Protein 3NIY (pdb70)

Radius of gyration: 30.86 Å; Cα contacts (8 Å, |Δi|>4): 1237; chains: 2; bounding box: 90×70×73 Å

Foldseek 3Di:
DDPDCAQQNLCVLLQFWEAAEDEFPLCPPPPSVVQLVLRLRHGAEYEHLPCLDQCNQPVDLPDGDCPRVVVVLVSNVVSNHAYEYDALAEQPDHHCNLVVDDDAQVRVLVSSLVSLLVSLLVCAPSHAEYQQYEAQADPQLDGDCGSNCVHHNPVVVLVSQVSNCVNHVRHQYAHEYEPLLFPDSNVVSVLVVVLVSVVVVRRHAAYEYQAAEELVADPLVRNLVSVVSRVVSNHQYEPHAHWYKYFPDDDPVVSLVSLLVRLLSVLVSLSVDVSYRYHYHHHAEQLDHPCCVPPPRITPTHQAYNVRHGTSNVVSSVVSSVVSSD/DVDDAQQNLCVLLQFWEAEEQEFPLCPDPPSVVQLVVRLRHGAEYEHLPCLDQCNQPVDLPDGDCVRVVVVLVSNVVSNHAYEYDALAEQPPHHCNLVVDDDAQVRVLVSSLVSLLVSLLVCAPSHAEYQYYEAQADPQLHGDCGPNCVHHNPCSSLSSQVSSCVNHVRHQYAHEYEPLLFPDSNVVSVLVVVLVSVVVVRRHAAYEYQAAEELVADPLVRSLVSVVSRVVSNHQYEDHAHWYKYFPPDPVVVSLVSLLVRLLSVLLSLSVDVSYRYHYHHHAEQLDDCPCVPPPRIGPTHQAYNVRHGTSNVVSNVVSSVVSSD

Nearest PDB structures (foldseek):
  3nj3-assembly1_A  TM=1.002E+00  e=1.361E-63  Thermotoga petrophila RKU-1
  1vbu-assembly2_B  TM=1.002E+00  e=1.422E-62  Thermotoga maritima
  7wh7-assembly2_B  TM=9.663E-01  e=9.807E-38  Aspergillus fumigatus
  6jdz-assembly2_B  TM=9.651E-01  e=3.351E-37  Aspergillus fumigatus Z5
  7wha-assembly1_A  TM=9.589E-01  e=1.024E-36  Aspergillus fumigatus

Structure (mmCIF, N/CA/C/O backbone):
data_3NIY
#
_entry.id   3NIY
#
_cell.length_a   58.538
_cell.length_b   58.554
_cell.length_c   61.579
_cell.angle_alpha   84.54
_cell.angle_beta   70.82
_cell.angle_gamma   68.87
#
_symmetry.space_group_name_H-M   'P 1'
#
loop_
_entity.id
_entity.type
_entity.pdbx_description
1 polymer Endo-1,4-beta-xylanase
2 non-polymer 'SULFATE ION'
3 non-polymer 'ACETATE ION'
4 water water
#
loop_
_atom_site.group_PDB
_atom_site.id
_atom_site.type_symbol
_atom_site.label_atom_id
_atom_site.label_alt_id
_atom_site.label_comp_id
_atom_site.label_asym_id
_atom_site.label_entity_id
_atom_site.label_seq_id
_atom_site.pdbx_PDB_ins_code
_atom_site.Cartn_x
_atom_site.Cartn_y
_atom_site.Cartn_z
_atom_site.occupancy
_atom_site.B_iso_or_equiv
_atom_site.auth_seq_id
_atom_site.auth_comp_id
_atom_site.auth_asym_id
_atom_site.auth_atom_id
_atom_site.pdbx_PDB_model_num
ATOM 1 N N . HIS A 1 16 ? -45.355 -8.084 0.167 1.00 42.38 16 HIS A N 1
ATOM 2 C CA . HIS A 1 16 ? -45.631 -7.732 -1.266 1.00 41.81 16 HIS A CA 1
ATOM 3 C C . HIS A 1 16 ? -45.318 -6.301 -1.585 1.00 39.97 16 HIS A C 1
ATOM 4 O O . HIS A 1 16 ? -46.206 -5.421 -1.788 1.00 38.67 16 HIS A O 1
ATOM 11 N N . MET A 1 17 ? -44.012 -6.118 -1.709 1.00 38.26 17 MET A N 1
ATOM 12 C CA . MET A 1 17 ? -43.494 -4.960 -2.388 1.00 37.28 17 MET A CA 1
ATOM 13 C C . MET A 1 17 ? -43.919 -4.989 -3.832 1.00 37.66 17 MET A C 1
ATOM 14 O O . MET A 1 17 ? -44.057 -6.066 -4.434 1.00 38.26 17 MET A O 1
ATOM 19 N N . GLN A 1 18 ? -44.103 -3.810 -4.411 1.00 36.78 18 GLN A N 1
ATOM 20 C CA . GLN A 1 18 ? -44.592 -3.709 -5.791 1.00 37.69 18 GLN A CA 1
ATOM 21 C C . GLN A 1 18 ? -43.639 -4.195 -6.896 1.00 37.43 18 GLN A C 1
ATOM 22 O O . GLN A 1 18 ? -44.084 -4.650 -7.974 1.00 40.34 18 GLN A O 1
ATOM 28 N N . ASN A 1 19 ? -42.341 -4.083 -6.702 1.00 35.88 19 ASN A N 1
ATOM 29 C CA . ASN A 1 19 ? -41.488 -4.561 -7.791 1.00 34.05 19 ASN A CA 1
ATOM 30 C C . ASN A 1 19 ? -40.836 -5.789 -7.229 1.00 30.45 19 ASN A C 1
ATOM 31 O O . ASN A 1 19 ? -40.777 -5.993 -6.024 1.00 30.96 19 ASN A O 1
ATOM 36 N N . VAL A 1 20 ? -40.438 -6.676 -8.102 1.00 24.82 20 VAL A N 1
ATOM 37 C CA . VAL A 1 20 ? -39.762 -7.853 -7.684 1.00 20.94 20 VAL A CA 1
ATOM 38 C C . VAL A 1 20 ? -38.463 -7.769 -8.489 1.00 18.90 20 VAL A C 1
ATOM 39 O O . VAL A 1 20 ? -38.483 -7.923 -9.722 1.00 23.72 20 VAL A O 1
ATOM 43 N N . SER A 1 21 ? -37.368 -7.474 -7.812 1.00 17.38 21 SER A N 1
ATOM 44 C CA . SER A 1 21 ? -36.079 -7.367 -8.521 1.00 16.00 21 SER A CA 1
ATOM 45 C C . SER A 1 21 ? -35.260 -8.656 -8.533 1.00 14.99 21 SER A C 1
ATOM 46 O O . SER A 1 21 ? -35.436 -9.549 -7.729 1.00 14.42 21 SER A O 1
ATOM 49 N N . LEU A 1 22 ? -34.223 -8.640 -9.373 1.00 13.78 22 LEU A N 1
ATOM 50 C CA . LEU A 1 22 ? -33.347 -9.798 -9.413 1.00 13.21 22 LEU A CA 1
ATOM 51 C C . LEU A 1 22 ? -32.682 -9.989 -8.063 1.00 11.75 22 LEU A C 1
ATOM 52 O O . LEU A 1 22 ? -32.598 -11.103 -7.596 1.00 14.44 22 LEU A O 1
ATOM 57 N N . ARG A 1 23 ? -32.185 -8.891 -7.451 1.00 13.20 23 ARG A N 1
ATOM 58 C CA . ARG A 1 23 ? -31.472 -9.030 -6.199 1.00 12.27 23 ARG A CA 1
ATOM 59 C C . ARG A 1 23 ? -32.359 -9.527 -5.078 1.00 15.92 23 ARG A C 1
ATOM 60 O O . ARG A 1 23 ? -31.874 -10.301 -4.240 1.00 15.61 23 ARG A O 1
ATOM 68 N N . GLU A 1 24 ? -33.633 -9.126 -5.114 1.00 16.01 24 GLU A N 1
ATOM 69 C CA . GLU A 1 24 ? -34.564 -9.651 -4.098 1.00 16.85 24 GLU A CA 1
ATOM 70 C C . GLU A 1 24 ? -34.754 -11.143 -4.230 1.00 15.80 24 GLU A C 1
ATOM 71 O O . GLU A 1 24 ? -34.790 -11.848 -3.230 1.00 16.45 24 GLU A O 1
ATOM 77 N N . LEU A 1 25 ? -34.859 -11.660 -5.472 1.00 14.37 25 LEU A N 1
ATOM 78 C CA . LEU A 1 25 ? -35.010 -13.072 -5.692 1.00 13.82 25 LEU A CA 1
ATOM 79 C C . LEU A 1 25 ? -33.725 -13.815 -5.351 1.00 13.24 25 LEU A C 1
ATOM 80 O O . LEU A 1 25 ? -33.747 -14.867 -4.713 1.00 15.18 25 LEU A O 1
ATOM 85 N N . ALA A 1 26 ? -32.589 -13.217 -5.676 1.00 13.33 26 ALA A N 1
ATOM 86 C CA . ALA A 1 26 ? -31.306 -13.828 -5.297 1.00 14.25 26 ALA A CA 1
ATOM 87 C C . ALA A 1 26 ? -31.153 -13.966 -3.779 1.00 15.47 26 ALA A C 1
ATOM 88 O O . ALA A 1 26 ? -30.721 -15.056 -3.347 1.00 16.57 26 ALA A O 1
ATOM 90 N N . GLU A 1 27 ? -31.558 -12.933 -3.044 1.00 16.15 27 GLU A N 1
ATOM 91 C CA . GLU A 1 27 ? -31.487 -12.919 -1.546 1.00 18.25 27 GLU A CA 1
ATOM 92 C C . GLU A 1 27 ? -32.332 -14.125 -1.031 1.00 19.19 27 GLU A C 1
ATOM 93 O O . GLU A 1 27 ? -31.841 -14.958 -0.174 1.00 20.12 27 GLU A O 1
ATOM 99 N N . LYS A 1 28 ? -33.547 -14.303 -1.600 1.00 17.33 28 LYS A N 1
ATOM 100 C CA . LYS A 1 28 ? -34.336 -15.506 -1.220 1.00 20.14 28 LYS A CA 1
AT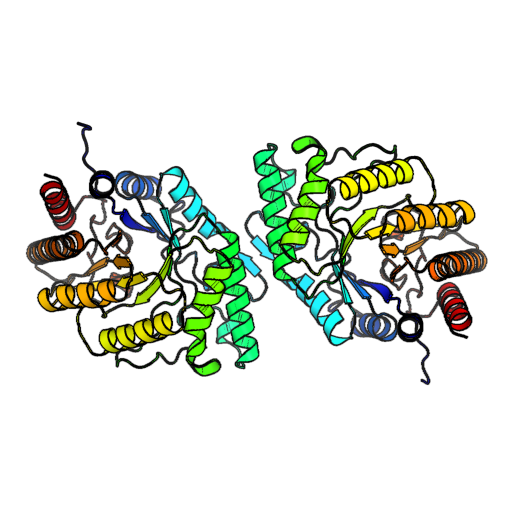OM 101 C C . LYS A 1 28 ? -33.694 -16.859 -1.499 1.00 21.21 28 LYS A C 1
ATOM 102 O O . LYS A 1 28 ? -33.925 -17.880 -0.791 1.00 24.54 28 LYS A O 1
ATOM 108 N N . LEU A 1 29 ? -32.854 -16.947 -2.542 1.00 17.64 29 LEU A N 1
ATOM 109 C CA . LEU A 1 29 ? -32.202 -18.171 -2.890 1.00 1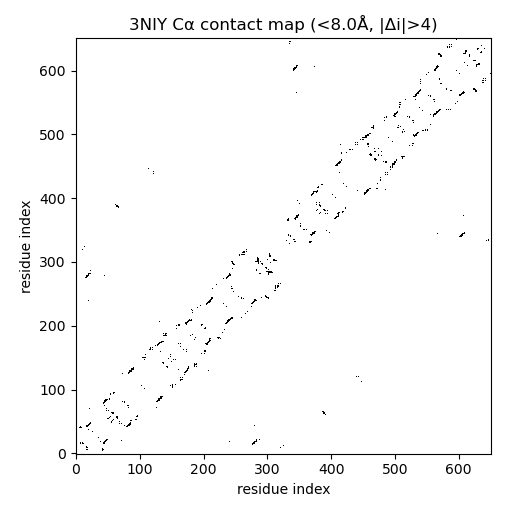7.30 29 LEU A CA 1
ATOM 110 C C . LEU A 1 29 ? -30.745 -18.218 -2.297 1.00 17.83 29 LEU A C 1
ATOM 111 O O . LEU A 1 29 ? -30.018 -19.135 -2.596 1.00 19.60 29 LEU A O 1
ATOM 116 N N . ASN A 1 30 ? -30.402 -17.238 -1.454 1.00 19.68 30 ASN A N 1
ATOM 117 C CA . ASN A 1 30 ? -29.066 -17.125 -0.846 1.00 21.53 30 ASN A CA 1
ATOM 118 C C . ASN A 1 30 ? -27.941 -17.167 -1.888 1.00 20.29 30 ASN A C 1
ATOM 119 O O . ASN A 1 30 ? -26.858 -17.802 -1.709 1.00 21.07 30 ASN A O 1
ATOM 127 N N . ILE A 1 31 ? -28.209 -16.505 -3.014 1.00 18.63 31 ILE A N 1
ATOM 128 C CA . ILE A 1 31 ? -27.117 -16.344 -4.017 1.00 14.67 31 ILE A CA 1
ATOM 129 C C . ILE A 1 31 ? -26.971 -14.868 -4.311 1.00 14.61 31 ILE A C 1
ATOM 130 O O . ILE A 1 31 ? -27.790 -14.005 -3.840 1.00 16.73 31 ILE A O 1
ATOM 135 N N . TYR A 1 32 ? -25.934 -14.536 -5.071 1.00 11.49 32 TYR A N 1
ATOM 136 C CA . TYR A 1 32 ? -25.817 -13.152 -5.506 1.00 10.37 32 TYR A CA 1
ATOM 137 C C . TYR A 1 32 ? -26.064 -13.040 -7.002 1.00 9.96 32 TYR A C 1
ATOM 138 O O . TYR A 1 32 ? -25.645 -13.980 -7.765 1.00 10.40 32 TYR A O 1
ATOM 147 N N . ILE A 1 33 ? -26.602 -11.943 -7.482 1.00 9.31 33 ILE A N 1
ATOM 148 C CA . ILE A 1 33 ? -26.754 -11.729 -8.944 1.00 10.27 33 ILE A CA 1
ATOM 149 C C . ILE A 1 33 ? -26.291 -10.350 -9.208 1.00 11.52 33 ILE A C 1
ATOM 150 O O . ILE A 1 33 ? -26.715 -9.349 -8.556 1.00 10.93 33 ILE A O 1
ATOM 155 N N . GLY A 1 34 ? -25.414 -10.164 -10.195 1.00 9.68 34 GLY A N 1
ATOM 156 C CA . GLY A 1 34 ? -24.874 -8.802 -10.329 1.00 10.14 34 GLY A CA 1
ATOM 157 C C . GLY A 1 34 ? -24.194 -8.611 -11.668 1.00 10.05 34 GLY A C 1
ATOM 158 O O . GLY A 1 34 ? -24.555 -9.210 -12.659 1.00 9.67 34 GLY A O 1
ATOM 159 N N . PHE A 1 35 ? -23.195 -7.726 -11.644 1.00 8.92 35 PHE A N 1
ATOM 160 C CA . PHE A 1 35 ? -22.798 -7.031 -12.945 1.00 9.47 35 PHE A CA 1
ATOM 161 C C . PHE A 1 35 ? -21.400 -6.552 -12.802 1.00 9.33 35 PHE A C 1
ATOM 162 O O . PHE A 1 35 ? -20.838 -6.517 -11.728 1.00 11.16 35 PHE A O 1
ATOM 170 N N . ALA A 1 36 ? -20.866 -6.162 -13.938 1.00 10.24 36 ALA A N 1
ATOM 171 C CA . ALA A 1 36 ? -19.582 -5.452 -14.029 1.00 8.21 36 ALA A CA 1
ATOM 172 C C . ALA A 1 36 ? -19.848 -3.977 -14.306 1.00 8.53 36 ALA A C 1
ATOM 173 O O . ALA A 1 36 ? -20.631 -3.625 -15.220 1.00 8.44 36 ALA A O 1
ATOM 175 N N . ALA A 1 37 ? -19.139 -3.138 -13.539 1.00 7.02 37 ALA A N 1
ATOM 176 C CA . ALA A 1 37 ? -19.350 -1.678 -13.602 1.00 6.84 37 ALA A CA 1
ATOM 177 C C . ALA A 1 37 ? -18.316 -1.052 -14.509 1.00 7.89 37 ALA A C 1
ATOM 178 O O . ALA A 1 37 ? -17.097 -1.197 -14.272 1.00 10.15 37 ALA A O 1
ATOM 180 N N . ILE A 1 38 ? -18.834 -0.279 -15.444 1.00 9.46 38 ILE A N 1
ATOM 181 C CA . ILE A 1 38 ? -17.954 0.387 -16.456 1.00 8.85 38 ILE A CA 1
ATOM 182 C C . ILE A 1 38 ? -17.063 1.462 -15.791 1.00 9.05 38 ILE A C 1
ATOM 183 O O . ILE A 1 38 ? -17.450 2.038 -14.717 1.00 9.87 38 ILE A O 1
ATOM 188 N N . ASN A 1 39 ? -15.863 1.667 -16.357 1.00 10.87 39 ASN A N 1
ATOM 189 C CA . ASN A 1 39 ? -15.030 2.753 -15.800 1.00 10.03 39 ASN A CA 1
ATOM 190 C C . ASN A 1 39 ? -15.836 4.034 -15.687 1.00 10.14 39 ASN A C 1
ATOM 191 O O . ASN A 1 39 ? -16.623 4.467 -16.579 1.00 10.52 39 ASN A O 1
ATOM 196 N N . ASN A 1 40 ? -15.530 4.674 -14.547 1.00 10.25 40 ASN A N 1
ATOM 197 C CA . ASN A 1 40 ? -16.070 6.030 -14.320 1.00 10.10 40 ASN A CA 1
ATOM 198 C C . ASN A 1 40 ? -17.582 6.070 -14.532 1.00 11.83 40 ASN A C 1
ATOM 199 O O . ASN A 1 40 ? -18.121 7.024 -15.116 1.00 11.31 40 ASN A O 1
ATOM 204 N N . PHE A 1 41 ? -18.287 5.064 -14.020 1.00 11.45 41 PHE A N 1
ATOM 205 C CA . PHE A 1 41 ? -19.723 5.069 -14.236 1.00 12.07 41 PHE A CA 1
ATOM 206 C C . PHE A 1 41 ? -20.408 6.280 -13.636 1.00 13.01 41 PHE A C 1
ATOM 207 O O . PHE A 1 41 ? -21.461 6.695 -14.126 1.00 14.92 41 PHE A O 1
ATOM 215 N N . TRP A 1 42 ? -19.800 6.775 -12.568 1.00 13.69 42 TRP A N 1
ATOM 216 C CA . TRP A 1 42 ? -20.433 7.917 -11.834 1.00 14.61 42 TRP A CA 1
ATOM 217 C C . TRP A 1 42 ? -20.334 9.223 -12.668 1.00 15.65 42 TRP A C 1
ATOM 218 O O . TRP A 1 42 ? -21.013 10.237 -12.323 1.00 18.19 42 TRP A O 1
ATOM 229 N N . SER A 1 43 ? -19.606 9.257 -13.746 1.00 15.16 43 SER A N 1
ATOM 230 C CA . SER A 1 43 ? -19.464 10.520 -14.504 1.00 15.99 43 SER A CA 1
ATOM 231 C C . SER A 1 43 ? -19.990 10.334 -15.927 1.00 15.33 43 SER A C 1
ATOM 232 O O . SER A 1 43 ? -19.876 11.226 -16.764 1.00 16.26 43 SER A O 1
ATOM 235 N N . LEU A 1 44 ? -20.657 9.199 -16.198 1.00 14.53 44 LEU A N 1
ATOM 236 C CA . LEU A 1 44 ? -21.286 9.014 -17.530 1.00 14.26 44 LEU A CA 1
ATOM 237 C C . LEU A 1 44 ? -22.374 10.084 -17.751 1.00 15.02 44 LEU A C 1
ATOM 238 O O . LEU A 1 44 ? -22.983 10.536 -16.750 1.00 15.05 44 LEU A O 1
ATOM 243 N N . SER A 1 45 ? -22.673 10.439 -19.008 1.00 17.12 45 SER A N 1
ATOM 244 C CA . SER A 1 45 ? -23.828 11.410 -19.219 1.00 19.33 45 SER A CA 1
ATOM 245 C C . SER A 1 45 ? -25.138 10.867 -18.622 1.00 19.36 45 SER A C 1
ATOM 246 O O . SER A 1 45 ? -25.917 11.629 -18.054 1.00 18.83 45 SER A O 1
ATOM 249 N N . ASP A 1 46 ? -25.365 9.531 -18.710 1.00 17.59 46 ASP A N 1
ATOM 250 C CA . ASP A 1 46 ? -26.529 8.942 -18.080 1.00 15.76 46 ASP A CA 1
ATOM 251 C C . ASP A 1 46 ? -26.210 8.207 -16.777 1.00 13.81 46 ASP A C 1
ATOM 252 O O . ASP A 1 46 ? -26.898 7.203 -16.462 1.00 13.97 46 ASP A O 1
ATOM 257 N N . GLU A 1 47 ? -25.231 8.696 -16.016 1.00 13.23 47 GLU A N 1
ATOM 258 C CA . GLU A 1 47 ? -24.939 8.160 -14.702 1.00 12.76 47 GLU A CA 1
ATOM 259 C C . GLU A 1 47 ? -26.136 7.888 -13.812 1.00 12.57 47 GLU A C 1
ATOM 260 O O . GLU A 1 47 ? -26.201 6.896 -13.076 1.00 13.21 47 GLU A O 1
ATOM 266 N N . GLU A 1 48 ? -27.109 8.837 -13.809 1.00 15.48 48 GLU A N 1
ATOM 267 C CA . GLU A 1 48 ? -28.191 8.674 -12.872 1.00 14.96 48 GLU A CA 1
ATOM 268 C C . GLU A 1 48 ? -28.998 7.399 -13.157 1.00 14.46 48 GLU A C 1
ATOM 269 O O . GLU A 1 48 ? -29.290 6.617 -12.235 1.00 14.42 48 GLU A O 1
ATOM 275 N N . LYS A 1 49 ? -29.305 7.219 -14.431 1.00 15.05 49 LYS A N 1
ATOM 276 C CA . LYS A 1 49 ? -30.124 6.091 -14.852 1.00 13.12 49 LYS A CA 1
ATOM 277 C C . LYS A 1 49 ? -29.288 4.794 -14.684 1.00 12.89 49 LYS A C 1
ATOM 278 O O . LYS A 1 49 ? -29.843 3.759 -14.142 1.00 12.77 49 LYS A O 1
ATOM 284 N N . TYR A 1 50 ? -28.011 4.845 -15.127 1.00 11.16 50 TYR A N 1
ATOM 285 C CA . TYR A 1 50 ? -27.209 3.660 -14.959 1.00 11.26 50 TYR A CA 1
ATOM 286 C C . TYR A 1 50 ? -27.140 3.191 -13.506 1.00 10.53 50 TYR A C 1
ATOM 287 O O . TYR A 1 50 ? -27.348 1.940 -13.172 1.00 10.75 50 TYR A O 1
ATOM 296 N N . MET A 1 51 ? -26.840 4.145 -12.583 1.00 10.59 51 MET A N 1
ATOM 297 C CA . MET A 1 51 ? -26.743 3.798 -11.187 1.00 10.38 51 MET A CA 1
ATOM 298 C C . MET A 1 51 ? -28.101 3.320 -10.583 1.00 10.24 51 MET A C 1
ATOM 299 O O . MET A 1 51 ? -28.146 2.448 -9.659 1.00 11.38 51 MET A O 1
ATOM 304 N N . GLU A 1 52 ? -29.174 3.943 -11.061 1.00 11.15 52 GLU A N 1
ATOM 305 C CA . GLU A 1 52 ? -30.478 3.526 -10.552 1.00 13.06 52 GLU A CA 1
ATOM 306 C C . GLU A 1 52 ? -30.880 2.091 -10.963 1.00 12.27 52 GLU A C 1
ATOM 307 O O . GLU A 1 52 ? -31.269 1.306 -10.122 1.00 13.81 52 GLU A O 1
ATOM 313 N N . VAL A 1 53 ? -30.633 1.725 -12.234 1.00 11.27 53 VAL A N 1
ATOM 314 C CA . VAL A 1 53 ? -30.956 0.378 -12.658 1.00 9.96 53 VAL A CA 1
ATOM 315 C C . VAL A 1 53 ? -30.019 -0.591 -11.871 1.00 11.29 53 VAL A C 1
ATOM 316 O O . VAL A 1 53 ? -30.474 -1.627 -11.321 1.00 10.91 53 VAL A O 1
ATOM 320 N N . ALA A 1 54 ? -28.711 -0.245 -11.748 1.00 9.98 54 ALA A N 1
ATOM 321 C CA . ALA A 1 54 ? -27.810 -1.144 -11.040 1.00 11.25 54 ALA A CA 1
ATOM 322 C C . ALA A 1 54 ? -28.215 -1.416 -9.555 1.00 11.15 54 ALA A C 1
ATOM 323 O O . ALA A 1 54 ? -28.262 -2.523 -9.116 1.00 12.68 54 ALA A O 1
ATOM 325 N N . ARG A 1 55 ? -28.461 -0.310 -8.812 1.00 10.72 55 ARG A N 1
ATOM 326 C CA . ARG A 1 55 ? -28.880 -0.501 -7.428 1.00 11.84 55 ARG A CA 1
ATOM 327 C C . ARG A 1 55 ? -30.220 -1.184 -7.242 1.00 11.08 55 ARG A C 1
ATOM 328 O O . ARG A 1 55 ? -30.381 -1.913 -6.247 1.00 13.25 55 ARG A O 1
ATOM 336 N N . ARG A 1 56 ? -31.155 -0.994 -8.192 1.00 11.90 56 ARG A N 1
ATOM 337 C CA . ARG A 1 56 ? -32.429 -1.670 -8.103 1.00 11.91 56 ARG A CA 1
ATOM 338 C C . ARG A 1 56 ? -32.320 -3.226 -8.319 1.00 12.71 56 ARG A C 1
ATOM 339 O O . ARG A 1 56 ? -32.917 -4.029 -7.605 1.00 13.29 56 ARG A O 1
ATOM 347 N N . GLU A 1 57 ? -31.404 -3.591 -9.223 1.00 12.08 57 GLU A N 1
ATOM 348 C CA . GLU A 1 57 ? -31.361 -4.976 -9.669 1.00 11.65 57 GLU A CA 1
ATOM 349 C C . GLU A 1 57 ? -30.365 -5.900 -9.031 1.00 11.25 57 GLU A C 1
ATOM 350 O O . GLU A 1 57 ? -30.588 -7.149 -9.017 1.00 11.88 57 GLU A O 1
ATOM 356 N N . PHE A 1 58 ? -29.222 -5.352 -8.585 1.00 10.51 58 PHE A N 1
ATOM 357 C CA . PHE A 1 58 ? -28.089 -6.252 -8.329 1.00 10.36 58 PHE A CA 1
ATOM 358 C C . PHE A 1 58 ? -27.497 -6.170 -6.916 1.00 10.48 58 PHE A C 1
ATOM 359 O O . PHE A 1 58 ? -27.589 -5.141 -6.209 1.00 11.15 58 PHE A O 1
ATOM 367 N N . ASN A 1 59 ? -26.919 -7.277 -6.500 1.00 10.13 59 ASN A N 1
ATOM 368 C CA . ASN A 1 59 ? -26.325 -7.276 -5.191 1.00 9.27 59 ASN A CA 1
ATOM 369 C C . ASN A 1 59 ? -24.842 -7.725 -5.108 1.00 9.40 59 ASN A C 1
ATOM 370 O O . ASN A 1 59 ? -24.297 -7.964 -4.020 1.00 9.29 59 ASN A O 1
ATOM 375 N N . ILE A 1 60 ? -24.164 -7.671 -6.281 1.00 8.99 60 ILE A N 1
ATOM 376 C CA . ILE A 1 60 ? -22.702 -7.898 -6.302 1.00 8.98 60 ILE A CA 1
ATOM 377 C C . ILE A 1 60 ? -22.191 -7.101 -7.522 1.00 8.73 60 ILE A C 1
ATOM 378 O O . ILE A 1 60 ? -22.839 -7.098 -8.589 1.00 10.37 60 ILE A O 1
ATOM 383 N N . LEU A 1 61 ? -21.024 -6.464 -7.371 1.00 8.31 61 LEU A N 1
ATOM 384 C CA . LEU A 1 61 ? -20.450 -5.613 -8.397 1.00 8.41 61 LEU A CA 1
ATOM 385 C C . LEU A 1 61 ? -19.015 -6.006 -8.599 1.00 7.80 61 LEU A C 1
ATOM 386 O O . LEU A 1 61 ? -18.293 -6.191 -7.628 1.00 9.25 61 LEU A O 1
ATOM 391 N N . THR A 1 62 ? -18.589 -6.124 -9.843 1.00 7.62 62 THR A N 1
ATOM 392 C CA . THR A 1 62 ? -17.170 -6.270 -10.185 1.00 7.80 62 THR A CA 1
ATOM 393 C C . THR A 1 62 ? -16.789 -5.054 -10.955 1.00 7.06 62 THR A C 1
ATOM 394 O O . THR A 1 62 ? -17.394 -4.738 -11.968 1.00 9.35 62 THR A O 1
ATOM 398 N N . PRO A 1 63 ? -15.726 -4.336 -10.572 1.00 9.51 63 PRO A N 1
ATOM 399 C CA . PRO A 1 63 ? -15.305 -3.242 -11.456 1.00 9.59 63 PRO A CA 1
ATOM 400 C C . PRO A 1 63 ? -14.730 -3.852 -12.744 1.00 9.08 63 PRO A C 1
ATOM 401 O O . PRO A 1 63 ? -13.828 -4.730 -12.644 1.00 10.40 63 PRO A O 1
ATOM 405 N N . GLU A 1 64 ? -15.202 -3.365 -13.895 1.00 10.22 64 GLU A N 1
ATOM 406 C CA . GLU A 1 64 ? -14.849 -3.990 -15.214 1.00 10.00 64 GLU A CA 1
ATOM 407 C C . GLU A 1 64 ? -13.335 -3.872 -15.423 1.00 10.49 64 GLU A C 1
ATOM 408 O O . GLU A 1 64 ? -12.674 -4.847 -15.893 1.00 11.98 64 GLU A O 1
ATOM 414 N N . ASN A 1 65 ? -12.766 -2.722 -15.072 1.00 10.51 65 ASN A N 1
ATOM 415 C CA . ASN A 1 65 ? -11.314 -2.502 -15.355 1.00 10.86 65 ASN A CA 1
ATOM 416 C C . ASN A 1 65 ? -10.559 -1.790 -14.293 1.00 10.11 65 ASN A C 1
ATOM 417 O O . ASN A 1 65 ? -9.350 -1.770 -14.302 1.00 10.75 65 ASN A O 1
ATOM 422 N N . GLN A 1 66 ? -11.258 -1.069 -13.391 1.00 8.83 66 GLN A N 1
ATOM 423 C CA . GLN A 1 66 ? -10.501 -0.100 -12.561 1.00 10.24 66 GLN A CA 1
ATOM 424 C C . GLN A 1 66 ? -9.794 -0.682 -11.324 1.00 10.48 66 GLN A C 1
ATOM 425 O O . GLN A 1 66 ? -9.159 0.037 -10.575 1.00 10.80 66 GLN A O 1
ATOM 431 N N . MET A 1 67 ? -9.803 -2.022 -11.153 1.00 10.26 67 MET A N 1
ATOM 432 C CA . MET A 1 67 ? -8.910 -2.674 -10.200 1.00 11.06 67 MET A CA 1
ATOM 433 C C . MET A 1 67 ? -7.737 -3.382 -10.947 1.00 10.21 67 MET A C 1
ATOM 434 O O . MET A 1 67 ? -6.952 -4.036 -10.293 1.00 13.34 67 MET A O 1
ATOM 439 N N . LYS A 1 68 ? -7.683 -3.296 -12.278 1.00 11.36 68 LYS A N 1
ATOM 440 C CA . LYS A 1 68 ? -6.582 -3.959 -13.049 1.00 9.27 68 LYS A CA 1
ATOM 441 C C . LYS A 1 68 ? -5.320 -3.179 -12.829 1.00 12.20 68 LYS A C 1
ATOM 442 O O . LYS A 1 68 ? -5.314 -1.959 -12.517 1.00 11.22 68 LYS A O 1
ATOM 448 N N . TRP A 1 69 ? -4.229 -3.863 -13.162 1.00 12.72 69 TRP A N 1
ATOM 449 C CA . TRP A 1 69 ? -2.887 -3.231 -12.989 1.00 11.98 69 TRP A CA 1
ATOM 450 C C . TRP A 1 69 ? -2.688 -1.869 -13.604 1.00 12.37 69 TRP A C 1
ATOM 451 O O . TRP A 1 69 ? -2.119 -0.981 -12.963 1.00 13.90 69 TRP A O 1
ATOM 462 N N . ASP A 1 70 ? -3.104 -1.657 -14.871 1.00 12.50 70 ASP A N 1
ATOM 463 C CA . ASP A 1 70 ? -2.880 -0.337 -15.557 1.00 13.50 70 ASP A CA 1
ATOM 464 C C . ASP A 1 70 ? -3.498 0.807 -14.803 1.00 12.53 70 ASP A C 1
ATOM 465 O O . ASP A 1 70 ? -2.936 1.933 -14.916 1.00 15.27 70 ASP A O 1
ATOM 470 N N . THR A 1 71 ? -4.602 0.583 -14.048 1.00 11.46 71 THR A N 1
ATOM 471 C CA . THR A 1 71 ? -5.284 1.693 -13.362 1.00 11.34 71 THR A CA 1
ATOM 472 C C . THR A 1 71 ? -4.673 1.714 -11.946 1.00 10.12 71 THR A C 1
ATOM 473 O O . THR A 1 71 ? -4.235 2.827 -11.458 1.00 10.76 71 THR A O 1
ATOM 477 N N . ILE A 1 72 ? -4.595 0.588 -11.287 1.00 9.18 72 ILE A N 1
ATOM 478 C CA . ILE A 1 72 ? -4.268 0.697 -9.838 1.00 8.88 72 ILE A CA 1
ATOM 479 C C . ILE A 1 72 ? -2.775 0.861 -9.517 1.00 9.96 72 ILE A C 1
ATOM 480 O O . ILE A 1 72 ? -2.390 1.207 -8.376 1.00 11.75 72 ILE A O 1
ATOM 485 N N . HIS A 1 73 ? -1.947 0.401 -10.469 1.00 9.36 73 HIS A N 1
ATOM 486 C CA . HIS A 1 73 ? -0.462 0.341 -10.227 1.00 9.46 73 HIS A CA 1
ATOM 487 C C . HIS A 1 73 ? 0.256 0.870 -11.443 1.00 9.37 73 HIS A C 1
ATOM 488 O O . HIS A 1 73 ? 0.983 0.106 -12.133 1.00 11.05 73 HIS A O 1
ATOM 495 N N . PRO A 1 74 ? 0.029 2.140 -11.778 1.00 9.04 74 PRO A N 1
ATOM 496 C CA . PRO A 1 74 ? 0.488 2.602 -13.058 1.00 11.33 74 PRO A CA 1
ATOM 497 C C . PRO A 1 74 ? 1.974 2.834 -13.229 1.00 11.06 74 PRO A C 1
ATOM 498 O O . PRO A 1 74 ? 2.471 2.924 -14.391 1.00 11.83 74 PRO A O 1
ATOM 502 N N . GLU A 1 75 ? 2.692 2.958 -12.122 1.00 10.72 75 GLU A N 1
ATOM 503 C CA . GLU A 1 75 ? 4.142 3.021 -12.201 1.00 11.18 75 GLU A CA 1
ATOM 504 C C . GLU A 1 75 ? 4.675 2.117 -11.085 1.00 9.59 75 GLU A C 1
ATOM 505 O O . GLU A 1 75 ? 3.938 1.826 -10.119 1.00 9.73 75 GLU A O 1
ATOM 511 N N . ARG A 1 76 ? 5.922 1.670 -11.109 1.00 10.54 76 ARG A N 1
ATOM 512 C CA . ARG A 1 76 ? 6.383 0.668 -10.161 1.00 10.44 76 ARG A CA 1
ATOM 513 C C . ARG A 1 76 ? 6.083 1.039 -8.698 1.00 10.31 76 ARG A C 1
ATOM 514 O O . ARG A 1 76 ? 5.750 0.172 -7.891 1.00 11.68 76 ARG A O 1
ATOM 522 N N . ASP A 1 77 ? 6.319 2.324 -8.366 1.00 10.22 77 ASP A N 1
ATOM 523 C CA . ASP A 1 77 ? 6.187 2.711 -6.986 1.00 10.51 77 ASP A CA 1
ATOM 524 C C . ASP A 1 77 ? 5.043 3.657 -6.789 1.00 10.80 77 ASP A C 1
ATOM 525 O O . ASP A 1 77 ? 4.981 4.379 -5.717 1.00 11.55 77 ASP A O 1
ATOM 530 N N . ARG A 1 78 ? 4.046 3.582 -7.655 1.00 10.19 78 ARG A N 1
ATOM 531 C CA . ARG A 1 78 ? 2.851 4.474 -7.505 1.00 9.08 78 ARG A CA 1
ATOM 532 C C . ARG A 1 78 ? 1.595 3.635 -7.504 1.00 11.32 78 ARG A C 1
ATOM 533 O O . ARG A 1 78 ? 1.402 2.828 -8.387 1.00 11.47 78 ARG A O 1
ATOM 541 N N . TYR A 1 79 ? 0.681 3.833 -6.532 1.00 9.24 79 TYR A N 1
ATOM 542 C CA . TYR A 1 79 ? -0.569 3.101 -6.540 1.00 11.08 79 TYR A CA 1
ATOM 543 C C . TYR A 1 79 ? -1.701 4.164 -6.577 1.00 10.85 79 TYR A C 1
ATOM 544 O O . TYR A 1 79 ? -1.662 5.190 -5.883 1.00 12.64 79 TYR A O 1
ATOM 553 N N . ASN A 1 80 ? -2.746 3.907 -7.363 1.00 10.05 80 ASN A N 1
ATOM 554 C CA . ASN A 1 80 ? -3.907 4.799 -7.412 1.00 10.01 80 ASN A CA 1
ATOM 555 C C . ASN A 1 80 ? -5.133 4.002 -7.167 1.00 9.96 80 ASN A C 1
ATOM 556 O O . ASN A 1 80 ? -5.669 3.327 -8.100 1.00 9.66 80 ASN A O 1
ATOM 561 N N . PHE A 1 81 ? -5.637 4.105 -5.946 1.00 8.89 81 PHE A N 1
ATOM 562 C CA . PHE A 1 81 ? -6.845 3.355 -5.559 1.00 9.95 81 PHE A CA 1
ATOM 563 C C . PHE A 1 81 ? -8.092 4.243 -5.803 1.00 9.68 81 PHE A C 1
ATOM 564 O O . PHE A 1 81 ? -9.202 3.766 -5.481 1.00 12.45 81 PHE A O 1
ATOM 572 N N . THR A 1 82 ? -7.985 5.454 -6.348 1.00 9.79 82 THR A N 1
ATOM 573 C CA . THR A 1 82 ? -9.099 6.419 -6.297 1.00 11.30 82 THR A CA 1
ATOM 574 C C . THR A 1 82 ? -10.326 5.881 -7.083 1.00 10.82 82 THR A C 1
ATOM 575 O O . THR A 1 82 ? -11.412 5.871 -6.553 1.00 12.05 82 THR A O 1
ATOM 579 N N . PRO A 1 83 ? -10.125 5.355 -8.283 1.00 12.21 83 PRO A N 1
ATOM 580 C CA . PRO A 1 83 ? -11.333 4.919 -9.011 1.00 11.17 83 PRO A CA 1
ATOM 581 C C . PRO A 1 83 ? -11.872 3.626 -8.416 1.00 11.40 83 PRO A C 1
ATOM 582 O O . PRO A 1 83 ? -13.127 3.533 -8.303 1.00 10.59 83 PRO A O 1
ATOM 586 N N . ALA A 1 84 ? -11.006 2.680 -8.051 1.00 9.73 84 ALA A N 1
ATOM 587 C CA . ALA A 1 84 ? -11.542 1.491 -7.326 1.00 10.08 84 ALA A CA 1
ATOM 588 C C . ALA A 1 84 ? -12.362 1.818 -6.116 1.00 11.24 84 ALA A C 1
ATOM 589 O O . ALA A 1 84 ? -13.382 1.180 -5.858 1.00 11.45 84 ALA A O 1
ATOM 591 N N . GLU A 1 85 ? -11.920 2.830 -5.378 1.00 10.34 85 GLU A N 1
ATOM 592 C CA . GLU A 1 85 ? -12.659 3.191 -4.133 1.00 12.75 85 GLU A CA 1
ATOM 593 C C . GLU A 1 85 ? -14.037 3.727 -4.525 1.00 11.65 85 GLU A C 1
ATOM 594 O O . GLU A 1 85 ? -14.974 3.517 -3.714 1.00 12.27 85 GLU A O 1
ATOM 600 N N . LYS A 1 86 ? -14.227 4.369 -5.659 1.00 10.07 86 LYS A N 1
ATOM 601 C CA . LYS A 1 86 ? -15.556 4.817 -6.119 1.00 9.41 86 LYS A CA 1
ATOM 602 C C . LYS A 1 86 ? -16.482 3.629 -6.372 1.00 11.19 86 LYS A C 1
ATOM 603 O O . LYS A 1 86 ? -17.689 3.628 -5.973 1.00 12.23 86 LYS A O 1
ATOM 609 N N . HIS A 1 87 ? -15.950 2.558 -6.975 1.00 10.81 87 HIS A N 1
ATOM 610 C CA . HIS A 1 87 ? -16.737 1.346 -7.129 1.00 10.46 87 HIS A CA 1
ATOM 611 C C . HIS A 1 87 ? -17.099 0.736 -5.800 1.00 11.07 87 HIS A C 1
ATOM 612 O O . HIS A 1 87 ? -18.243 0.338 -5.618 1.00 11.33 87 HIS A O 1
ATOM 619 N N . VAL A 1 88 ? -16.132 0.614 -4.878 1.00 10.66 88 VAL A N 1
ATOM 620 C CA . VAL A 1 88 ? -16.369 -0.020 -3.588 1.00 9.59 88 VAL A CA 1
ATOM 621 C C . VAL A 1 88 ? -17.426 0.840 -2.796 1.00 10.44 88 VAL A C 1
ATOM 622 O O . VAL A 1 88 ? -18.309 0.244 -2.160 1.00 11.14 88 VAL A O 1
ATOM 626 N N . GLU A 1 89 ? -17.286 2.175 -2.848 1.00 10.38 89 GLU A N 1
ATOM 627 C CA . GLU A 1 89 ? -18.226 3.085 -2.138 1.00 13.89 89 GLU A CA 1
ATOM 628 C C . GLU A 1 89 ? -19.654 2.858 -2.700 1.00 12.51 89 GLU A C 1
ATOM 629 O O . GLU A 1 89 ? -20.611 2.804 -1.904 1.00 12.14 89 GLU A O 1
ATOM 635 N N . PHE A 1 90 ? -19.833 2.779 -4.039 1.00 12.21 90 PHE A N 1
ATOM 636 C CA . PHE A 1 90 ? -21.143 2.607 -4.575 1.00 10.84 90 PHE A CA 1
ATOM 637 C C . PHE A 1 90 ? -21.684 1.263 -4.075 1.00 13.46 90 PHE A C 1
ATOM 638 O O . PHE A 1 90 ? -22.862 1.124 -3.733 1.00 11.98 90 PHE A O 1
ATOM 646 N N . ALA A 1 91 ? -20.886 0.179 -4.083 1.00 11.04 91 ALA A N 1
ATOM 647 C CA . ALA A 1 91 ? -21.367 -1.117 -3.673 1.00 11.82 91 ALA A CA 1
ATOM 648 C C . ALA A 1 91 ? -21.787 -1.060 -2.218 1.00 12.44 91 ALA A C 1
ATOM 649 O O . ALA A 1 91 ? -22.836 -1.510 -1.857 1.00 13.19 91 ALA A O 1
ATOM 651 N N . GLU A 1 92 ? -20.942 -0.463 -1.375 1.00 13.22 92 GLU A N 1
ATOM 652 C CA . GLU A 1 92 ? -21.255 -0.492 0.076 1.00 13.27 92 GLU A CA 1
ATOM 653 C C . GLU A 1 92 ? -22.532 0.344 0.348 1.00 14.25 92 GLU A C 1
ATOM 654 O O . GLU A 1 92 ? -23.383 -0.072 1.181 1.00 16.89 92 GLU A O 1
ATOM 660 N N . GLU A 1 93 ? -22.704 1.448 -0.369 1.00 11.83 93 GLU A N 1
ATOM 661 C CA . GLU A 1 93 ? -23.874 2.286 -0.145 1.00 12.74 93 GLU A CA 1
ATOM 662 C C . GLU A 1 93 ? -25.165 1.615 -0.519 1.00 14.61 93 GLU A C 1
ATOM 663 O O . GLU A 1 93 ? -26.287 1.995 -0.051 1.00 16.29 93 GLU A O 1
ATOM 669 N N . ASN A 1 94 ? -25.050 0.679 -1.436 1.00 11.38 94 ASN A N 1
ATOM 670 C CA . ASN A 1 94 ? -26.259 0.012 -2.006 1.00 12.27 94 ASN A CA 1
ATOM 671 C C . ASN A 1 94 ? -26.319 -1.464 -1.606 1.00 12.55 94 ASN A C 1
ATOM 672 O O . ASN A 1 94 ? -26.919 -2.281 -2.317 1.00 13.46 94 ASN A O 1
ATOM 677 N N . ASN A 1 95 ? -25.666 -1.798 -0.500 1.00 13.68 95 ASN A N 1
ATOM 678 C CA . ASN A 1 95 ? -25.664 -3.182 0.028 1.00 13.83 95 ASN A CA 1
ATOM 679 C C . ASN A 1 95 ? -25.297 -4.274 -0.986 1.00 14.78 95 ASN A C 1
ATOM 680 O O . ASN A 1 95 ? -25.869 -5.380 -0.990 1.00 16.25 95 ASN A O 1
ATOM 689 N N . MET A 1 96 ? -24.276 -3.968 -1.795 1.00 12.68 96 MET A N 1
ATOM 690 C CA . MET A 1 96 ? -23.722 -4.985 -2.715 1.00 11.58 96 MET A CA 1
ATOM 691 C C . MET A 1 96 ? -22.356 -5.456 -2.219 1.00 13.57 96 MET A C 1
ATOM 692 O O . MET A 1 96 ? -21.605 -4.678 -1.630 1.00 15.92 96 MET A O 1
ATOM 697 N N . ILE A 1 97 ? -22.040 -6.708 -2.438 1.00 11.36 97 ILE A N 1
ATOM 698 C CA . ILE A 1 97 ? -20.690 -7.137 -2.164 1.00 12.66 97 ILE A CA 1
ATOM 699 C C . ILE A 1 97 ? -19.811 -6.839 -3.373 1.00 10.33 97 ILE A C 1
ATOM 700 O O . ILE A 1 97 ? -20.317 -6.582 -4.459 1.00 11.09 97 ILE A O 1
ATOM 705 N N . VAL A 1 98 ? -18.505 -6.797 -3.109 1.00 11.34 98 VAL A N 1
ATOM 706 C CA . VAL A 1 98 ? -17.574 -6.510 -4.218 1.00 10.40 98 VAL A CA 1
ATOM 707 C C . VAL A 1 98 ? -16.715 -7.701 -4.594 1.00 9.83 98 VAL A C 1
ATOM 708 O O . VAL A 1 98 ? -16.132 -8.398 -3.723 1.00 11.26 98 VAL A O 1
ATOM 712 N N . HIS A 1 99 ? -16.672 -7.946 -5.905 1.00 9.87 99 HIS A N 1
ATOM 713 C CA . HIS A 1 99 ? -15.786 -8.952 -6.492 1.00 9.82 99 HIS A CA 1
ATOM 714 C C . HIS A 1 99 ? -14.602 -8.275 -7.180 1.00 10.51 99 HIS A C 1
ATOM 715 O O . HIS A 1 99 ? -14.791 -7.557 -8.184 1.00 11.78 99 HIS A O 1
ATOM 722 N N . GLY A 1 100 ? -13.422 -8.513 -6.615 1.00 9.21 100 GLY A N 1
ATOM 723 C CA . GLY A 1 100 ? -12.229 -7.857 -7.126 1.00 9.86 100 GLY A CA 1
ATOM 724 C C . GLY A 1 100 ? -11.710 -8.593 -8.372 1.00 12.70 100 GLY A C 1
ATOM 725 O O . GLY A 1 100 ? -11.676 -9.827 -8.493 1.00 11.79 100 GLY A O 1
ATOM 726 N N . HIS A 1 101 ? -11.295 -7.803 -9.355 1.00 11.80 101 HIS A N 1
ATOM 727 C CA . HIS A 1 101 ? -10.861 -8.333 -10.648 1.00 12.69 101 HIS A CA 1
ATOM 728 C C . HIS A 1 101 ? -9.777 -7.399 -11.181 1.00 12.22 101 HIS A C 1
ATOM 729 O O . HIS A 1 101 ? -9.984 -6.179 -11.373 1.00 14.03 101 HIS A O 1
ATOM 736 N N . THR A 1 102 ? -8.565 -7.876 -11.512 1.00 11.58 102 THR A N 1
ATOM 737 C CA . THR A 1 102 ? -8.030 -9.207 -11.242 1.00 10.44 102 THR A CA 1
ATOM 738 C C . THR A 1 102 ? -6.539 -8.947 -10.876 1.00 10.91 102 THR A C 1
ATOM 739 O O . THR A 1 102 ? -5.932 -7.986 -11.341 1.00 13.31 102 THR A O 1
ATOM 743 N N . LEU A 1 103 ? -6.019 -9.849 -10.046 1.00 10.68 103 LEU A N 1
ATOM 744 C CA . LEU A 1 103 ? -4.673 -9.591 -9.474 1.00 9.44 103 LEU A CA 1
ATOM 745 C C . LEU A 1 103 ? -3.609 -10.014 -10.462 1.00 11.58 103 LEU A C 1
ATOM 746 O O . LEU A 1 103 ? -2.537 -9.356 -10.498 1.00 14.34 103 LEU A O 1
ATOM 751 N N . VAL A 1 104 ? -3.775 -11.112 -11.172 1.00 9.44 104 VAL A N 1
ATOM 752 C CA . VAL A 1 104 ? -2.708 -11.585 -12.098 1.00 9.43 104 VAL A CA 1
ATOM 753 C C . VAL A 1 104 ? -3.313 -11.909 -13.444 1.00 10.87 104 VAL A C 1
ATOM 754 O O . VAL A 1 104 ? -4.192 -12.775 -13.490 1.00 12.50 104 VAL A O 1
ATOM 758 N N . TRP A 1 105 ? -2.896 -11.213 -14.510 1.00 10.88 105 TRP A N 1
ATOM 759 C CA . TRP A 1 105 ? -3.483 -11.453 -15.846 1.00 10.84 105 TRP A CA 1
ATOM 760 C C . TRP A 1 105 ? -2.379 -11.049 -16.819 1.00 11.97 105 TRP A C 1
ATOM 761 O O . TRP A 1 105 ? -1.393 -10.357 -16.434 1.00 12.40 105 TRP A O 1
ATOM 772 N N . HIS A 1 106 ? -2.517 -11.523 -18.055 1.00 11.05 106 HIS A N 1
ATOM 773 C CA . HIS A 1 106 ? -1.432 -11.324 -19.076 1.00 12.10 106 HIS A CA 1
ATOM 774 C C . HIS A 1 106 ? -1.595 -10.114 -19.908 1.00 13.25 106 HIS A C 1
ATOM 775 O O . HIS A 1 106 ? -0.658 -9.752 -20.592 1.00 17.10 106 HIS A O 1
ATOM 782 N N . ASN A 1 107 ? -2.748 -9.522 -19.929 1.00 12.83 107 ASN A N 1
ATOM 783 C CA . ASN A 1 107 ? -3.051 -8.413 -20.831 1.00 17.56 107 ASN A CA 1
ATOM 784 C C . ASN A 1 107 ? -3.099 -7.122 -20.052 1.00 18.44 107 ASN A C 1
ATOM 785 O O . ASN A 1 107 ? -3.323 -7.113 -18.826 1.00 17.50 107 ASN A O 1
ATOM 790 N N . GLN A 1 108 ? -3.014 -6.045 -20.818 1.00 18.35 108 GLN A N 1
ATOM 791 C CA . GLN A 1 108 ? -3.074 -4.689 -20.288 1.00 20.75 108 GLN A CA 1
ATOM 792 C C . GLN A 1 108 ? -2.150 -4.454 -19.065 1.00 18.59 108 GLN A C 1
ATOM 793 O O . GLN A 1 108 ? -2.581 -4.011 -18.013 1.00 23.32 108 GLN A O 1
ATOM 799 N N . LEU A 1 109 ? -0.947 -4.844 -19.252 1.00 19.29 109 LEU A N 1
ATOM 800 C CA . LEU A 1 109 ? 0.004 -4.561 -18.228 1.00 15.45 109 LEU A CA 1
ATOM 801 C C . LEU A 1 109 ? 0.643 -3.239 -18.602 1.00 15.58 109 LEU A C 1
ATOM 802 O O . LEU A 1 109 ? 0.809 -2.893 -19.795 1.00 15.50 109 LEU A O 1
ATOM 807 N N . PRO A 1 110 ? 1.076 -2.481 -17.584 1.00 12.37 110 PRO A N 1
ATOM 808 C CA . PRO A 1 110 ? 1.739 -1.241 -17.877 1.00 11.76 110 PRO A CA 1
ATOM 809 C C . PRO A 1 110 ? 3.116 -1.351 -18.449 1.00 11.90 110 PRO A C 1
ATOM 810 O O . PRO A 1 110 ? 3.738 -2.406 -18.349 1.00 12.72 110 PRO A O 1
ATOM 814 N N . GLY A 1 111 ? 3.578 -0.223 -18.941 1.00 14.11 111 GLY A N 1
ATOM 815 C CA . GLY A 1 111 ? 4.849 -0.211 -19.640 1.00 14.92 111 GLY A CA 1
ATOM 816 C C . GLY A 1 111 ? 5.985 -0.546 -18.707 1.00 14.11 111 GLY A C 1
ATOM 817 O O . GLY A 1 111 ? 7.030 -1.092 -19.118 1.00 13.60 111 GLY A O 1
ATOM 818 N N . TRP A 1 112 ? 5.878 -0.184 -17.415 1.00 12.33 112 TRP A N 1
ATOM 819 C CA . TRP A 1 112 ? 6.959 -0.573 -16.520 1.00 11.21 112 TRP A CA 1
ATOM 820 C C . TRP A 1 112 ? 7.149 -2.067 -16.344 1.00 12.22 112 TRP A C 1
ATOM 821 O O . TRP A 1 112 ? 8.201 -2.523 -15.885 1.00 13.64 112 TRP A O 1
ATOM 832 N N . ILE A 1 113 ? 6.125 -2.828 -16.686 1.00 10.85 113 ILE A N 1
ATOM 833 C CA . ILE A 1 113 ? 6.252 -4.285 -16.724 1.00 12.21 113 ILE A CA 1
ATOM 834 C C . ILE A 1 113 ? 6.649 -4.727 -18.141 1.00 14.40 113 ILE A C 1
ATOM 835 O O . ILE A 1 113 ? 7.677 -5.457 -18.324 1.00 14.07 113 ILE A O 1
ATOM 840 N N . THR A 1 114 ? 5.950 -4.260 -19.152 1.00 13.80 114 THR A N 1
ATOM 841 C CA . THR A 1 114 ? 6.154 -4.897 -20.483 1.00 16.31 114 THR A CA 1
ATOM 842 C C . THR A 1 114 ? 7.404 -4.394 -21.174 1.00 17.19 114 THR A C 1
ATOM 843 O O . THR A 1 114 ? 7.923 -5.113 -22.127 1.00 19.17 114 THR A O 1
ATOM 847 N N . GLY A 1 115 ? 7.974 -3.254 -20.766 1.00 16.38 115 GLY A N 1
ATOM 848 C CA . GLY A 1 115 ? 9.061 -2.603 -21.501 1.00 17.00 115 GLY A CA 1
ATOM 849 C C . GLY A 1 115 ? 10.430 -2.955 -21.012 1.00 18.46 115 GLY A C 1
ATOM 850 O O . GLY A 1 115 ? 11.430 -2.365 -21.442 1.00 20.14 115 GLY A O 1
ATOM 851 N N . ARG A 1 116 ? 10.517 -3.906 -20.107 1.00 18.78 116 ARG A N 1
ATOM 852 C CA . ARG A 1 116 ? 11.903 -4.361 -19.698 1.00 18.11 116 ARG A CA 1
ATOM 853 C C . ARG A 1 116 ? 11.946 -5.879 -19.481 1.00 16.03 116 ARG A C 1
ATOM 854 O O . ARG A 1 116 ? 10.901 -6.555 -19.454 1.00 17.16 116 ARG A O 1
ATOM 862 N N . GLU A 1 117 ? 13.164 -6.394 -19.485 1.00 17.08 117 GLU A N 1
ATOM 863 C CA . GLU A 1 117 ? 13.421 -7.818 -19.301 1.00 18.08 117 GLU A CA 1
ATOM 864 C C . GLU A 1 117 ? 13.518 -8.067 -17.825 1.00 17.97 117 GLU A C 1
ATOM 865 O O . GLU A 1 117 ? 14.017 -7.213 -17.074 1.00 18.90 117 GLU A O 1
ATOM 871 N N . TRP A 1 118 ? 12.966 -9.228 -17.388 1.00 17.15 118 TRP A N 1
ATOM 872 C CA . TRP A 1 118 ? 12.875 -9.528 -15.995 1.00 15.49 118 TRP A CA 1
ATOM 873 C C . TRP A 1 118 ? 13.560 -10.873 -15.766 1.00 14.90 118 TRP A C 1
ATOM 874 O O . TRP A 1 118 ? 13.538 -11.735 -16.653 1.00 16.98 118 TRP A O 1
ATOM 885 N N . THR A 1 119 ? 14.072 -11.038 -14.567 1.00 14.67 119 THR A N 1
ATOM 886 C CA . THR A 1 119 ? 14.423 -12.339 -14.064 1.00 15.12 119 THR A CA 1
ATOM 887 C C . THR A 1 119 ? 13.399 -12.874 -13.100 1.00 16.09 119 THR A C 1
ATOM 888 O O . THR A 1 119 ? 12.576 -12.114 -12.555 1.00 15.22 119 THR A O 1
ATOM 892 N N . LYS A 1 120 ? 13.439 -14.171 -12.855 1.00 14.88 120 LYS A N 1
ATOM 893 C CA . LYS A 1 120 ? 12.447 -14.796 -11.982 1.00 14.35 120 LYS A CA 1
ATOM 894 C C . LYS A 1 120 ? 12.374 -14.196 -10.602 1.00 15.71 120 LYS A C 1
ATOM 895 O O . LYS A 1 120 ? 11.269 -13.862 -10.111 1.00 15.65 120 LYS A O 1
ATOM 901 N N . GLU A 1 121 ? 13.513 -13.949 -9.965 1.00 14.22 121 GLU A N 1
ATOM 902 C CA . GLU A 1 121 ? 13.487 -13.433 -8.629 1.00 13.32 121 GLU A CA 1
ATOM 903 C C . GLU A 1 121 ? 12.852 -12.019 -8.590 1.00 15.06 121 GLU A C 1
ATOM 904 O O . GLU A 1 121 ? 11.983 -11.691 -7.747 1.00 14.67 121 GLU A O 1
ATOM 910 N N . GLU A 1 122 ? 13.328 -11.197 -9.521 1.00 14.62 122 GLU A N 1
ATOM 911 C CA . GLU A 1 122 ? 12.788 -9.807 -9.562 1.00 14.76 122 GLU A CA 1
ATOM 912 C C . GLU A 1 122 ? 11.255 -9.811 -9.850 1.00 13.34 122 GLU A C 1
ATOM 913 O O . GLU A 1 122 ? 10.506 -9.017 -9.214 1.00 13.48 122 GLU A O 1
ATOM 919 N N . LEU A 1 123 ? 10.785 -10.638 -10.799 1.00 12.42 123 LEU A N 1
ATOM 920 C CA . LEU A 1 123 ? 9.319 -10.570 -11.174 1.00 12.26 123 LEU A CA 1
ATOM 921 C C . LEU A 1 123 ? 8.481 -11.185 -10.045 1.00 12.70 123 LEU A C 1
ATOM 922 O O . LEU A 1 123 ? 7.369 -10.755 -9.818 1.00 11.23 123 LEU A O 1
ATOM 927 N N . LEU A 1 124 ? 8.965 -12.236 -9.381 1.00 10.06 124 LEU A N 1
ATOM 928 C CA . LEU A 1 124 ? 8.252 -12.741 -8.170 1.00 12.75 124 LEU A CA 1
ATOM 929 C C . LEU A 1 124 ? 8.084 -11.632 -7.113 1.00 10.97 124 LEU A C 1
ATOM 930 O O . LEU A 1 124 ? 6.987 -11.461 -6.529 1.00 14.26 124 LEU A O 1
ATOM 935 N N . ASN A 1 125 ? 9.131 -10.871 -6.898 1.00 12.35 125 ASN A N 1
ATOM 936 C CA . ASN A 1 125 ? 9.051 -9.819 -5.895 1.00 12.11 125 ASN A CA 1
ATOM 937 C C . ASN A 1 125 ? 8.061 -8.718 -6.322 1.00 11.01 125 ASN A C 1
ATOM 938 O O . ASN A 1 125 ? 7.308 -8.205 -5.480 1.00 12.49 125 ASN A O 1
ATOM 943 N N . VAL A 1 126 ? 8.030 -8.392 -7.623 1.00 10.54 126 VAL A N 1
ATOM 944 C CA . VAL A 1 126 ? 7.060 -7.433 -8.139 1.00 11.25 126 VAL A CA 1
ATOM 945 C C . VAL A 1 126 ? 5.638 -7.965 -7.901 1.00 11.71 126 VAL A C 1
ATOM 946 O O . VAL A 1 126 ? 4.714 -7.167 -7.462 1.00 10.60 126 VAL A O 1
ATOM 950 N N . LEU A 1 127 ? 5.387 -9.248 -8.224 1.00 10.59 127 LEU A N 1
ATOM 951 C CA . LEU A 1 127 ? 4.042 -9.748 -8.140 1.00 9.88 127 LEU A CA 1
ATOM 952 C C . LEU A 1 127 ? 3.625 -9.791 -6.675 1.00 10.85 127 LEU A C 1
ATOM 953 O O . LEU A 1 127 ? 2.495 -9.471 -6.383 1.00 10.25 127 LEU A O 1
ATOM 958 N N . GLU A 1 128 ? 4.511 -10.193 -5.772 1.00 10.74 128 GLU A N 1
ATOM 959 C CA . GLU A 1 128 ? 4.152 -10.294 -4.304 1.00 10.23 128 GLU A CA 1
ATOM 960 C C . GLU A 1 128 ? 3.829 -8.890 -3.780 1.00 10.68 128 GLU A C 1
ATOM 961 O O . GLU A 1 128 ? 2.808 -8.686 -3.082 1.00 11.44 128 GLU A O 1
ATOM 967 N N . ASP A 1 129 ? 4.614 -7.909 -4.195 1.00 9.97 129 ASP A N 1
ATOM 968 C CA . ASP A 1 129 ? 4.324 -6.535 -3.722 1.00 10.56 129 ASP A CA 1
ATOM 969 C C . ASP A 1 129 ? 2.969 -6.008 -4.246 1.00 11.07 129 ASP A C 1
ATOM 970 O O . ASP A 1 129 ? 2.231 -5.383 -3.521 1.00 11.14 129 ASP A O 1
ATOM 978 N N . HIS A 1 130 ? 2.607 -6.283 -5.506 1.00 8.90 130 HIS A N 1
ATOM 979 C CA . HIS A 1 130 ? 1.393 -5.800 -6.102 1.00 8.78 130 HIS A CA 1
ATOM 980 C C . HIS A 1 130 ? 0.250 -6.435 -5.358 1.00 9.11 130 HIS A C 1
ATOM 981 O O . HIS A 1 130 ? -0.662 -5.779 -4.868 1.00 10.40 130 HIS A O 1
ATOM 988 N N . ILE A 1 131 ? 0.316 -7.777 -5.248 1.00 9.13 131 ILE A N 1
ATOM 989 C CA . ILE A 1 131 ? -0.779 -8.494 -4.616 1.00 9.91 131 ILE A CA 1
ATOM 990 C C . ILE A 1 131 ? -0.924 -8.085 -3.137 1.00 10.21 131 ILE A C 1
ATOM 991 O O . ILE A 1 131 ? -2.048 -7.753 -2.715 1.00 11.53 131 ILE A O 1
ATOM 996 N N . LYS A 1 132 ? 0.185 -8.046 -2.374 1.00 10.10 132 LYS A N 1
ATOM 997 C CA . LYS A 1 132 ? -0.026 -7.686 -0.940 1.00 11.75 132 LYS A CA 1
ATOM 998 C C . LYS A 1 132 ? -0.512 -6.247 -0.803 1.00 11.61 132 LYS A C 1
ATOM 999 O O . LYS A 1 132 ? -1.389 -5.961 0.062 1.00 12.93 132 LYS A O 1
ATOM 1005 N N . THR A 1 133 ? -0.016 -5.351 -1.650 1.00 10.51 133 THR A N 1
ATOM 1006 C CA . THR A 1 133 ? -0.486 -3.913 -1.532 1.00 8.01 133 THR A CA 1
ATOM 1007 C C . THR A 1 133 ? -1.943 -3.768 -1.855 1.00 9.89 133 THR A C 1
ATOM 1008 O O . THR A 1 133 ? -2.697 -3.158 -1.068 1.00 12.05 133 THR A O 1
ATOM 1012 N N . VAL A 1 134 ? -2.375 -4.377 -2.965 1.00 8.53 134 VAL A N 1
ATOM 1013 C CA . VAL A 1 134 ? -3.731 -4.217 -3.357 1.00 9.55 134 VAL A CA 1
ATOM 1014 C C . VAL A 1 134 ? -4.709 -4.960 -2.443 1.00 7.39 134 VAL A C 1
ATOM 1015 O O . VAL A 1 134 ? -5.779 -4.380 -2.049 1.00 9.71 134 VAL A O 1
ATOM 1019 N N . VAL A 1 135 ? -4.399 -6.218 -2.151 1.00 7.98 135 VAL A N 1
ATOM 1020 C CA . VAL A 1 135 ? -5.301 -6.988 -1.318 1.00 9.42 135 VAL A CA 1
ATOM 1021 C C . VAL A 1 135 ? -5.368 -6.407 0.115 1.00 9.81 135 VAL A C 1
ATOM 1022 O O . VAL A 1 135 ? -6.457 -6.345 0.761 1.00 10.07 135 VAL A O 1
ATOM 1026 N N . SER A 1 136 ? -4.219 -5.988 0.665 1.00 9.75 136 SER A N 1
ATOM 1027 C CA . SER A 1 136 ? -4.323 -5.389 2.021 1.00 9.96 136 SER A CA 1
ATOM 1028 C C . SER A 1 136 ? -5.058 -4.088 1.978 1.00 10.68 136 SER A C 1
ATOM 1029 O O . SER A 1 136 ? -5.798 -3.809 2.949 1.00 11.82 136 SER A O 1
ATOM 1033 N N . HIS A 1 137 ? -4.970 -3.299 0.897 1.00 9.91 137 HIS A N 1
ATOM 1034 C CA . HIS A 1 137 ? -5.734 -2.005 0.798 1.00 9.87 137 HIS A CA 1
ATOM 1035 C C . HIS A 1 137 ? -7.257 -2.241 0.947 1.00 11.67 137 HIS A C 1
ATOM 1036 O O . HIS A 1 137 ? -7.972 -1.460 1.565 1.00 14.52 137 HIS A O 1
ATOM 1043 N N . PHE A 1 138 ? -7.751 -3.330 0.382 1.00 9.86 138 PHE A N 1
ATOM 1044 C CA . PHE A 1 138 ? -9.181 -3.540 0.364 1.00 11.20 138 PHE A CA 1
ATOM 1045 C C . PHE A 1 138 ? -9.544 -4.704 1.343 1.00 12.69 138 PHE A C 1
ATOM 1046 O O . PHE A 1 138 ? -10.666 -5.177 1.297 1.00 13.34 138 PHE A O 1
ATOM 1054 N N . LYS A 1 139 ? -8.685 -5.053 2.290 1.00 12.06 139 LYS A N 1
ATOM 1055 C CA . LYS A 1 139 ? -8.920 -6.147 3.245 1.00 12.77 139 LYS A CA 1
ATOM 1056 C C . LYS A 1 139 ? -10.290 -6.021 3.903 1.00 14.58 139 LYS A C 1
ATOM 1057 O O . LYS A 1 139 ? -10.612 -4.957 4.501 1.00 15.49 139 LYS A O 1
ATOM 1063 N N . GLY A 1 140 ? -11.044 -7.105 3.802 1.00 15.14 140 GLY A N 1
ATOM 1064 C CA . GLY A 1 140 ? -12.370 -7.099 4.393 1.00 14.99 140 GLY A CA 1
ATOM 1065 C C . GLY A 1 140 ? -13.452 -6.410 3.613 1.00 15.96 140 GLY A C 1
ATOM 1066 O O . GLY A 1 140 ? -14.644 -6.516 4.078 1.00 20.27 140 GLY A O 1
ATOM 1067 N N . ARG A 1 141 ? -13.169 -5.650 2.551 1.00 12.63 141 ARG A N 1
ATOM 1068 C CA . ARG A 1 141 ? -14.128 -4.899 1.813 1.00 13.16 141 ARG A CA 1
ATOM 1069 C C . ARG A 1 141 ? -14.412 -5.577 0.454 1.00 13.03 141 ARG A C 1
ATOM 1070 O O . ARG A 1 141 ? -15.443 -5.255 -0.201 1.00 18.09 141 ARG A O 1
ATOM 1078 N N . VAL A 1 142 ? -13.459 -6.358 -0.015 1.00 14.04 142 VAL A N 1
ATOM 1079 C CA . VAL A 1 142 ? -13.606 -7.136 -1.287 1.00 11.94 142 VAL A CA 1
ATOM 1080 C C . VAL A 1 142 ? -13.833 -8.590 -0.820 1.00 11.53 142 VAL A C 1
ATOM 1081 O O . VAL A 1 142 ? -12.989 -9.150 -0.087 1.00 15.02 142 VAL A O 1
ATOM 1085 N N . LYS A 1 143 ? -15.015 -9.152 -1.082 1.00 10.88 143 LYS A N 1
ATOM 1086 C CA . LYS A 1 143 ? -15.281 -10.508 -0.550 1.00 13.22 143 LYS A CA 1
ATOM 1087 C C . LYS A 1 143 ? -14.754 -11.633 -1.402 1.00 9.51 143 LYS A C 1
ATOM 1088 O O . LYS A 1 143 ? -14.506 -12.748 -0.928 1.00 12.43 143 LYS A O 1
ATOM 1094 N N . ILE A 1 144 ? -14.572 -11.345 -2.715 1.00 9.57 144 ILE A N 1
ATOM 1095 C CA . ILE A 1 144 ? -14.149 -12.441 -3.686 1.00 10.63 144 ILE A CA 1
ATOM 1096 C C . ILE A 1 144 ? -13.088 -11.767 -4.517 1.00 10.22 144 ILE A C 1
ATOM 1097 O O . ILE A 1 144 ? -13.261 -10.685 -5.048 1.00 12.32 144 ILE A O 1
ATOM 1102 N N . TRP A 1 145 ? -11.940 -12.427 -4.633 1.00 10.67 145 TRP A N 1
ATOM 1103 C CA . TRP A 1 145 ? -10.915 -11.970 -5.568 1.00 9.87 145 TRP A CA 1
ATOM 1104 C C . TRP A 1 145 ? -10.745 -12.983 -6.729 1.00 9.57 145 TRP A C 1
ATOM 1105 O O . TRP A 1 145 ? -10.463 -14.174 -6.433 1.00 10.55 145 TRP A O 1
ATOM 1116 N N . ASP A 1 146 ? -10.709 -12.419 -7.954 1.00 10.07 146 ASP A N 1
ATOM 1117 C CA . ASP A 1 146 ? -10.172 -13.271 -9.126 1.00 10.26 146 ASP A CA 1
ATOM 1118 C C . ASP A 1 146 ? -8.622 -13.128 -9.006 1.00 10.30 146 ASP A C 1
ATOM 1119 O O . ASP A 1 146 ? -8.005 -12.086 -9.441 1.00 12.54 146 ASP A O 1
ATOM 1124 N N . VAL A 1 147 ? -7.990 -14.120 -8.413 1.00 8.30 147 VAL A N 1
ATOM 1125 C CA . VAL A 1 147 ? -6.558 -14.024 -8.094 1.00 9.66 147 VAL A CA 1
ATOM 1126 C C . VAL A 1 147 ? -5.717 -14.236 -9.368 1.00 10.57 147 VAL A C 1
ATOM 1127 O O . VAL A 1 147 ? -4.839 -13.426 -9.697 1.00 10.16 147 VAL A O 1
ATOM 1131 N N . VAL A 1 148 ? -6.051 -15.294 -10.139 1.00 9.04 148 VAL A N 1
ATOM 1132 C CA . VAL A 1 148 ? -5.340 -15.462 -11.455 1.00 8.66 148 VAL A CA 1
ATOM 1133 C C . VAL A 1 148 ? -6.449 -15.668 -12.491 1.00 10.56 148 VAL A C 1
ATOM 1134 O O . VAL A 1 148 ? -7.444 -16.357 -12.247 1.00 9.55 148 VAL A O 1
ATOM 1138 N N . ASN A 1 149 ? -6.316 -14.973 -13.604 1.00 8.93 149 ASN A N 1
ATOM 1139 C CA . ASN A 1 149 ? -7.310 -14.945 -14.674 1.00 9.67 149 ASN A CA 1
ATOM 1140 C C . ASN A 1 149 ? -6.617 -15.448 -15.940 1.00 9.68 149 ASN A C 1
ATOM 1141 O O . ASN A 1 149 ? -5.510 -15.051 -16.273 1.00 10.73 149 ASN A O 1
ATOM 1146 N N . GLU A 1 150 ? -7.243 -16.467 -16.557 1.00 9.93 150 GLU A N 1
ATOM 1147 C CA . GLU A 1 150 ? -6.869 -16.861 -17.939 1.00 8.95 150 GLU A CA 1
ATOM 1148 C C . GLU A 1 150 ? -5.424 -17.366 -18.034 1.00 10.19 150 GLU A C 1
ATOM 1149 O O . GLU A 1 150 ? -4.707 -16.913 -18.945 1.00 12.14 150 GLU A O 1
ATOM 1155 N N . ALA A 1 151 ? -4.993 -18.246 -17.147 1.00 9.48 151 ALA A N 1
ATOM 1156 C CA . ALA A 1 151 ? -3.570 -18.748 -17.192 1.00 10.27 151 ALA A CA 1
ATOM 1157 C C . ALA A 1 151 ? -3.327 -19.877 -18.170 1.00 10.63 151 ALA A C 1
ATOM 1158 O O . ALA A 1 151 ? -2.221 -20.404 -18.274 1.00 11.57 151 ALA A O 1
ATOM 1160 N N . VAL A 1 152 ? -4.431 -20.348 -18.746 1.00 11.19 152 VAL A N 1
ATOM 1161 C CA . VAL A 1 152 ? -4.391 -21.549 -19.596 1.00 10.53 152 VAL A CA 1
ATOM 1162 C C . VAL A 1 152 ? -4.685 -21.112 -21.047 1.00 12.37 152 VAL A C 1
ATOM 1163 O O . VAL A 1 152 ? -5.560 -20.361 -21.344 1.00 12.47 152 VAL A O 1
ATOM 1167 N N . SER A 1 153 ? -3.908 -21.638 -21.984 1.00 13.20 153 SER A N 1
ATOM 1168 C CA . SER A 1 153 ? -4.076 -21.353 -23.377 1.00 14.86 153 SER A CA 1
ATOM 1169 C C . SER A 1 153 ? -5.291 -22.073 -23.970 1.00 17.90 153 SER A C 1
ATOM 1170 O O . SER A 1 153 ? -5.929 -22.928 -23.326 1.00 16.33 153 SER A O 1
ATOM 1173 N N . ASP A 1 154 ? -5.643 -21.642 -25.171 1.00 21.01 154 ASP A N 1
ATOM 1174 C CA . ASP A 1 154 ? -6.720 -22.337 -25.863 1.00 24.07 154 ASP A CA 1
ATOM 1175 C C . ASP A 1 154 ? -6.298 -23.707 -26.479 1.00 28.50 154 ASP A C 1
ATOM 1176 O O . ASP A 1 154 ? -7.039 -24.317 -27.265 1.00 31.66 154 ASP A O 1
ATOM 1181 N N . SER A 1 155 ? -5.130 -24.231 -26.175 1.00 27.86 155 SER A N 1
ATOM 1182 C CA . SER A 1 155 ? -4.941 -25.646 -26.433 1.00 31.16 155 SER A CA 1
ATOM 1183 C C . SER A 1 155 ? -4.940 -26.464 -25.135 1.00 30.37 155 SER A C 1
ATOM 1184 O O . SER A 1 155 ? -4.906 -27.698 -25.157 1.00 33.80 155 SER A O 1
ATOM 1187 N N . GLY A 1 156 ? -5.078 -25.806 -23.987 1.00 26.59 156 GLY A N 1
ATOM 1188 C CA . GLY A 1 156 ? -4.963 -26.576 -22.749 1.00 23.01 156 GLY A CA 1
ATOM 1189 C C . GLY A 1 156 ? -3.523 -26.869 -22.339 1.00 21.76 156 GLY A C 1
ATOM 1190 O O . GLY A 1 156 ? -3.182 -27.997 -21.981 1.00 23.95 156 GLY A O 1
ATOM 1191 N N . THR A 1 157 ? -2.674 -25.849 -22.466 1.00 17.49 157 THR A N 1
ATOM 1192 C CA . THR A 1 157 ? -1.351 -25.811 -21.824 1.00 16.50 157 THR A CA 1
ATOM 1193 C C . THR A 1 157 ? -1.238 -24.510 -21.028 1.00 13.33 157 THR A C 1
ATOM 1194 O O . THR A 1 157 ? -2.167 -23.691 -21.129 1.00 13.15 157 THR A O 1
ATOM 1198 N N . TYR A 1 158 ? -0.125 -24.273 -20.318 1.00 12.95 158 TYR A N 1
ATOM 1199 C CA . TYR A 1 158 ? -0.057 -22.958 -19.716 1.00 13.29 158 TYR A CA 1
ATOM 1200 C C . TYR A 1 158 ? 0.128 -21.833 -20.704 1.00 12.33 158 TYR A C 1
ATOM 1201 O O . TYR A 1 158 ? 0.973 -21.973 -21.692 1.00 13.05 158 TYR A O 1
ATOM 1210 N N . ARG A 1 159 ? -0.604 -20.721 -20.503 1.00 10.97 159 ARG A N 1
ATOM 1211 C CA . ARG A 1 159 ? -0.468 -19.572 -21.354 1.00 11.22 159 ARG A CA 1
ATOM 1212 C C . ARG A 1 159 ? 0.953 -18.995 -21.147 1.00 13.34 159 ARG A C 1
ATOM 1213 O O . ARG A 1 159 ? 1.428 -18.798 -20.020 1.00 12.66 159 ARG A O 1
ATOM 1221 N N . GLU A 1 160 ? 1.643 -18.682 -22.280 1.00 14.48 160 GLU A N 1
ATOM 1222 C CA . GLU A 1 160 ? 2.993 -18.153 -22.232 1.00 15.62 160 GLU A CA 1
ATOM 1223 C C . GLU A 1 160 ? 3.028 -16.630 -21.963 1.00 16.00 160 GLU A C 1
ATOM 1224 O O . GLU A 1 160 ? 3.499 -15.761 -22.773 1.00 19.72 160 GLU A O 1
ATOM 1230 N N . SER A 1 161 ? 2.472 -16.234 -20.828 1.00 15.00 161 SER A N 1
ATOM 1231 C CA . SER A 1 161 ? 2.456 -14.829 -20.400 1.00 12.83 161 SER A CA 1
ATOM 1232 C C . SER A 1 161 ? 3.827 -14.393 -19.843 1.00 13.25 161 SER A C 1
ATOM 1233 O O . SER A 1 161 ? 4.717 -15.274 -19.552 1.00 14.37 161 SER A O 1
ATOM 1236 N N . VAL A 1 162 ? 3.973 -13.069 -19.631 1.00 12.11 162 VAL A N 1
ATOM 1237 C CA . VAL A 1 162 ? 5.204 -12.644 -18.930 1.00 12.56 162 VAL A CA 1
ATOM 1238 C C . VAL A 1 162 ? 5.452 -13.422 -17.606 1.00 14.33 162 VAL A C 1
ATOM 1239 O O . VAL A 1 162 ? 6.582 -13.761 -17.256 1.00 12.91 162 VAL A O 1
ATOM 1243 N N . TRP A 1 163 ? 4.384 -13.666 -16.857 1.00 11.51 163 TRP A N 1
ATOM 1244 C CA . TRP A 1 163 ? 4.492 -14.350 -15.607 1.00 12.44 163 TRP A CA 1
ATOM 1245 C C . TRP A 1 163 ? 4.996 -15.785 -15.808 1.00 11.04 163 TRP A C 1
ATOM 1246 O O . TRP A 1 163 ? 5.929 -16.225 -15.147 1.00 13.38 163 TRP A O 1
ATOM 1257 N N . TYR A 1 164 ? 4.311 -16.503 -16.694 1.00 11.97 164 TYR A N 1
ATOM 1258 C CA . TYR A 1 164 ? 4.754 -17.855 -16.954 1.00 12.18 164 TYR A CA 1
ATOM 1259 C C . TYR A 1 164 ? 6.175 -17.989 -17.561 1.00 11.74 164 TYR A C 1
ATOM 1260 O O . TYR A 1 164 ? 6.921 -18.865 -17.138 1.00 13.08 164 TYR A O 1
ATOM 1269 N N . LYS A 1 165 ? 6.428 -17.191 -18.556 1.00 14.02 165 LYS A N 1
ATOM 1270 C CA . LYS A 1 165 ? 7.742 -17.288 -19.228 1.00 14.83 165 LYS A CA 1
ATOM 1271 C C . LYS A 1 165 ? 8.877 -17.025 -18.235 1.00 15.25 165 LYS A C 1
ATOM 1272 O O . LYS A 1 165 ? 10.000 -17.608 -18.345 1.00 17.01 165 LYS A O 1
ATOM 1278 N N . THR A 1 166 ? 8.692 -16.074 -17.311 1.00 12.45 166 THR A N 1
ATOM 1279 C CA . THR A 1 166 ? 9.781 -15.623 -16.453 1.00 13.05 166 THR A CA 1
ATOM 1280 C C . THR A 1 166 ? 9.897 -16.475 -15.183 1.00 14.27 166 THR A C 1
ATOM 1281 O O . THR A 1 166 ? 11.006 -16.772 -14.684 1.00 15.36 166 THR A O 1
ATOM 1285 N N . ILE A 1 167 ? 8.738 -16.867 -14.578 1.00 12.98 167 ILE A N 1
ATOM 1286 C CA . ILE A 1 167 ? 8.690 -17.484 -13.292 1.00 13.11 167 ILE A CA 1
ATOM 1287 C C . ILE A 1 167 ? 8.521 -19.008 -13.344 1.00 12.96 167 ILE A C 1
ATOM 1288 O O . ILE A 1 167 ? 8.928 -19.677 -12.380 1.00 15.63 167 ILE A O 1
ATOM 1293 N N . GLY A 1 168 ? 7.821 -19.423 -14.397 1.00 13.99 168 GLY A N 1
ATOM 1294 C CA . GLY A 1 168 ? 7.297 -20.797 -14.511 1.00 14.54 168 GLY A CA 1
ATOM 1295 C C . GLY A 1 168 ? 6.015 -20.928 -13.741 1.00 13.64 168 GLY A C 1
ATOM 1296 O O . GLY A 1 168 ? 5.460 -19.947 -13.218 1.00 13.19 168 GLY A O 1
ATOM 1297 N N . PRO A 1 169 ? 5.519 -22.147 -13.639 1.00 13.51 169 PRO A N 1
ATOM 1298 C CA . PRO A 1 169 ? 4.159 -22.346 -13.105 1.00 15.58 169 PRO A CA 1
ATOM 1299 C C . PRO A 1 169 ? 3.979 -21.983 -11.645 1.00 13.39 169 PRO A C 1
ATOM 1300 O O . PRO A 1 169 ? 2.839 -21.736 -11.236 1.00 14.86 169 PRO A O 1
ATOM 1304 N N . GLU A 1 170 ? 5.059 -21.848 -10.861 1.00 12.29 170 GLU A N 1
ATOM 1305 C CA . GLU A 1 170 ? 4.846 -21.519 -9.499 1.00 13.49 170 GLU A CA 1
ATOM 1306 C C . GLU A 1 170 ? 4.240 -20.132 -9.272 1.00 12.16 170 GLU A C 1
ATOM 1307 O O . GLU A 1 170 ? 3.762 -19.844 -8.149 1.00 12.07 170 GLU A O 1
ATOM 1313 N N . TYR A 1 171 ? 4.231 -19.260 -10.291 1.00 10.12 171 TYR A N 1
ATOM 1314 C CA . TYR A 1 171 ? 3.531 -17.990 -10.084 1.00 10.66 171 TYR A CA 1
ATOM 1315 C C . TYR A 1 171 ? 2.079 -18.161 -9.597 1.00 11.43 171 TYR A C 1
ATOM 1316 O O . TYR A 1 171 ? 1.571 -17.273 -8.873 1.00 10.64 171 TYR A O 1
ATOM 1325 N N . ILE A 1 172 ? 1.368 -19.193 -10.096 1.00 8.38 172 ILE A N 1
ATOM 1326 C CA . ILE A 1 172 ? -0.070 -19.314 -9.763 1.00 10.42 172 ILE A CA 1
ATOM 1327 C C . ILE A 1 172 ? -0.203 -19.701 -8.225 1.00 9.95 172 ILE A C 1
ATOM 1328 O O . ILE A 1 172 ? -0.924 -19.032 -7.468 1.00 11.10 172 ILE A O 1
ATOM 1333 N N . GLU A 1 173 ? 0.497 -20.722 -7.744 1.00 10.65 173 GLU A N 1
ATOM 1334 C CA . GLU A 1 173 ? 0.354 -21.115 -6.330 1.00 10.40 173 GLU A CA 1
ATOM 1335 C C . GLU A 1 173 ? 0.850 -19.941 -5.479 1.00 11.32 173 GLU A C 1
ATOM 1336 O O . GLU A 1 173 ? 0.187 -19.660 -4.507 1.00 10.84 173 GLU A O 1
ATOM 1342 N N . LYS A 1 174 ? 1.909 -19.243 -5.902 1.00 11.91 174 LYS A N 1
ATOM 1343 C CA . LYS A 1 174 ? 2.409 -18.122 -5.018 1.00 11.59 174 LYS A CA 1
ATOM 1344 C C . LYS A 1 174 ? 1.327 -17.024 -4.988 1.00 11.32 174 LYS A C 1
ATOM 1345 O O . LYS A 1 174 ? 1.088 -16.424 -3.907 1.00 10.41 174 LYS A O 1
ATOM 1351 N N . ALA A 1 175 ? 0.727 -16.672 -6.141 1.00 9.81 175 ALA A N 1
ATOM 1352 C CA . ALA A 1 175 ? -0.321 -15.607 -6.112 1.00 9.23 175 ALA A CA 1
ATOM 1353 C C . ALA A 1 175 ? -1.428 -15.952 -5.112 1.00 9.19 175 ALA A C 1
ATOM 1354 O O . ALA A 1 175 ? -1.849 -15.087 -4.345 1.00 9.46 175 ALA A O 1
ATOM 1356 N N . PHE A 1 176 ? -1.924 -17.198 -5.098 1.00 9.93 176 PHE A N 1
ATOM 1357 C CA . PHE A 1 176 ? -2.974 -17.513 -4.168 1.00 8.60 176 PHE A CA 1
ATOM 1358 C C . PHE A 1 176 ? -2.457 -17.484 -2.734 1.00 9.45 176 PHE A C 1
ATOM 1359 O O . PHE A 1 176 ? -3.184 -16.970 -1.875 1.00 9.75 176 PHE A O 1
ATOM 1367 N N . ARG A 1 177 ? -1.239 -18.017 -2.471 1.00 9.61 177 ARG A N 1
ATOM 1368 C CA . ARG A 1 177 ? -0.728 -17.976 -1.096 1.00 9.39 177 ARG A CA 1
ATOM 1369 C C . ARG A 1 177 ? -0.553 -16.529 -0.596 1.00 10.33 177 ARG A C 1
ATOM 1370 O O . ARG A 1 177 ? -0.939 -16.250 0.568 1.00 11.32 177 ARG A O 1
ATOM 1378 N N . TRP A 1 178 ? 0.015 -15.661 -1.454 1.00 9.28 178 TRP A N 1
ATOM 1379 C CA . TRP A 1 178 ? 0.188 -14.259 -1.052 1.00 10.33 178 TRP A CA 1
ATOM 1380 C C . TRP A 1 178 ? -1.092 -13.504 -0.832 1.00 9.06 178 TRP A C 1
ATOM 1381 O O . TRP A 1 178 ? -1.245 -12.793 0.166 1.00 11.24 178 TRP A O 1
ATOM 1392 N N . THR A 1 179 ? -2.134 -13.830 -1.626 1.00 9.72 179 THR A N 1
ATOM 1393 C CA . THR A 1 179 ? -3.435 -13.192 -1.452 1.00 7.15 179 THR A CA 1
ATOM 1394 C C . THR A 1 179 ? -4.044 -13.656 -0.165 1.00 10.20 179 THR A C 1
ATOM 1395 O O . THR A 1 179 ? -4.582 -12.774 0.569 1.00 12.25 179 THR A O 1
ATOM 1399 N N . LYS A 1 180 ? -3.916 -14.955 0.175 1.00 9.63 180 LYS A N 1
ATOM 1400 C CA . LYS A 1 180 ? -4.573 -15.399 1.445 1.00 11.65 180 LYS A CA 1
ATOM 1401 C C . LYS A 1 180 ? -3.903 -14.799 2.660 1.00 13.73 180 LYS A C 1
ATOM 1402 O O . LYS A 1 180 ? -4.538 -14.573 3.674 1.00 14.85 180 LYS A O 1
ATOM 1408 N N . GLU A 1 181 ? -2.584 -14.601 2.580 1.00 13.10 181 GLU A N 1
ATOM 1409 C CA . GLU A 1 181 ? -1.846 -13.935 3.689 1.00 12.93 181 GLU A CA 1
ATOM 1410 C C . GLU A 1 181 ? -2.364 -12.498 3.889 1.00 14.26 181 GLU A C 1
ATOM 1411 O O . GLU A 1 181 ? -2.490 -12.038 5.056 1.00 15.19 181 GLU A O 1
ATOM 1417 N N . ALA A 1 182 ? -2.634 -11.770 2.795 1.00 12.52 182 ALA A N 1
ATOM 1418 C CA . ALA A 1 182 ? -2.996 -10.383 2.910 1.00 12.69 182 ALA A CA 1
ATOM 1419 C C . ALA A 1 182 ? -4.488 -10.212 3.271 1.00 13.60 182 ALA A C 1
ATOM 1420 O O . ALA A 1 182 ? -4.826 -9.228 3.870 1.00 16.13 182 ALA A O 1
ATOM 1422 N N . ASP A 1 183 ? -5.368 -11.156 2.896 1.00 12.26 183 ASP A N 1
ATOM 1423 C CA . ASP A 1 183 ? -6.763 -11.101 3.367 1.00 13.34 183 ASP A CA 1
ATOM 1424 C C . ASP A 1 183 ? -7.296 -12.526 3.597 1.00 15.80 183 ASP A C 1
ATOM 1425 O O . ASP A 1 183 ? -7.843 -13.151 2.657 1.00 13.97 183 ASP A O 1
ATOM 1430 N N . PRO A 1 184 ? -7.166 -13.115 4.823 1.00 13.93 184 PRO A N 1
ATOM 1431 C CA . PRO A 1 184 ? -7.544 -14.520 5.091 1.00 16.15 184 PRO A CA 1
ATOM 1432 C C . PRO A 1 184 ? -9.058 -14.742 4.917 1.00 15.91 184 PRO A C 1
ATOM 1433 O O . PRO A 1 184 ? -9.448 -15.872 4.758 1.00 18.30 184 PRO A O 1
ATOM 1437 N N . ASP A 1 185 ? -9.853 -13.671 4.887 1.00 15.71 185 ASP A N 1
ATOM 1438 C CA . ASP A 1 185 ? -11.297 -13.840 4.718 1.00 16.70 185 ASP A CA 1
ATOM 1439 C C . ASP A 1 185 ? -11.835 -13.771 3.298 1.00 15.40 185 ASP A C 1
ATOM 1440 O O . ASP A 1 185 ? -13.014 -14.152 3.099 1.00 16.58 185 ASP A O 1
ATOM 1445 N N . ALA A 1 186 ? -11.001 -13.375 2.328 1.00 12.30 186 ALA A N 1
ATOM 1446 C CA . ALA A 1 186 ? -11.519 -13.306 0.986 1.00 12.30 186 ALA A CA 1
ATOM 1447 C C . ALA A 1 186 ? -11.603 -14.686 0.396 1.00 11.82 186 ALA A C 1
ATOM 1448 O O . ALA A 1 186 ? -10.825 -15.622 0.759 1.00 14.98 186 ALA A O 1
ATOM 1450 N N . ILE A 1 187 ? -12.641 -14.853 -0.438 1.00 9.95 187 ILE A N 1
ATOM 1451 C CA . ILE A 1 187 ? -12.797 -16.101 -1.270 1.00 9.98 187 ILE A CA 1
ATOM 1452 C C . ILE A 1 187 ? -11.943 -15.938 -2.506 1.00 9.47 187 ILE A C 1
ATOM 1453 O O . ILE A 1 187 ? -12.103 -14.957 -3.223 1.00 10.47 187 ILE A O 1
ATOM 1458 N N . LEU A 1 188 ? -11.014 -16.872 -2.700 1.00 8.94 188 LEU A N 1
ATOM 1459 C CA . LEU A 1 188 ? -10.016 -16.715 -3.792 1.00 9.05 188 LEU A CA 1
ATOM 1460 C C . LEU A 1 188 ? -10.374 -17.667 -4.938 1.00 8.07 188 LEU A C 1
ATOM 1461 O O . LEU A 1 188 ? -10.475 -18.850 -4.683 1.00 8.61 188 LEU A O 1
ATOM 1466 N N . ILE A 1 189 ? -10.508 -17.102 -6.119 1.00 6.53 189 ILE A N 1
ATOM 1467 C CA . ILE A 1 189 ? -10.845 -17.931 -7.280 1.00 6.41 189 ILE A CA 1
ATOM 1468 C C . ILE A 1 189 ? -9.902 -17.801 -8.426 1.00 8.11 189 ILE A C 1
ATOM 1469 O O . ILE A 1 189 ? -9.203 -16.777 -8.606 1.00 9.17 189 ILE A O 1
ATOM 1474 N N . TY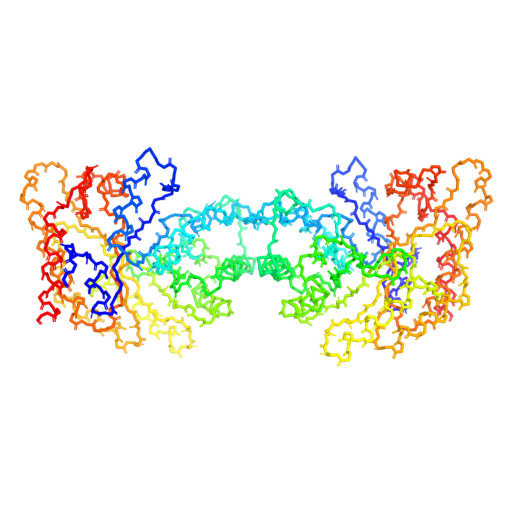R A 1 190 ? -9.926 -18.866 -9.265 1.00 7.02 190 TYR A N 1
ATOM 1475 C CA . TYR A 1 190 ? -9.275 -18.883 -10.577 1.00 8.68 190 TYR A CA 1
ATOM 1476 C C . TYR A 1 190 ? -10.407 -18.670 -11.575 1.00 7.60 190 TYR A C 1
ATOM 1477 O O . TYR A 1 190 ? -11.488 -19.229 -11.440 1.00 10.10 190 TYR A O 1
ATOM 1486 N N . ASN A 1 191 ? -10.212 -17.769 -12.518 1.00 7.34 191 ASN A N 1
ATOM 1487 C CA . ASN A 1 191 ? -11.316 -17.369 -13.427 1.00 8.61 191 ASN A CA 1
ATOM 1488 C C . ASN A 1 191 ? -10.816 -17.561 -14.882 1.00 9.39 191 ASN A C 1
ATOM 1489 O O . ASN A 1 191 ? -9.649 -17.298 -15.208 1.00 9.91 191 ASN A O 1
ATOM 1494 N N . ASP A 1 192 ? -11.702 -18.105 -15.733 1.00 7.90 192 ASP A N 1
ATOM 1495 C CA . ASP A 1 192 ? -11.268 -18.332 -17.123 1.00 8.00 192 ASP A CA 1
ATOM 1496 C C . ASP A 1 192 ? -12.504 -18.445 -18.067 1.00 7.93 192 ASP A C 1
ATOM 1497 O O . ASP A 1 192 ? -13.631 -18.633 -17.559 1.00 8.51 192 ASP A O 1
ATOM 1502 N N . TYR A 1 193 ? -12.245 -18.358 -19.358 1.00 7.08 193 TYR A N 1
ATOM 1503 C CA . TYR A 1 193 ? -13.314 -18.479 -20.381 1.00 8.21 193 TYR A CA 1
ATOM 1504 C C . TYR A 1 193 ? -13.115 -19.832 -21.156 1.00 7.02 193 TYR A C 1
ATOM 1505 O O . TYR A 1 193 ? -12.027 -20.442 -21.197 1.00 10.26 193 TYR A O 1
ATOM 1514 N N . SER A 1 194 ? -14.252 -20.197 -21.733 1.00 7.77 194 SER A N 1
ATOM 1515 C CA . SER A 1 194 ? -14.365 -21.433 -22.565 1.00 9.01 194 SER A CA 1
ATOM 1516 C C . SER A 1 194 ? -13.911 -22.625 -21.786 1.00 9.73 194 SER A C 1
ATOM 1517 O O . SER A 1 194 ? -13.414 -23.599 -22.386 1.00 10.84 194 SER A O 1
ATOM 1520 N N . ILE A 1 195 ? -14.261 -22.631 -20.476 1.00 8.32 195 ILE A N 1
ATOM 1521 C CA . ILE A 1 195 ? -14.059 -23.850 -19.625 1.00 7.32 195 ILE A CA 1
ATOM 1522 C C . ILE A 1 195 ? -15.383 -24.276 -19.031 1.00 7.32 195 ILE A C 1
ATOM 1523 O O . ILE A 1 195 ? -15.368 -25.075 -18.084 1.00 9.40 195 ILE A O 1
ATOM 1528 N N . GLU A 1 196 ? -16.514 -23.808 -19.589 1.00 8.62 196 GLU A N 1
ATOM 1529 C CA . GLU A 1 196 ? -17.862 -24.212 -18.963 1.00 9.75 196 GLU A CA 1
ATOM 1530 C C . GLU A 1 196 ? -18.192 -25.706 -19.209 1.00 9.18 196 GLU A C 1
ATOM 1531 O O . GLU A 1 196 ? -18.739 -26.360 -18.351 1.00 9.88 196 GLU A O 1
ATOM 1537 N N . GLU A 1 197 ? -17.751 -26.195 -20.361 1.00 9.78 197 GLU A N 1
ATOM 1538 C CA . GLU A 1 197 ? -17.979 -27.641 -20.740 1.00 9.15 197 GLU A CA 1
ATOM 1539 C C . GLU A 1 197 ? -16.767 -28.443 -20.403 1.00 9.23 197 GLU A C 1
ATOM 1540 O O . GLU A 1 197 ? -15.682 -27.872 -20.223 1.00 9.58 197 GLU A O 1
ATOM 1546 N N . ILE A 1 198 ? -16.945 -29.777 -20.354 1.00 8.48 198 ILE A N 1
ATOM 1547 C CA . ILE A 1 198 ? -15.782 -30.663 -20.304 1.00 8.99 198 ILE A CA 1
ATOM 1548 C C . ILE A 1 198 ? -15.083 -30.588 -21.669 1.00 9.55 198 ILE A C 1
ATOM 1549 O O . ILE A 1 198 ? -15.729 -30.929 -22.694 1.00 10.84 198 ILE A O 1
ATOM 1554 N N . ASN A 1 199 ? -13.842 -30.176 -21.713 1.00 8.32 199 ASN A N 1
ATOM 1555 C CA . ASN A 1 199 ? -13.059 -30.103 -22.938 1.00 9.60 199 ASN A CA 1
ATOM 1556 C C . ASN A 1 199 ? -11.553 -30.034 -22.579 1.00 8.63 199 ASN A C 1
ATOM 1557 O O . ASN A 1 199 ? -11.215 -30.096 -21.380 1.00 8.84 199 ASN A O 1
ATOM 1562 N N . ALA A 1 200 ? -10.641 -29.864 -23.568 1.00 9.87 200 ALA A N 1
ATOM 1563 C CA . ALA A 1 200 ? -9.226 -29.983 -23.260 1.00 10.97 200 ALA A CA 1
ATOM 1564 C C . ALA A 1 200 ? -8.853 -28.818 -22.288 1.00 9.88 200 ALA A C 1
ATOM 1565 O O . ALA A 1 200 ? -8.015 -29.103 -21.378 1.00 9.59 200 ALA A O 1
ATOM 1567 N N . LYS A 1 201 ? -9.436 -27.632 -22.495 1.00 8.54 201 LYS A N 1
ATOM 1568 C CA . LYS A 1 201 ? -9.064 -26.461 -21.673 1.00 7.91 201 LYS A CA 1
ATOM 1569 C C . LYS A 1 201 ? -9.550 -26.738 -20.211 1.00 8.92 201 LYS A C 1
ATOM 1570 O O . LYS A 1 201 ? -8.743 -26.525 -19.226 1.00 8.61 201 LYS A O 1
ATOM 1576 N N . SER A 1 202 ? -10.801 -27.097 -20.036 1.00 8.53 202 SER A N 1
ATOM 1577 C CA . SER A 1 202 ? -11.314 -27.314 -18.649 1.00 8.83 202 SER A CA 1
ATOM 1578 C C . SER A 1 202 ? -10.641 -28.514 -18.001 1.00 9.36 202 SER A C 1
ATOM 1579 O O . SER A 1 202 ? -10.428 -28.532 -16.782 1.00 9.01 202 SER A O 1
ATOM 1582 N N . ASN A 1 203 ? -10.265 -29.517 -18.803 1.00 7.98 203 ASN A N 1
ATOM 1583 C CA . ASN A 1 203 ? -9.551 -30.641 -18.204 1.00 10.00 203 ASN A CA 1
ATOM 1584 C C . ASN A 1 203 ? -8.164 -30.197 -17.636 1.00 9.31 203 ASN A C 1
ATOM 1585 O O . ASN A 1 203 ? -7.789 -30.652 -16.547 1.00 10.82 203 ASN A O 1
ATOM 1590 N N . PHE A 1 204 ? -7.509 -29.308 -18.396 1.00 8.99 204 PHE A N 1
ATOM 1591 C CA . PHE A 1 204 ? -6.209 -28.770 -17.943 1.00 10.14 204 PHE A CA 1
ATOM 1592 C C . PHE A 1 204 ? -6.450 -27.934 -16.646 1.00 9.18 204 PHE A C 1
ATOM 1593 O O . PHE A 1 204 ? -5.742 -28.144 -15.640 1.00 10.49 204 PHE A O 1
ATOM 1601 N N . VAL A 1 205 ? -7.556 -27.141 -16.590 1.00 8.64 205 VAL A N 1
ATOM 1602 C CA . VAL A 1 205 ? -7.792 -26.310 -15.419 1.00 7.15 205 VAL A CA 1
ATOM 1603 C C . VAL A 1 205 ? -8.144 -27.196 -14.229 1.00 9.29 205 VAL A C 1
ATOM 1604 O O . VAL A 1 205 ? -7.761 -26.942 -13.111 1.00 10.25 205 VAL A O 1
ATOM 1608 N N . TYR A 1 206 ? -8.954 -28.221 -14.473 1.00 8.89 206 TYR A N 1
ATOM 1609 C CA . TYR A 1 206 ? -9.350 -29.150 -13.445 1.00 9.94 206 TYR A CA 1
ATOM 1610 C C . TYR A 1 206 ? -8.093 -29.787 -12.840 1.00 10.32 206 TYR A C 1
ATOM 1611 O O . TYR A 1 206 ? -7.960 -29.833 -11.584 1.00 11.95 206 TYR A O 1
ATOM 1620 N N . ASN A 1 207 ? -7.197 -30.347 -13.640 1.00 9.41 207 ASN A N 1
ATOM 1621 C CA . ASN A 1 207 ? -6.014 -31.006 -13.042 1.00 13.11 207 ASN A CA 1
ATOM 1622 C C . ASN A 1 207 ? -5.154 -29.969 -12.342 1.00 12.01 207 ASN A C 1
ATOM 1623 O O . ASN A 1 207 ? -4.633 -30.300 -11.305 1.00 12.19 207 ASN A O 1
ATOM 1628 N N . MET A 1 208 ? -5.086 -28.743 -12.893 1.00 10.43 208 MET A N 1
ATOM 1629 C CA . MET A 1 208 ? -4.282 -27.678 -12.275 1.00 10.33 208 MET A CA 1
ATOM 1630 C C . MET A 1 208 ? -4.761 -27.403 -10.900 1.00 8.97 208 MET A C 1
ATOM 1631 O O . MET A 1 208 ? -3.921 -27.323 -9.936 1.00 10.10 208 MET A O 1
ATOM 1636 N N . ILE A 1 209 ? -6.059 -27.205 -10.766 1.00 10.83 209 ILE A N 1
ATOM 1637 C CA . ILE A 1 209 ? -6.626 -26.879 -9.468 1.00 9.24 209 ILE A CA 1
ATOM 1638 C C . ILE A 1 209 ? -6.596 -28.059 -8.498 1.00 10.64 209 ILE A C 1
ATOM 1639 O O . ILE A 1 209 ? -6.266 -27.849 -7.305 1.00 10.43 209 ILE A O 1
ATOM 1644 N N . LYS A 1 210 ? -6.852 -29.253 -8.998 1.00 10.82 210 LYS A N 1
ATOM 1645 C CA . LYS A 1 210 ? -6.792 -30.460 -8.168 1.00 11.61 210 LYS A CA 1
ATOM 1646 C C . LYS A 1 210 ? -5.362 -30.520 -7.556 1.00 10.17 210 LYS A C 1
ATOM 1647 O O . LYS A 1 210 ? -5.238 -30.734 -6.320 1.00 12.96 210 LYS A O 1
ATOM 1653 N N . GLU A 1 211 ? -4.341 -30.263 -8.335 1.00 10.14 211 GLU A N 1
ATOM 1654 C CA . GLU A 1 211 ? -2.955 -30.335 -7.855 1.00 12.84 211 GLU A CA 1
ATOM 1655 C C . GLU A 1 211 ? -2.623 -29.211 -6.871 1.00 13.27 211 GLU A C 1
ATOM 1656 O O . GLU A 1 211 ? -1.951 -29.465 -5.839 1.00 13.56 211 GLU A O 1
ATOM 1662 N N . LEU A 1 212 ? -3.144 -28.008 -7.158 1.00 10.36 212 LEU A N 1
ATOM 1663 C CA . LEU A 1 212 ? -2.927 -26.911 -6.186 1.00 10.49 212 LEU A CA 1
ATOM 1664 C C . LEU A 1 212 ? -3.568 -27.252 -4.878 1.00 9.77 212 LEU A C 1
ATOM 1665 O O . LEU A 1 212 ? -2.926 -27.049 -3.815 1.00 11.13 212 LEU A O 1
ATOM 1670 N N . LYS A 1 213 ? -4.809 -27.696 -4.864 1.00 11.63 213 LYS A N 1
ATOM 1671 C CA . LYS A 1 213 ? -5.454 -27.957 -3.565 1.00 12.18 213 LYS A CA 1
ATOM 1672 C C . LYS A 1 213 ? -4.805 -29.174 -2.826 1.00 12.62 213 LYS A C 1
ATOM 1673 O O . LYS A 1 213 ? -4.743 -29.110 -1.551 1.00 13.05 213 LYS A O 1
ATOM 1679 N N . GLU A 1 214 ? -4.240 -30.153 -3.550 1.00 12.24 214 GLU A N 1
ATOM 1680 C CA . GLU A 1 214 ? -3.533 -31.281 -2.892 1.00 12.03 214 GLU A CA 1
ATOM 1681 C C . GLU A 1 214 ? -2.349 -30.688 -2.113 1.00 12.57 214 GLU A C 1
ATOM 1682 O O . GLU A 1 214 ? -2.020 -31.182 -1.008 1.00 13.24 214 GLU A O 1
ATOM 1688 N N . LYS A 1 215 ? -1.704 -29.603 -2.661 1.00 10.31 215 LYS A N 1
ATOM 1689 C CA . LYS A 1 215 ? -0.577 -28.967 -2.019 1.00 11.38 215 LYS A CA 1
ATOM 1690 C C . LYS A 1 215 ? -0.962 -27.955 -0.934 1.00 11.52 215 LYS A C 1
ATOM 1691 O O . LYS A 1 215 ? -0.081 -27.264 -0.420 1.00 12.81 215 LYS A O 1
ATOM 1697 N N . GLY A 1 216 ? -2.258 -27.846 -0.649 1.00 12.90 216 GLY A N 1
ATOM 1698 C CA . GLY A 1 216 ? -2.830 -26.919 0.348 1.00 12.60 216 GLY A CA 1
ATOM 1699 C C . GLY A 1 216 ? -2.873 -25.468 -0.106 1.00 13.76 216 GLY A C 1
ATOM 1700 O O . GLY A 1 216 ? -3.037 -24.579 0.724 1.00 13.92 216 GLY A O 1
ATOM 1701 N N . VAL A 1 217 ? -2.819 -25.238 -1.420 1.00 11.04 217 VAL A N 1
ATOM 1702 C CA . VAL A 1 217 ? -2.909 -23.876 -1.911 1.00 10.49 217 VAL A CA 1
ATOM 1703 C C . VAL A 1 217 ? -4.368 -23.464 -1.755 1.00 11.06 217 VAL A C 1
ATOM 1704 O O . VAL A 1 217 ? -5.307 -24.215 -2.095 1.00 11.62 217 VAL A O 1
ATOM 1708 N N . PRO A 1 218 ? -4.600 -22.221 -1.299 1.00 12.66 218 PRO A N 1
ATOM 1709 C CA . PRO A 1 218 ? -5.980 -21.843 -0.963 1.00 13.87 218 PRO A CA 1
ATOM 1710 C C . PRO A 1 218 ? -6.868 -21.322 -2.165 1.00 12.70 218 PRO A C 1
ATOM 1711 O O . PRO A 1 218 ? -7.279 -20.120 -2.241 1.00 15.67 218 PRO A O 1
ATOM 1715 N N . VAL A 1 219 ? -7.104 -22.202 -3.132 1.00 11.34 219 VAL A N 1
ATOM 1716 C CA . VAL A 1 219 ? -8.014 -21.937 -4.218 1.00 11.09 219 VAL A CA 1
ATOM 1717 C C . VAL A 1 219 ? -9.397 -22.293 -3.721 1.00 11.48 219 VAL A C 1
ATOM 1718 O O . VAL A 1 219 ? -9.715 -23.515 -3.555 1.00 15.08 219 VAL A O 1
ATOM 1722 N N . ASP A 1 220 ? -10.192 -21.306 -3.376 1.00 10.50 220 ASP A N 1
ATOM 1723 C CA . ASP A 1 220 ? -11.492 -21.537 -2.786 1.00 11.61 220 ASP A CA 1
ATOM 1724 C C . ASP A 1 220 ? -12.594 -21.775 -3.820 1.00 12.41 220 ASP A C 1
ATOM 1725 O O . ASP A 1 220 ? -13.585 -22.369 -3.507 1.00 10.53 220 ASP A O 1
ATOM 1730 N N . GLY A 1 221 ? -12.386 -21.301 -5.056 1.00 12.33 221 GLY A N 1
ATOM 1731 C CA . GLY A 1 221 ? -13.465 -21.408 -6.015 1.00 9.54 221 GLY A CA 1
ATOM 1732 C C . GLY A 1 221 ? -12.895 -21.232 -7.436 1.00 9.04 221 GLY A C 1
ATOM 1733 O O . GLY A 1 221 ? -11.717 -21.000 -7.674 1.00 8.69 221 GLY A O 1
ATOM 1734 N N . ILE A 1 222 ? -13.856 -21.486 -8.327 1.00 9.94 222 ILE A N 1
ATOM 1735 C CA . ILE A 1 222 ? -13.650 -21.349 -9.803 1.00 9.74 222 ILE A CA 1
ATOM 1736 C C . ILE A 1 222 ? -14.686 -20.421 -10.400 1.00 8.68 222 ILE A C 1
ATOM 1737 O O . ILE A 1 222 ? -15.849 -20.453 -9.991 1.00 9.72 222 ILE A O 1
ATOM 1742 N N . GLY A 1 223 ? -14.177 -19.563 -11.269 1.00 7.90 223 GLY A N 1
ATOM 1743 C CA . GLY A 1 223 ? -15.016 -18.578 -11.988 1.00 8.18 223 GLY A CA 1
ATOM 1744 C C . GLY A 1 223 ? -15.101 -19.096 -13.423 1.00 7.75 223 GLY A C 1
ATOM 1745 O O . GLY A 1 223 ? -14.103 -19.260 -14.139 1.00 9.69 223 GLY A O 1
ATOM 1746 N N . PHE A 1 224 ? -16.331 -19.237 -13.874 1.00 6.56 224 PHE A N 1
ATOM 1747 C CA . PHE A 1 224 ? -16.607 -19.588 -15.295 1.00 6.91 224 PHE A CA 1
ATOM 1748 C C . PHE A 1 224 ? -17.116 -18.248 -15.936 1.00 7.27 224 PHE A C 1
ATOM 1749 O O . PHE A 1 224 ? -18.211 -17.719 -15.578 1.00 7.21 224 PHE A O 1
ATOM 1757 N N . GLN A 1 225 ? -16.372 -17.708 -16.884 1.00 7.26 225 GLN A N 1
ATOM 1758 C CA . GLN A 1 225 ? -16.735 -16.389 -17.364 1.00 8.34 225 GLN A CA 1
ATOM 1759 C C . GLN A 1 225 ? -18.111 -16.376 -18.085 1.00 8.19 225 GLN A C 1
ATOM 1760 O O . GLN A 1 225 ? -18.876 -15.378 -18.007 1.00 9.54 225 GLN A O 1
ATOM 1766 N N . MET A 1 226 ? -18.385 -17.444 -18.872 1.00 7.37 226 MET A N 1
ATOM 1767 C CA . MET A 1 226 ? -19.675 -17.548 -19.531 1.00 9.24 226 MET A CA 1
ATOM 1768 C C . MET A 1 226 ? -19.882 -16.472 -20.623 1.00 8.36 226 MET A C 1
ATOM 1769 O O . MET A 1 226 ? -20.966 -15.923 -20.784 1.00 9.16 226 MET A O 1
ATOM 1774 N N . HIS A 1 227 ? -18.813 -16.242 -21.399 1.00 8.60 227 HIS A N 1
ATOM 1775 C CA . HIS A 1 227 ? -18.965 -15.435 -22.600 1.00 9.88 227 HIS A CA 1
ATOM 1776 C C . HIS A 1 227 ? -19.395 -16.365 -23.694 1.00 10.01 227 HIS A C 1
ATOM 1777 O O . HIS A 1 227 ? -18.525 -16.973 -24.367 1.00 15.53 227 HIS A O 1
ATOM 1784 N N . ILE A 1 228 ? -20.688 -16.477 -23.875 1.00 8.83 228 ILE A N 1
ATOM 1785 C CA . ILE A 1 228 ? -21.242 -17.481 -24.831 1.00 9.96 228 ILE A CA 1
ATOM 1786 C C . ILE A 1 228 ? -22.074 -16.751 -25.903 1.00 10.90 228 ILE A C 1
ATOM 1787 O O . ILE A 1 228 ? -22.161 -15.479 -25.999 1.00 9.22 228 ILE A O 1
ATOM 1792 N N . ASP A 1 229 ? -22.576 -17.557 -26.835 1.00 12.20 229 ASP A N 1
ATOM 1793 C CA . ASP A 1 229 ? -23.307 -16.957 -27.958 1.00 12.96 229 ASP A CA 1
ATOM 1794 C C . ASP A 1 229 ? -24.660 -17.624 -28.119 1.00 12.91 229 ASP A C 1
ATOM 1795 O O . ASP A 1 229 ? -25.097 -18.478 -27.325 1.00 12.00 229 ASP A O 1
ATOM 1800 N N . TYR A 1 230 ? -25.349 -17.286 -29.206 1.00 13.97 230 TYR A N 1
ATOM 1801 C CA . TYR A 1 230 ? -26.710 -17.786 -29.462 1.00 13.74 230 TYR A CA 1
ATOM 1802 C C . TYR A 1 230 ? -26.769 -19.311 -29.727 1.00 14.04 230 TYR A C 1
ATOM 1803 O O . TYR A 1 230 ? -27.886 -19.863 -29.669 1.00 16.04 230 TYR A O 1
ATOM 1812 N N . ARG A 1 231 ? -25.605 -19.939 -29.918 1.00 13.63 231 ARG A N 1
ATOM 1813 C CA . ARG A 1 231 ? -25.529 -21.407 -30.053 1.00 15.46 231 ARG A CA 1
ATOM 1814 C C . ARG A 1 231 ? -25.639 -22.043 -28.639 1.00 15.11 231 ARG A C 1
ATOM 1815 O O . ARG A 1 231 ? -25.807 -23.283 -28.501 1.00 18.04 231 ARG A O 1
ATOM 1823 N N . GLY A 1 232 ? -25.635 -21.275 -27.553 1.00 13.09 232 GLY A N 1
ATOM 1824 C CA . GLY A 1 232 ? -25.722 -21.930 -26.238 1.00 13.50 232 GLY A CA 1
ATOM 1825 C C . GLY A 1 232 ? -24.493 -22.814 -25.868 1.00 15.91 232 GLY A C 1
ATOM 1826 O O . GLY A 1 232 ? -23.380 -22.574 -26.324 1.00 16.88 232 GLY A O 1
ATOM 1827 N N . LEU A 1 233 ? -24.719 -23.773 -24.951 1.00 13.18 233 LEU A N 1
ATOM 1828 C CA . LEU A 1 233 ? -23.642 -24.714 -24.524 1.00 13.30 233 LEU A CA 1
ATOM 1829 C C . LEU A 1 233 ? -24.219 -26.109 -24.736 1.00 11.57 233 LEU A C 1
ATOM 1830 O O . LEU A 1 233 ? -25.436 -26.305 -24.867 1.00 11.92 233 LEU A O 1
ATOM 1835 N N . ASN A 1 234 ? -23.334 -27.094 -24.650 1.00 10.62 234 ASN A N 1
ATOM 1836 C CA . ASN A 1 234 ? -23.742 -28.466 -24.409 1.00 8.30 234 ASN A CA 1
ATOM 1837 C C . ASN A 1 234 ? -24.111 -28.535 -22.907 1.00 7.77 234 ASN A C 1
ATOM 1838 O O . ASN A 1 234 ? -23.216 -28.550 -22.034 1.00 8.43 234 ASN A O 1
ATOM 1843 N N . TYR A 1 235 ? -25.397 -28.537 -22.663 1.00 9.28 235 TYR A N 1
ATOM 1844 C CA . TYR A 1 235 ? -25.876 -28.366 -21.310 1.00 11.43 235 TYR A CA 1
ATOM 1845 C C . TYR A 1 235 ? -25.488 -29.570 -20.427 1.00 11.50 235 TYR A C 1
ATOM 1846 O O . TYR A 1 235 ? -25.184 -29.395 -19.229 1.00 10.70 235 TYR A O 1
ATOM 1855 N N . ASP A 1 236 ? -25.518 -30.789 -20.966 1.00 10.59 236 ASP A N 1
ATOM 1856 C CA . ASP A 1 236 ? -25.160 -31.958 -20.197 1.00 9.54 236 ASP A CA 1
ATOM 1857 C C . ASP A 1 236 ? -23.677 -31.864 -19.778 1.00 10.00 236 ASP A C 1
ATOM 1858 O O . ASP A 1 236 ? -23.297 -32.191 -18.650 1.00 10.55 236 ASP A O 1
ATOM 1863 N N . SER A 1 237 ? -22.865 -31.363 -20.713 1.00 7.95 237 SER A N 1
ATOM 1864 C CA . SER A 1 237 ? -21.414 -31.279 -20.412 1.00 8.02 237 SER A CA 1
ATOM 1865 C C . SER A 1 237 ? -21.224 -30.193 -19.315 1.00 8.53 237 SER A C 1
ATOM 1866 O O . SER A 1 237 ? -20.372 -30.399 -18.451 1.00 9.72 237 SER A O 1
ATOM 1869 N N . PHE A 1 238 ? -21.914 -29.074 -19.424 1.00 8.42 238 PHE A N 1
ATOM 1870 C CA . PHE A 1 238 ? -21.761 -28.022 -18.373 1.00 8.64 238 PHE A CA 1
ATOM 1871 C C . PHE A 1 238 ? -22.216 -28.572 -17.035 1.00 10.46 238 PHE A C 1
ATOM 1872 O O . PHE A 1 238 ? -21.536 -28.335 -16.032 1.00 10.47 238 PHE A O 1
ATOM 1880 N N . ARG A 1 239 ? -23.342 -29.263 -16.991 1.00 10.89 239 ARG A N 1
ATOM 1881 C CA . ARG A 1 239 ? -23.812 -29.862 -15.719 1.00 11.13 239 ARG A CA 1
ATOM 1882 C C . ARG A 1 239 ? -22.766 -30.800 -15.112 1.00 11.80 239 ARG A C 1
ATOM 1883 O O . ARG A 1 239 ? -22.447 -30.691 -13.940 1.00 12.10 239 ARG A O 1
ATOM 1891 N N . ARG A 1 240 ? -22.178 -31.678 -15.914 1.00 10.45 240 ARG A N 1
ATOM 1892 C CA . ARG A 1 240 ? -21.119 -32.572 -15.447 1.00 10.76 240 ARG A CA 1
ATOM 1893 C C . ARG A 1 240 ? -19.854 -31.851 -15.039 1.00 11.18 240 ARG A C 1
ATOM 1894 O O . ARG A 1 240 ? -19.184 -32.270 -14.097 1.00 11.38 240 ARG A O 1
ATOM 1902 N N . ASN A 1 241 ? -19.527 -30.797 -15.764 1.00 8.93 241 ASN A N 1
ATOM 1903 C CA . ASN A 1 241 ? -18.296 -30.059 -15.422 1.00 8.77 241 ASN A CA 1
ATOM 1904 C C . ASN A 1 241 ? -18.534 -29.278 -14.068 1.00 8.68 241 ASN A C 1
ATOM 1905 O O . ASN A 1 241 ? -17.615 -29.279 -13.237 1.00 9.47 241 ASN A O 1
ATOM 1910 N N . LEU A 1 242 ? -19.728 -28.704 -13.872 1.00 9.25 242 LEU A N 1
ATOM 1911 C CA . LEU A 1 242 ? -19.952 -28.045 -12.606 1.00 10.38 242 LEU A CA 1
ATOM 1912 C C . LEU A 1 242 ? -19.845 -29.068 -11.455 1.00 11.69 242 LEU A C 1
ATOM 1913 O O . LEU A 1 242 ? -19.262 -28.719 -10.395 1.00 12.57 242 LEU A O 1
ATOM 1918 N N . GLU A 1 243 ? -20.366 -30.288 -11.659 1.00 10.85 243 GLU A N 1
ATOM 1919 C CA . GLU A 1 243 ? -20.281 -31.348 -10.622 1.00 11.73 243 GLU A CA 1
ATOM 1920 C C . GLU A 1 243 ? -18.813 -31.725 -10.327 1.00 13.23 243 GLU A C 1
ATOM 1921 O O . GLU A 1 243 ? -18.506 -31.833 -9.116 1.00 12.47 243 GLU A O 1
ATOM 1927 N N . ARG A 1 244 ? -17.930 -31.899 -11.339 1.00 10.90 244 ARG A N 1
ATOM 1928 C CA . ARG A 1 244 ? -16.552 -32.285 -11.040 1.00 12.00 244 ARG A CA 1
ATOM 1929 C C . ARG A 1 244 ? -15.807 -31.217 -10.298 1.00 12.35 244 ARG A C 1
ATOM 1930 O O . ARG A 1 244 ? -15.056 -31.494 -9.375 1.00 12.46 244 ARG A O 1
ATOM 1938 N N . PHE A 1 245 ? -16.050 -29.950 -10.689 1.00 11.31 245 PHE A N 1
ATOM 1939 C CA . PHE A 1 245 ? -15.357 -28.889 -9.932 1.00 10.16 245 PHE A CA 1
ATOM 1940 C C . PHE A 1 245 ? -15.895 -28.774 -8.522 1.00 10.37 245 PHE A C 1
ATOM 1941 O O . PHE A 1 245 ? -15.118 -28.467 -7.569 1.00 10.81 245 PHE A O 1
ATOM 1949 N N . ALA A 1 246 ? -17.212 -28.849 -8.359 1.00 11.02 246 ALA A N 1
ATOM 1950 C CA . ALA A 1 246 ? -17.741 -28.721 -6.976 1.00 11.31 246 ALA A CA 1
ATOM 1951 C C . ALA A 1 246 ? -17.176 -29.838 -6.125 1.00 14.10 246 ALA A C 1
ATOM 1952 O O . ALA A 1 246 ? -16.972 -29.611 -4.889 1.00 14.89 246 ALA A O 1
ATOM 1954 N N . LYS A 1 247 ? -16.938 -31.005 -6.706 1.00 11.64 247 LYS A N 1
ATOM 1955 C CA . LYS A 1 247 ? -16.512 -32.171 -5.859 1.00 13.27 247 LYS A CA 1
ATOM 1956 C C . LYS A 1 247 ? -15.015 -32.004 -5.491 1.00 16.39 247 LYS A C 1
ATOM 1957 O O . LYS A 1 247 ? -14.541 -32.703 -4.552 1.00 17.65 247 LYS A O 1
ATOM 1963 N N . LEU A 1 248 ? -14.278 -31.058 -6.115 1.00 12.83 248 LEU A N 1
ATOM 1964 C CA . LEU A 1 248 ? -12.917 -30.708 -5.583 1.00 14.39 248 LEU A CA 1
ATOM 1965 C C . LEU A 1 248 ? -13.026 -29.827 -4.318 1.00 16.60 248 LEU A C 1
ATOM 1966 O O . LEU A 1 248 ? -11.965 -29.476 -3.757 1.00 17.20 248 LEU A O 1
ATOM 1971 N N . GLY A 1 249 ? -14.240 -29.510 -3.850 1.00 14.94 249 GLY A N 1
ATOM 1972 C CA . GLY A 1 249 ? -14.368 -28.630 -2.693 1.00 16.29 249 GLY A CA 1
ATOM 1973 C C . GLY A 1 249 ? -14.378 -27.164 -3.107 1.00 16.17 249 GLY A C 1
ATOM 1974 O O . GLY A 1 249 ? -14.158 -26.327 -2.237 1.00 21.65 249 GLY A O 1
ATOM 1975 N N . LEU A 1 250 ? -14.706 -26.859 -4.348 1.00 13.52 250 LEU A N 1
ATOM 1976 C CA . LEU A 1 250 ? -14.758 -25.463 -4.808 1.00 10.82 250 LEU A CA 1
ATOM 1977 C C . LEU A 1 250 ? -16.139 -24.817 -4.765 1.00 12.11 250 LEU A C 1
ATOM 1978 O O . LEU A 1 250 ? -17.157 -25.436 -5.110 1.00 13.11 250 LEU A O 1
ATOM 1983 N N . GLN A 1 251 ? -16.126 -23.531 -4.457 1.00 10.55 251 GLN A N 1
ATOM 1984 C CA . GLN A 1 251 ? -17.348 -22.692 -4.700 1.00 10.62 251 GLN A CA 1
ATOM 1985 C C . GLN A 1 251 ? -17.286 -22.283 -6.158 1.00 11.03 251 GLN A C 1
ATOM 1986 O O . GLN A 1 251 ? -16.166 -22.213 -6.688 1.00 13.49 251 GLN A O 1
ATOM 1992 N N . ILE A 1 252 ? -18.442 -22.036 -6.768 1.00 9.39 252 ILE A N 1
ATOM 1993 C CA . ILE A 1 252 ? -18.497 -21.782 -8.226 1.00 8.43 252 ILE A CA 1
ATOM 1994 C C . ILE A 1 252 ? -19.123 -20.438 -8.424 1.00 8.35 252 ILE A C 1
ATOM 1995 O O . ILE A 1 252 ? -20.125 -20.127 -7.843 1.00 10.09 252 ILE A O 1
ATOM 2000 N N . TYR A 1 253 ? -18.546 -19.640 -9.304 1.00 8.34 253 TYR A N 1
ATOM 2001 C CA . TYR A 1 253 ? -19.042 -18.296 -9.604 1.00 8.21 253 TYR A CA 1
ATOM 2002 C C . TYR A 1 253 ? -19.201 -18.249 -11.124 1.00 9.82 253 TYR A C 1
ATOM 2003 O O . TYR A 1 253 ? -18.292 -18.634 -11.863 1.00 9.49 253 TYR A O 1
ATOM 2012 N N . ILE A 1 254 ? -20.328 -17.768 -11.607 1.00 7.64 254 ILE A N 1
ATOM 2013 C CA . ILE A 1 254 ? -20.442 -17.465 -13.049 1.00 7.57 254 ILE A CA 1
ATOM 2014 C C . ILE A 1 254 ? -20.179 -15.935 -13.100 1.00 6.88 254 ILE A C 1
ATOM 2015 O O . ILE A 1 254 ? -20.928 -15.135 -12.484 1.00 8.60 254 ILE A O 1
ATOM 2020 N N . THR A 1 255 ? -19.017 -15.594 -13.680 1.00 7.56 255 THR A N 1
ATOM 2021 C CA . THR A 1 255 ? -18.448 -14.268 -13.393 1.00 7.43 255 THR A CA 1
ATOM 2022 C C . THR A 1 255 ? -18.626 -13.220 -14.459 1.00 7.66 255 THR A C 1
ATOM 2023 O O . THR A 1 255 ? -18.606 -12.011 -14.096 1.00 9.76 255 THR A O 1
ATOM 2027 N N . GLU A 1 256 ? -18.812 -13.529 -15.750 1.00 7.65 256 GLU A N 1
ATOM 2028 C CA . GLU A 1 256 ? -18.837 -12.482 -16.785 1.00 7.37 256 GLU A CA 1
ATOM 2029 C C . GLU A 1 256 ? -19.833 -12.779 -17.888 1.00 8.23 256 GLU A C 1
ATOM 2030 O O . GLU A 1 256 ? -19.558 -12.573 -19.073 1.00 9.25 256 GLU A O 1
ATOM 2036 N N . MET A 1 257 ? -21.009 -13.227 -17.476 1.00 6.49 257 MET A N 1
ATOM 2037 C CA . MET A 1 257 ? -21.969 -13.752 -18.487 1.00 5.87 257 MET A CA 1
ATOM 2038 C C . MET A 1 257 ? -22.374 -12.699 -19.505 1.00 9.25 257 MET A C 1
ATOM 2039 O O . MET A 1 257 ? -22.802 -11.572 -19.175 1.00 9.12 257 MET A O 1
ATOM 2044 N N . ASP A 1 258 ? -22.424 -13.145 -20.766 1.00 9.37 258 ASP A N 1
ATOM 2045 C CA . ASP A 1 258 ? -23.072 -12.362 -21.815 1.00 9.00 258 ASP A CA 1
ATOM 2046 C C . ASP A 1 258 ? -23.395 -13.381 -22.923 1.00 9.21 258 ASP A C 1
ATOM 2047 O O . ASP A 1 258 ? -22.718 -14.426 -22.987 1.00 9.08 258 ASP A O 1
ATOM 2052 N N . VAL A 1 259 ? -24.464 -13.130 -23.657 1.00 9.15 259 VAL A N 1
ATOM 2053 C CA . VAL A 1 259 ? -24.932 -14.094 -24.668 1.00 7.79 259 VAL A CA 1
ATOM 2054 C C . VAL A 1 259 ? -25.068 -13.307 -25.993 1.00 10.74 259 VAL A C 1
ATOM 2055 O O . VAL A 1 259 ? -26.065 -12.699 -26.293 1.00 12.19 259 VAL A O 1
ATOM 2059 N N . ARG A 1 260 ? -23.976 -13.302 -26.669 1.00 10.59 260 ARG A N 1
ATOM 2060 C CA . ARG A 1 260 ? -23.867 -12.422 -27.895 1.00 9.49 260 ARG A CA 1
ATOM 2061 C C . ARG A 1 260 ? -24.668 -12.997 -29.064 1.00 11.41 260 ARG A C 1
ATOM 2062 O O . ARG A 1 260 ? -24.676 -14.163 -29.256 1.00 12.04 260 ARG A O 1
ATOM 2070 N N . ILE A 1 261 ? -25.270 -12.074 -29.855 1.00 11.34 261 ILE A N 1
ATOM 2071 C CA . ILE A 1 261 ? -26.158 -12.435 -31.007 1.00 11.47 261 ILE A CA 1
ATOM 2072 C C . ILE A 1 261 ? -25.621 -11.631 -32.180 1.00 12.35 261 ILE A C 1
ATOM 2073 O O . ILE A 1 261 ? -24.985 -10.614 -32.008 1.00 13.27 261 ILE A O 1
ATOM 2078 N N . PRO A 1 262 ? -25.845 -12.156 -33.408 1.00 15.86 262 PRO A N 1
ATOM 2079 C CA . PRO A 1 262 ? -25.389 -11.434 -34.586 1.00 17.61 262 PRO A CA 1
ATOM 2080 C C . PRO A 1 262 ? -26.171 -10.209 -34.697 1.00 20.58 262 PRO A C 1
ATOM 2081 O O . PRO A 1 262 ? -27.394 -10.229 -34.337 1.00 22.01 262 PRO A O 1
ATOM 2085 N N . LEU A 1 263 ? -25.528 -9.153 -35.185 1.00 24.43 263 LEU A N 1
ATOM 2086 C CA . LEU A 1 263 ? -26.226 -7.850 -35.368 1.00 28.47 263 LEU A CA 1
ATOM 2087 C C . LEU A 1 263 ? -27.071 -7.764 -36.631 1.00 31.55 263 LEU A C 1
ATOM 2088 O O . LEU A 1 263 ? -27.976 -6.953 -36.718 1.00 31.60 263 LEU A O 1
ATOM 2093 N N . SER A 1 264 ? -26.764 -8.630 -37.583 1.00 33.90 264 SER A N 1
ATOM 2094 C CA . SER A 1 264 ? -27.533 -8.672 -38.812 1.00 38.07 264 SER A CA 1
ATOM 2095 C C . SER A 1 264 ? -28.715 -9.618 -38.593 1.00 39.09 264 SER A C 1
ATOM 2096 O O . SER A 1 264 ? -28.538 -10.780 -38.168 1.00 42.46 264 SER A O 1
ATOM 2099 N N . GLY A 1 265 ? -29.914 -9.083 -38.824 1.00 39.71 265 GLY A N 1
ATOM 2100 C CA . GLY A 1 265 ? -31.083 -9.856 -39.110 1.00 38.55 265 GLY A CA 1
ATOM 2101 C C . GLY A 1 265 ? -31.721 -10.540 -37.932 1.00 36.39 265 GLY A C 1
ATOM 2102 O O . GLY A 1 265 ? -31.072 -10.751 -36.877 1.00 37.73 265 GLY A O 1
ATOM 2103 N N . SER A 1 266 ? -32.991 -10.863 -38.137 1.00 34.48 266 SER A N 1
ATOM 2104 C CA . SER A 1 266 ? -33.895 -11.563 -37.216 1.00 30.90 266 SER A CA 1
ATOM 2105 C C . SER A 1 266 ? -33.627 -11.361 -35.770 1.00 28.17 266 SER A C 1
ATOM 2106 O O . SER A 1 266 ? -33.436 -12.339 -35.032 1.00 25.05 266 SER A O 1
ATOM 2109 N N . GLU A 1 267 ? -33.684 -10.098 -35.369 1.00 26.38 267 GLU A N 1
ATOM 2110 C CA . GLU A 1 267 ? -33.487 -9.789 -33.986 1.00 24.56 267 GLU A CA 1
ATOM 2111 C C . GLU A 1 267 ? -34.431 -10.516 -33.031 1.00 23.59 267 GLU A C 1
ATOM 2112 O O . GLU A 1 267 ? -33.966 -11.052 -31.990 1.00 21.93 267 GLU A O 1
ATOM 2118 N N . ASP A 1 268 ? -35.723 -10.601 -33.367 1.00 22.15 268 ASP A N 1
ATOM 2119 C CA . ASP A 1 268 ? -36.706 -11.258 -32.457 1.00 22.15 268 ASP A CA 1
ATOM 2120 C C . ASP A 1 268 ? -36.329 -12.729 -32.276 1.00 19.41 268 ASP A C 1
ATOM 2121 O O . ASP A 1 268 ? -36.417 -13.263 -31.145 1.00 19.81 268 ASP A O 1
ATOM 2126 N N . TYR A 1 269 ? -35.905 -13.385 -33.360 1.00 17.88 269 TYR A N 1
ATOM 2127 C CA . TYR A 1 269 ? -35.504 -14.756 -33.282 1.00 16.68 269 TYR A CA 1
ATOM 2128 C C . TYR A 1 269 ? -34.300 -14.877 -32.297 1.00 15.99 269 TYR A C 1
ATOM 2129 O O . TYR A 1 269 ? -34.302 -15.807 -31.407 1.00 16.37 269 TYR A O 1
ATOM 2138 N N . TYR A 1 270 ? -33.308 -13.973 -32.457 1.00 14.58 270 TYR A N 1
ATOM 2139 C CA . TYR A 1 270 ? -32.078 -14.182 -31.639 1.00 14.70 270 TYR A CA 1
ATOM 2140 C C . TYR A 1 270 ? -32.374 -13.763 -30.169 1.00 14.61 270 TYR A C 1
ATOM 2141 O O . TYR A 1 270 ? -31.744 -14.351 -29.278 1.00 14.61 270 TYR A O 1
ATOM 2150 N N . LEU A 1 271 ? -33.285 -12.824 -29.956 1.00 14.49 271 LEU A N 1
ATOM 2151 C CA . LEU A 1 271 ? -33.600 -12.398 -28.538 1.00 15.65 271 LEU A CA 1
ATOM 2152 C C . LEU A 1 271 ? -34.321 -13.532 -27.857 1.00 14.00 271 LEU A C 1
ATOM 2153 O O . LEU A 1 271 ? -34.162 -13.730 -26.630 1.00 14.17 271 LEU A O 1
ATOM 2158 N N . LYS A 1 272 ? -35.148 -14.268 -28.609 1.00 15.68 272 LYS A N 1
ATOM 2159 C CA . LYS A 1 272 ? -35.804 -15.474 -28.031 1.00 16.07 272 LYS A CA 1
ATOM 2160 C C . LYS A 1 272 ? -34.816 -16.607 -27.719 1.00 14.94 272 LYS A C 1
ATOM 2161 O O . LYS A 1 272 ? -34.903 -17.218 -26.629 1.00 13.94 272 LYS A O 1
ATOM 2167 N N . LYS A 1 273 ? -33.859 -16.857 -28.611 1.00 13.07 273 LYS A N 1
ATOM 2168 C CA . LYS A 1 273 ? -32.824 -17.859 -28.309 1.00 13.08 273 LYS A CA 1
ATOM 2169 C C . LYS A 1 273 ? -31.974 -17.388 -27.124 1.00 11.08 273 LYS A C 1
ATOM 2170 O O . LYS A 1 273 ? -31.657 -18.196 -26.245 1.00 11.59 273 LYS A O 1
ATOM 2176 N N . GLN A 1 274 ? -31.660 -16.091 -27.056 1.00 10.60 274 GLN A N 1
ATOM 2177 C CA . GLN A 1 274 ? -30.858 -15.578 -25.890 1.00 11.40 274 GLN A CA 1
ATOM 2178 C C . GLN A 1 274 ? -31.650 -15.857 -24.602 1.00 11.18 274 GLN A C 1
ATOM 2179 O O . GLN A 1 274 ? -31.024 -16.269 -23.572 1.00 10.65 274 GLN A O 1
ATOM 2185 N N . ALA A 1 275 ? -32.954 -15.583 -24.606 1.00 12.02 275 ALA A N 1
ATOM 2186 C CA . ALA A 1 275 ? -33.776 -15.835 -23.376 1.00 11.25 275 ALA A CA 1
ATOM 2187 C C . ALA A 1 275 ? -33.773 -17.305 -23.002 1.00 11.43 275 ALA A C 1
ATOM 2188 O O . ALA A 1 275 ? -33.618 -17.637 -21.848 1.00 11.54 275 ALA A O 1
ATOM 2190 N N . GLU A 1 276 ? -33.899 -18.218 -23.980 1.00 10.52 276 GLU A N 1
ATOM 2191 C CA . GLU A 1 276 ? -33.910 -19.670 -23.705 1.00 13.27 276 GLU A CA 1
ATOM 2192 C C . GLU A 1 276 ? -32.555 -20.082 -23.118 1.00 12.17 276 GLU A C 1
ATOM 2193 O O . GLU A 1 276 ? -32.526 -20.881 -22.169 1.00 12.98 276 GLU A O 1
ATOM 2199 N N . ILE A 1 277 ? -31.467 -19.549 -23.651 1.00 11.06 277 ILE A N 1
ATOM 2200 C CA . ILE A 1 277 ? -30.144 -19.900 -23.157 1.00 11.97 277 ILE A CA 1
ATOM 2201 C C . ILE A 1 277 ? -29.983 -19.385 -21.715 1.00 12.46 277 ILE A C 1
ATOM 2202 O O . ILE A 1 277 ? -29.496 -20.164 -20.846 1.00 11.66 277 ILE A O 1
ATOM 2207 N N . CYS A 1 278 ? -30.369 -18.121 -21.467 1.00 10.23 278 CYS A N 1
ATOM 2208 C CA . CYS A 1 278 ? -30.149 -17.601 -20.085 1.00 10.77 278 CYS A CA 1
ATOM 2209 C C . CYS A 1 278 ?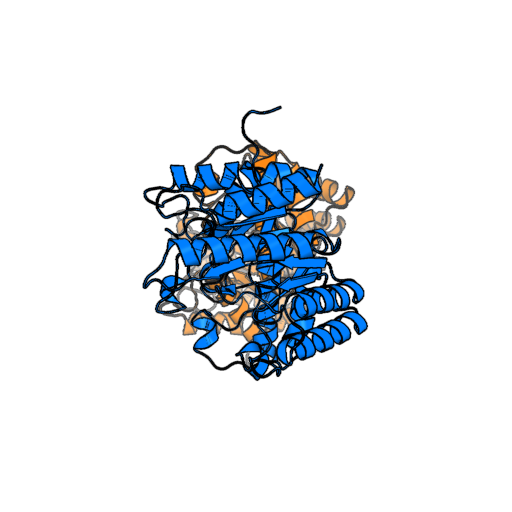 -30.981 -18.444 -19.122 1.00 11.62 278 CYS A C 1
ATOM 2210 O O . CYS A 1 278 ? -30.488 -18.754 -18.038 1.00 11.78 278 CYS A O 1
ATOM 2213 N N . ALA A 1 279 ? -32.244 -18.742 -19.486 1.00 11.60 279 ALA A N 1
ATOM 2214 C CA . ALA A 1 279 ? -33.137 -19.577 -18.646 1.00 11.69 279 ALA A CA 1
ATOM 2215 C C . ALA A 1 279 ? -32.469 -20.910 -18.329 1.00 11.85 279 ALA A C 1
ATOM 2216 O O . ALA A 1 279 ? -32.511 -21.366 -17.160 1.00 13.80 279 ALA A O 1
ATOM 2218 N N . LYS A 1 280 ? -31.897 -21.587 -19.326 1.00 10.81 280 LYS A N 1
ATOM 2219 C CA . LYS A 1 280 ? -31.319 -22.892 -19.112 1.00 13.45 280 LYS A CA 1
ATOM 2220 C C . LYS A 1 280 ? -30.072 -22.817 -18.201 1.00 13.37 280 LYS A C 1
ATOM 2221 O O . LYS A 1 280 ? -29.847 -23.716 -17.331 1.00 14.16 280 LYS A O 1
ATOM 2227 N N . ILE A 1 281 ? -29.222 -21.834 -18.460 1.00 11.38 281 ILE A N 1
ATOM 2228 C CA . ILE A 1 281 ? -27.991 -21.637 -17.610 1.00 12.62 281 ILE A CA 1
ATOM 2229 C C . ILE A 1 281 ? -28.442 -21.425 -16.144 1.00 12.76 281 ILE A C 1
ATOM 2230 O O . ILE A 1 281 ? -27.886 -22.100 -15.255 1.00 12.24 281 ILE A O 1
ATOM 2235 N N . PHE A 1 282 ? -29.437 -20.562 -15.924 1.00 12.79 282 PHE A N 1
ATOM 2236 C CA . PHE A 1 282 ? -29.898 -20.365 -14.575 1.00 12.30 282 PHE A CA 1
ATOM 2237 C C . PHE A 1 282 ? -30.458 -21.646 -13.992 1.00 12.76 282 PHE A C 1
ATOM 2238 O O . PHE A 1 282 ? -30.182 -21.922 -12.811 1.00 14.73 282 PHE A O 1
ATOM 2246 N N . ASP A 1 283 ? -31.269 -22.378 -14.763 1.00 13.49 283 ASP A N 1
ATOM 2247 C CA . ASP A 1 283 ? -31.797 -23.677 -14.235 1.00 14.93 283 ASP A CA 1
ATOM 2248 C C . ASP A 1 283 ? -30.674 -24.581 -13.733 1.00 15.36 283 ASP A C 1
ATOM 2249 O O . ASP A 1 283 ? -30.756 -25.115 -12.618 1.00 14.76 283 ASP A O 1
ATOM 2254 N N . ILE A 1 284 ? -29.608 -24.775 -14.525 1.00 12.25 284 ILE A N 1
ATOM 2255 C CA . ILE A 1 284 ? -28.569 -25.704 -14.174 1.00 12.80 284 ILE A CA 1
ATOM 2256 C C . ILE A 1 284 ? -27.821 -25.148 -12.927 1.00 12.66 284 ILE A C 1
ATOM 2257 O O . ILE A 1 284 ? -27.573 -25.907 -11.984 1.00 12.87 284 ILE A O 1
ATOM 2262 N N . CYS A 1 285 ? -27.558 -23.817 -12.926 1.00 13.00 285 CYS A N 1
ATOM 2263 C CA . CYS A 1 285 ? -26.781 -23.250 -11.804 1.00 12.25 285 CYS A CA 1
ATOM 2264 C C . CYS A 1 285 ? -27.547 -23.359 -10.515 1.00 13.13 285 CYS A C 1
ATOM 2265 O O . CYS A 1 285 ? -26.964 -23.699 -9.459 1.00 12.12 285 CYS A O 1
ATOM 2268 N N . LEU A 1 286 ? -28.855 -23.136 -10.562 1.00 11.62 286 LEU A N 1
ATOM 2269 C CA . LEU A 1 286 ? -29.672 -23.132 -9.333 1.00 14.36 286 LEU A CA 1
ATOM 2270 C C . LEU A 1 286 ? -29.872 -24.535 -8.818 1.00 16.39 286 LEU A C 1
ATOM 2271 O O . LEU A 1 286 ? -30.296 -24.677 -7.643 1.00 18.86 286 LEU A O 1
ATOM 2276 N N . ASP A 1 287 ? -29.615 -25.519 -9.648 1.00 15.96 287 ASP A N 1
ATOM 2277 C CA . ASP A 1 287 ? -29.686 -26.920 -9.242 1.00 17.98 287 ASP A CA 1
ATOM 2278 C C . ASP A 1 287 ? -28.397 -27.382 -8.577 1.00 18.69 287 ASP A C 1
ATOM 2279 O O . ASP A 1 287 ? -28.327 -28.527 -8.068 1.00 19.66 287 ASP A O 1
ATOM 2284 N N . ASN A 1 288 ? -27.337 -26.577 -8.629 1.00 16.42 288 ASN A N 1
ATOM 2285 C CA . ASN A 1 288 ? -26.109 -26.982 -7.960 1.00 14.02 288 ASN A CA 1
ATOM 2286 C C . ASN A 1 288 ? -25.745 -26.008 -6.829 1.00 13.21 288 ASN A C 1
ATOM 2287 O O . ASN A 1 288 ? -25.401 -24.909 -7.108 1.00 13.18 288 ASN A O 1
ATOM 2292 N N . PRO A 1 289 ? -25.791 -26.433 -5.562 1.00 13.99 289 PRO A N 1
ATOM 2293 C CA . PRO A 1 289 ? -25.599 -25.470 -4.477 1.00 14.89 289 PRO A CA 1
ATOM 2294 C C . PRO A 1 289 ? -24.172 -24.925 -4.357 1.00 13.42 289 PRO A C 1
ATOM 2295 O O . PRO A 1 289 ? -23.991 -23.942 -3.595 1.00 13.67 289 PRO A O 1
ATOM 2299 N N . ALA A 1 290 ? -23.222 -25.480 -5.094 1.00 12.63 290 ALA A N 1
ATOM 2300 C CA . ALA A 1 290 ? -21.883 -24.868 -5.102 1.00 10.71 290 ALA A CA 1
ATOM 2301 C C . ALA A 1 290 ? -21.850 -23.557 -5.821 1.00 11.20 290 ALA A C 1
ATOM 2302 O O . ALA A 1 290 ? -20.906 -22.767 -5.597 1.00 10.15 290 ALA A O 1
ATOM 2304 N N . VAL A 1 291 ? -22.856 -23.321 -6.682 1.00 9.60 291 VAL A N 1
ATOM 2305 C CA . VAL A 1 291 ? -22.849 -22.016 -7.508 1.00 8.09 291 VAL A CA 1
ATOM 2306 C C . VAL A 1 291 ? -23.339 -20.932 -6.526 1.00 9.98 291 VAL A C 1
ATOM 2307 O O . VAL A 1 291 ? -24.531 -20.875 -6.137 1.00 12.29 291 VAL A O 1
ATOM 2311 N N . LYS A 1 292 ? -22.461 -19.962 -6.231 1.00 8.12 292 LYS A N 1
ATOM 2312 C CA . LYS A 1 292 ? -22.763 -18.924 -5.209 1.00 9.14 292 LYS A CA 1
ATOM 2313 C C . LYS A 1 292 ? -23.240 -17.592 -5.806 1.00 9.89 292 LYS A C 1
ATOM 2314 O O . LYS A 1 292 ? -23.773 -16.783 -5.089 1.00 11.03 292 LYS A O 1
ATOM 2320 N N . ALA A 1 293 ? -22.932 -17.314 -7.079 1.00 9.44 293 ALA A N 1
ATOM 2321 C CA . ALA A 1 293 ? -23.243 -16.060 -7.703 1.00 10.37 293 ALA A CA 1
ATOM 2322 C C . ALA A 1 293 ? -23.216 -16.184 -9.174 1.00 9.18 293 ALA A C 1
ATOM 2323 O O . ALA A 1 293 ? -22.487 -17.013 -9.687 1.00 10.26 293 ALA A O 1
ATOM 2325 N N . ILE A 1 294 ? -24.067 -15.404 -9.840 1.00 9.19 294 ILE A N 1
ATOM 2326 C CA . ILE A 1 294 ? -24.133 -15.298 -11.293 1.00 9.32 294 ILE A CA 1
ATOM 2327 C C . ILE A 1 294 ? -24.033 -13.782 -11.583 1.00 9.59 294 ILE A C 1
ATOM 2328 O O . ILE A 1 294 ? -24.875 -12.953 -11.156 1.00 10.19 294 ILE A O 1
ATOM 2333 N N . GLN A 1 295 ? -22.984 -13.390 -12.312 1.00 8.06 295 GLN A N 1
ATOM 2334 C CA . GLN A 1 295 ? -22.875 -11.977 -12.771 1.00 7.53 295 GLN A CA 1
ATOM 2335 C C . GLN A 1 295 ? -22.789 -11.940 -14.247 1.00 9.94 295 GLN A C 1
ATOM 2336 O O . GLN A 1 295 ? -22.147 -12.818 -14.852 1.00 8.78 295 GLN A O 1
ATOM 2342 N N . PHE A 1 296 ? -23.338 -10.894 -14.786 1.00 8.70 296 PHE A N 1
ATOM 2343 C CA . PHE A 1 296 ? -23.228 -10.548 -16.214 1.00 9.66 296 PHE A CA 1
ATOM 2344 C C . PHE A 1 296 ? -22.161 -9.500 -16.439 1.00 8.36 296 PHE A C 1
ATOM 2345 O O . PHE A 1 296 ? -21.871 -8.714 -15.529 1.00 9.73 296 PHE A O 1
ATOM 2353 N N . TRP A 1 297 ? -21.536 -9.507 -17.622 1.00 8.94 297 TRP A N 1
ATOM 2354 C CA . TRP A 1 297 ? -20.437 -8.609 -17.850 1.00 9.06 297 TRP A CA 1
ATOM 2355 C C . TRP A 1 297 ? -20.947 -7.258 -18.360 1.00 9.13 297 TRP A C 1
ATOM 2356 O O . TRP A 1 297 ? -20.784 -6.841 -19.491 1.00 10.05 297 TRP A O 1
ATOM 2367 N N . GLY A 1 298 ? -21.597 -6.607 -17.383 1.00 8.19 298 GLY A N 1
ATOM 2368 C CA . GLY A 1 298 ? -22.394 -5.417 -17.719 1.00 9.17 298 GLY A CA 1
ATOM 2369 C C . GLY A 1 298 ? -23.862 -5.769 -17.494 1.00 9.63 298 GLY A C 1
ATOM 2370 O O . GLY A 1 298 ? -24.192 -6.816 -16.906 1.00 12.62 298 GLY A O 1
ATOM 2371 N N . PHE A 1 299 ? -24.733 -4.818 -17.838 1.00 8.53 299 PHE A N 1
ATOM 2372 C CA . PHE A 1 299 ? -26.167 -5.138 -17.814 1.00 8.72 299 PHE A CA 1
ATOM 2373 C C . PHE A 1 299 ? -26.976 -4.484 -18.906 1.00 9.17 299 PHE A C 1
ATOM 2374 O O . PHE A 1 299 ? -28.055 -4.986 -19.179 1.00 11.17 299 PHE A O 1
ATOM 2382 N N . THR A 1 300 ? -26.502 -3.353 -19.504 1.00 9.81 300 THR A N 1
ATOM 2383 C CA . THR A 1 300 ? -27.244 -2.723 -20.591 1.00 9.15 300 THR A CA 1
ATOM 2384 C C . THR A 1 300 ? -26.396 -2.843 -21.861 1.00 9.05 300 THR A C 1
ATOM 2385 O O . THR A 1 300 ? -25.163 -2.630 -21.822 1.00 9.82 300 THR A O 1
ATOM 2389 N N . ASP A 1 301 ? -27.050 -3.156 -22.937 1.00 9.77 301 ASP A N 1
ATOM 2390 C CA . ASP A 1 301 ? -26.356 -3.202 -24.238 1.00 10.11 301 ASP A CA 1
ATOM 2391 C C . ASP A 1 301 ? -25.680 -1.898 -24.636 1.00 11.56 301 ASP A C 1
ATOM 2392 O O . ASP A 1 301 ? -24.861 -1.882 -25.523 1.00 13.94 301 ASP A O 1
ATOM 2397 N N . LYS A 1 302 ? -26.038 -0.812 -23.996 1.00 12.26 302 LYS A N 1
ATOM 2398 C CA . LYS A 1 302 ? -25.406 0.481 -24.273 1.00 13.93 302 LYS A CA 1
ATOM 2399 C C . LYS A 1 302 ? -23.910 0.448 -23.871 1.00 13.49 302 LYS A C 1
ATOM 2400 O O . LYS A 1 302 ? -23.045 1.176 -24.489 1.00 14.08 302 LYS A O 1
ATOM 2406 N N . TYR A 1 303 ? -23.598 -0.445 -22.922 1.00 11.68 303 TYR A N 1
ATOM 2407 C CA . TYR A 1 303 ? -22.223 -0.418 -22.303 1.00 10.32 303 TYR A CA 1
ATOM 2408 C C . TYR A 1 303 ? -21.791 -1.895 -22.173 1.00 10.50 303 TYR A C 1
ATOM 2409 O O . TYR A 1 303 ? -22.002 -2.552 -21.192 1.00 12.15 303 TYR A O 1
ATOM 2418 N N . SER A 1 304 ? -21.247 -2.380 -23.266 1.00 10.51 304 SER A N 1
ATOM 2419 C CA . SER A 1 304 ? -20.756 -3.785 -23.261 1.00 9.77 304 SER A CA 1
ATOM 2420 C C . SER A 1 304 ? -19.468 -3.897 -24.063 1.00 10.97 304 SER A C 1
ATOM 2421 O O . SER A 1 304 ? -19.334 -3.254 -25.141 1.00 12.26 304 SER A O 1
ATOM 2424 N N . TRP A 1 305 ? -18.613 -4.791 -23.621 1.00 8.58 305 TRP A N 1
ATOM 2425 C CA . TRP A 1 305 ? -17.354 -5.028 -24.370 1.00 9.44 305 TRP A CA 1
ATOM 2426 C C . TRP A 1 305 ? -17.566 -5.848 -25.657 1.00 11.66 305 TRP A C 1
ATOM 2427 O O . TRP A 1 305 ? -16.650 -5.941 -26.498 1.00 12.43 305 TRP A O 1
ATOM 2438 N N . VAL A 1 306 ? -18.749 -6.445 -25.825 1.00 9.12 306 VAL A N 1
ATOM 2439 C CA . VAL A 1 306 ? -18.945 -7.427 -26.884 1.00 10.45 306 VAL A CA 1
ATOM 2440 C C . VAL A 1 306 ? -18.799 -6.825 -28.290 1.00 14.29 306 VAL A C 1
ATOM 2441 O O . VAL A 1 306 ? -18.080 -7.401 -29.062 1.00 12.62 306 VAL A O 1
ATOM 2445 N N . PRO A 1 307 ? -19.422 -5.678 -28.590 1.00 13.12 307 PRO A N 1
ATOM 2446 C CA . PRO A 1 307 ? -19.353 -5.243 -30.007 1.00 15.76 307 PRO A CA 1
ATOM 2447 C C . PRO A 1 307 ? -17.915 -4.860 -30.413 1.00 15.85 307 PRO A C 1
ATOM 2448 O O . PRO A 1 307 ? -17.586 -5.109 -31.602 1.00 17.60 307 PRO A O 1
ATOM 2452 N N . GLY A 1 308 ? -17.094 -4.335 -29.512 1.00 15.83 308 GLY A N 1
ATOM 2453 C CA . GLY A 1 308 ? -15.691 -4.061 -29.897 1.00 16.25 308 GLY A CA 1
ATOM 2454 C C . GLY A 1 308 ? -14.847 -5.299 -29.973 1.00 17.81 308 GLY A C 1
ATOM 2455 O O . GLY A 1 308 ? -13.910 -5.381 -30.786 1.00 18.71 308 GLY A O 1
ATOM 2456 N N . PHE A 1 309 ? -15.153 -6.344 -29.210 1.00 16.71 309 PHE A N 1
ATOM 2457 C CA . PHE A 1 309 ? -14.257 -7.483 -29.142 1.00 17.20 309 PHE A CA 1
ATOM 2458 C C . PHE A 1 309 ? -14.665 -8.614 -30.139 1.00 17.42 309 PHE A C 1
ATOM 2459 O O . PHE A 1 309 ? -13.777 -9.273 -30.738 1.00 17.96 309 PHE A O 1
ATOM 2467 N N . PHE A 1 310 ? -15.962 -8.835 -30.326 1.00 15.94 310 PHE A N 1
ATOM 2468 C CA . PHE A 1 310 ? -16.480 -9.867 -31.171 1.00 16.30 310 PHE A CA 1
ATOM 2469 C C . PHE A 1 310 ? -17.136 -9.188 -32.369 1.00 18.34 310 PHE A C 1
ATOM 2470 O O . PHE A 1 310 ? -18.366 -8.871 -32.426 1.00 17.99 310 PHE A O 1
ATOM 2478 N N . LYS A 1 311 ? -16.356 -9.008 -33.430 1.00 20.47 311 LYS A N 1
ATOM 2479 C CA . LYS A 1 311 ? -16.934 -8.198 -34.530 1.00 20.22 311 LYS A CA 1
ATOM 2480 C C . LYS A 1 311 ? -18.156 -8.863 -35.159 1.00 19.43 311 LYS A C 1
ATOM 2481 O O . LYS A 1 311 ? -18.180 -10.087 -35.414 1.00 20.99 311 LYS A O 1
ATOM 2487 N N . GLY A 1 312 ? -19.211 -8.068 -35.317 1.00 20.31 312 GLY A N 1
ATOM 2488 C CA . GLY A 1 312 ? -20.426 -8.550 -35.968 1.00 18.85 312 GLY A CA 1
ATOM 2489 C C . GLY A 1 312 ? -21.496 -8.994 -34.958 1.00 17.27 312 GLY A C 1
ATOM 2490 O O . GLY A 1 312 ? -22.605 -9.410 -35.339 1.00 17.13 312 GLY A O 1
ATOM 2491 N N . TYR A 1 313 ? -21.089 -8.936 -33.675 1.00 16.23 313 TYR A N 1
ATOM 2492 C CA . TYR A 1 313 ? -21.993 -9.425 -32.596 1.00 14.52 313 TYR A CA 1
ATOM 2493 C C . TYR A 1 313 ? -22.249 -8.344 -31.590 1.00 12.64 313 TYR A C 1
ATOM 2494 O O . TYR A 1 313 ? -21.507 -7.368 -31.485 1.00 15.18 313 TYR A O 1
ATOM 2503 N N . GLY A 1 314 ? -23.323 -8.507 -30.801 1.00 11.40 314 GLY A N 1
ATOM 2504 C CA . GLY A 1 314 ? -23.609 -7.557 -29.749 1.00 11.09 314 GLY A CA 1
ATOM 2505 C C . GLY A 1 314 ? -24.905 -7.947 -29.070 1.00 11.42 314 GLY A C 1
ATOM 2506 O O . GLY A 1 314 ? -25.237 -9.134 -28.976 1.00 11.56 314 GLY A O 1
ATOM 2507 N N . LYS A 1 315 ? -25.632 -6.905 -28.576 1.00 11.41 315 LYS A N 1
ATOM 2508 C CA . LYS A 1 315 ? -26.907 -7.039 -27.905 1.00 10.64 315 LYS A CA 1
ATOM 2509 C C . LYS A 1 315 ? -26.901 -8.235 -26.911 1.00 11.13 315 LYS A C 1
ATOM 2510 O O . LYS A 1 315 ? -27.812 -9.004 -26.903 1.00 10.89 315 LYS A O 1
ATOM 2516 N N . ALA A 1 316 ? -25.861 -8.294 -26.098 1.00 10.25 316 ALA A N 1
ATOM 2517 C CA . ALA A 1 316 ? -25.568 -9.544 -25.379 1.00 10.69 316 ALA A CA 1
ATOM 2518 C C . ALA A 1 316 ? -26.040 -9.529 -23.897 1.00 9.50 316 ALA A C 1
ATOM 2519 O O . ALA A 1 316 ? -25.820 -10.557 -23.204 1.00 9.50 316 ALA A O 1
ATOM 2521 N N . LEU A 1 317 ? -26.723 -8.444 -23.469 1.00 9.43 317 LEU A N 1
ATOM 2522 C CA . LEU A 1 317 ? -27.030 -8.274 -22.048 1.00 9.62 317 LEU A CA 1
ATOM 2523 C C . LEU A 1 317 ? -28.521 -8.227 -21.718 1.00 10.22 317 LEU A C 1
ATOM 2524 O O . LEU A 1 317 ? -29.355 -8.557 -22.510 1.00 12.83 317 LEU A O 1
ATOM 2529 N N . LEU A 1 318 ? -28.842 -7.879 -20.470 1.00 10.89 318 LEU A N 1
ATOM 2530 C CA . LEU A 1 318 ? -30.216 -8.022 -19.936 1.00 10.74 318 LEU A CA 1
ATOM 2531 C C . LEU A 1 318 ? -31.168 -6.886 -20.281 1.00 11.21 318 LEU A C 1
ATOM 2532 O O . LEU A 1 318 ? -32.370 -7.156 -20.305 1.00 10.83 318 LEU A O 1
ATOM 2537 N N . PHE A 1 319 ? -30.611 -5.692 -20.519 1.00 11.22 319 PHE A N 1
ATOM 2538 C CA . PHE A 1 319 ? -31.369 -4.473 -20.792 1.00 10.22 319 PHE A CA 1
ATOM 2539 C C . PHE A 1 319 ? -30.890 -3.909 -22.117 1.00 10.22 319 PHE A C 1
ATOM 2540 O O . PHE A 1 319 ? -29.698 -4.029 -22.412 1.00 10.41 319 PHE A O 1
ATOM 2548 N N . ASP A 1 320 ? -31.815 -3.303 -22.877 1.00 11.55 320 ASP A N 1
ATOM 2549 C CA . ASP A 1 320 ? -31.441 -2.705 -24.156 1.00 11.95 320 ASP A CA 1
ATOM 2550 C C . ASP A 1 320 ? -30.775 -1.328 -23.946 1.00 12.66 320 ASP A C 1
ATOM 2551 O O . ASP A 1 320 ? -30.569 -0.927 -22.795 1.00 12.40 320 ASP A O 1
ATOM 2556 N N . GLU A 1 321 ? -30.469 -0.633 -25.053 1.00 14.48 321 GLU A N 1
ATOM 2557 C CA . GLU A 1 321 ? -29.766 0.698 -24.952 1.00 16.57 321 GLU A CA 1
ATOM 2558 C C . GLU A 1 321 ? -30.563 1.771 -24.208 1.00 18.11 321 GLU A C 1
ATOM 2559 O O . GLU A 1 321 ? -29.975 2.801 -23.834 1.00 21.28 321 GLU A O 1
ATOM 2565 N N . ASN A 1 322 ? -31.882 1.604 -24.072 1.00 16.75 322 ASN A N 1
ATOM 2566 C CA . ASN A 1 322 ? -32.709 2.547 -23.357 1.00 18.24 322 ASN A CA 1
ATOM 2567 C C . ASN A 1 322 ? -33.059 2.063 -21.954 1.00 16.92 322 ASN A C 1
ATOM 2568 O O . ASN A 1 322 ? -33.926 2.620 -21.280 1.00 17.71 322 ASN A O 1
ATOM 2573 N N . TYR A 1 323 ? -32.324 1.055 -21.464 1.00 14.77 323 TYR A N 1
ATOM 2574 C CA . TYR A 1 323 ? -32.568 0.456 -20.151 1.00 13.71 323 TYR A CA 1
ATOM 2575 C C . TYR A 1 323 ? -33.893 -0.287 -20.012 1.00 13.72 323 TYR A C 1
ATOM 2576 O O . TYR A 1 323 ? -34.353 -0.484 -18.872 1.00 18.31 323 TYR A O 1
ATOM 2585 N N . ASN A 1 324 ? -34.436 -0.728 -21.146 1.00 14.73 324 ASN A N 1
ATOM 2586 C CA . ASN A 1 324 ? -35.694 -1.466 -21.030 1.00 16.10 324 ASN A CA 1
ATOM 2587 C C . ASN A 1 324 ? -35.338 -2.950 -20.995 1.00 14.75 324 ASN A C 1
ATOM 2588 O O . ASN A 1 324 ? -34.417 -3.357 -21.717 1.00 14.94 324 ASN A O 1
ATOM 2593 N N . PRO A 1 325 ? -35.994 -3.735 -20.114 1.00 13.48 325 PRO A N 1
ATOM 2594 C CA . PRO A 1 325 ? -35.608 -5.156 -20.002 1.00 13.86 325 PRO A CA 1
ATOM 2595 C C . PRO A 1 325 ? -35.889 -5.884 -21.315 1.00 13.07 325 PRO A C 1
ATOM 2596 O O . PRO A 1 325 ? -36.887 -5.631 -21.983 1.00 15.58 325 PRO A O 1
ATOM 2600 N N . LYS A 1 326 ? -34.999 -6.805 -21.621 1.00 10.94 326 LYS A N 1
ATOM 2601 C CA . LYS A 1 326 ? -35.125 -7.698 -22.791 1.00 11.35 326 LYS A CA 1
ATOM 2602 C C . LYS A 1 326 ? -35.768 -9.048 -22.409 1.00 13.29 326 LYS A C 1
ATOM 2603 O O . LYS A 1 326 ? -35.950 -9.350 -21.225 1.00 13.21 326 LYS A O 1
ATOM 2609 N N . PRO A 1 327 ? -36.160 -9.846 -23.444 1.00 14.01 327 PRO A N 1
ATOM 2610 C CA . PRO A 1 327 ? -36.783 -11.087 -23.106 1.00 12.12 327 PRO A CA 1
ATOM 2611 C C . PRO A 1 327 ? -35.957 -11.937 -22.160 1.00 12.91 327 PRO A C 1
ATOM 2612 O O . PRO A 1 327 ? -36.551 -12.640 -21.317 1.00 12.84 327 PRO A O 1
ATOM 2616 N N . CYS A 1 328 ? -34.631 -11.906 -22.268 1.00 11.87 328 CYS A N 1
ATOM 2617 C CA . CYS A 1 328 ? -33.849 -12.729 -21.312 1.00 12.06 328 CYS A CA 1
ATOM 2618 C C . CYS A 1 328 ? -34.019 -12.311 -19.832 1.00 10.95 328 CYS A C 1
ATOM 2619 O O . CYS A 1 328 ? -33.927 -13.192 -18.973 1.00 11.01 328 CYS A O 1
ATOM 2622 N N . TYR A 1 329 ? -34.210 -11.001 -19.583 1.00 11.38 329 TYR A N 1
ATOM 2623 C CA . TYR A 1 329 ? -34.420 -10.558 -18.218 1.00 10.49 329 TYR A CA 1
ATOM 2624 C C . TYR A 1 329 ? -35.669 -11.242 -17.624 1.00 10.49 329 TYR A C 1
ATOM 2625 O O . TYR A 1 329 ? -35.625 -11.758 -16.476 1.00 11.08 329 TYR A O 1
ATOM 2634 N N . TYR A 1 330 ? -36.777 -11.246 -18.418 1.00 9.86 330 TYR A N 1
ATOM 2635 C CA . TYR A 1 330 ? -38.037 -11.863 -17.911 1.00 10.54 330 TYR A CA 1
ATOM 2636 C C . TYR A 1 330 ? -37.882 -13.334 -17.785 1.00 12.39 330 TYR A C 1
ATOM 2637 O O . TYR A 1 330 ? -38.358 -13.943 -16.822 1.00 13.64 330 TYR A O 1
ATOM 2646 N N . ALA A 1 331 ? -37.124 -13.932 -18.694 1.00 11.43 331 ALA A N 1
ATOM 2647 C CA . ALA A 1 331 ? -36.908 -15.352 -18.621 1.00 11.02 331 ALA A CA 1
ATOM 2648 C C . ALA A 1 331 ? -36.164 -15.806 -17.371 1.00 10.40 331 ALA A C 1
ATOM 2649 O O . ALA A 1 331 ? -36.544 -16.816 -16.734 1.00 12.34 331 ALA A O 1
ATOM 2651 N N . ILE A 1 332 ? -35.120 -15.077 -17.013 1.00 12.36 332 ILE A N 1
ATOM 2652 C CA . ILE A 1 332 ? -34.325 -15.428 -15.798 1.00 11.53 332 ILE A CA 1
ATOM 2653 C C . ILE A 1 332 ? -35.199 -15.142 -14.516 1.00 11.32 332 ILE A C 1
ATOM 2654 O O . ILE A 1 332 ? -35.197 -15.916 -13.604 1.00 12.49 332 ILE A O 1
ATOM 2659 N N . LYS A 1 333 ? -35.911 -14.018 -14.490 1.00 11.77 333 LYS A N 1
ATOM 2660 C CA . LYS A 1 333 ? -36.829 -13.686 -13.405 1.00 12.50 333 LYS A CA 1
ATOM 2661 C C . LYS A 1 333 ? -37.843 -14.787 -13.221 1.00 13.46 333 LYS A C 1
ATOM 2662 O O . LYS A 1 333 ? -38.046 -15.205 -12.077 1.00 13.44 333 LYS A O 1
ATOM 2668 N N . GLU A 1 334 ? -38.368 -15.306 -14.313 1.00 12.61 334 GLU A N 1
ATOM 2669 C CA . GLU A 1 334 ? -39.380 -16.403 -14.171 1.00 14.70 334 GLU A CA 1
ATOM 2670 C C . GLU A 1 334 ? -38.770 -17.677 -13.542 1.00 14.91 334 GLU A C 1
ATOM 2671 O O . GLU A 1 334 ? -39.369 -18.330 -12.627 1.00 16.67 334 GLU A O 1
ATOM 2677 N N . VAL A 1 335 ? -37.572 -18.023 -14.009 1.00 13.96 335 VAL A N 1
ATOM 2678 C CA . VAL A 1 335 ? -36.847 -19.149 -13.432 1.00 13.05 335 VAL A CA 1
ATOM 2679 C C . VAL A 1 335 ? -36.564 -18.993 -11.947 1.00 14.87 335 VAL A C 1
ATOM 2680 O O . VAL A 1 335 ? -36.732 -19.965 -11.174 1.00 13.98 335 VAL A O 1
ATOM 2684 N N . LEU A 1 336 ? -36.137 -17.785 -11.551 1.00 11.34 336 LEU A N 1
ATOM 2685 C CA . LEU A 1 336 ? -35.835 -17.525 -10.140 1.00 11.99 336 LEU A CA 1
ATOM 2686 C C . LEU A 1 336 ? -37.124 -17.630 -9.323 1.00 14.19 336 LEU A C 1
ATOM 2687 O O . LEU A 1 336 ? -37.099 -18.299 -8.235 1.00 13.59 336 LEU A O 1
ATOM 2692 N N . GLU A 1 337 ? -38.197 -17.008 -9.818 1.00 12.85 337 GLU A N 1
ATOM 2693 C CA . GLU A 1 337 ? -39.470 -17.042 -9.067 1.00 14.45 337 GLU A CA 1
ATOM 2694 C C . GLU A 1 337 ? -39.954 -18.489 -8.946 1.00 15.64 337 GLU A C 1
ATOM 2695 O O . GLU A 1 337 ? -40.474 -18.863 -7.895 1.00 17.31 337 GLU A O 1
ATOM 2701 N N . LYS A 1 338 ? -39.809 -19.301 -9.987 1.00 15.41 338 LYS A N 1
ATOM 2702 C CA . LYS A 1 338 ? -40.325 -20.712 -9.886 1.00 16.86 338 LYS A CA 1
ATOM 2703 C C . LYS A 1 338 ? -39.460 -21.530 -8.907 1.00 18.74 338 LYS A C 1
ATOM 2704 O O . LYS A 1 338 ? -39.956 -22.408 -8.200 1.00 20.77 338 LYS A O 1
ATOM 2710 N N . LYS A 1 339 ? -38.171 -21.228 -8.832 1.00 16.71 339 LYS A N 1
ATOM 2711 C CA . LYS A 1 339 ? -37.261 -21.969 -7.978 1.00 19.15 339 LYS A CA 1
ATOM 2712 C C . LYS A 1 339 ? -37.633 -21.709 -6.497 1.00 20.23 339 LYS A C 1
ATOM 2713 O O . LYS A 1 339 ? -37.616 -22.652 -5.666 1.00 21.70 339 LYS A O 1
ATOM 2719 N N . ILE A 1 340 ? -38.033 -20.492 -6.181 1.00 18.65 340 ILE A N 1
ATOM 2720 C CA . ILE A 1 340 ? -38.444 -20.080 -4.832 1.00 23.13 340 ILE A CA 1
ATOM 2721 C C . ILE A 1 340 ? -39.805 -20.690 -4.458 1.00 27.05 340 ILE A C 1
ATOM 2722 O O . ILE A 1 340 ? -39.996 -21.053 -3.291 1.00 27.30 340 ILE A O 1
ATOM 2727 N N . GLU A 1 341 ? -40.719 -20.725 -5.434 1.00 30.44 341 GLU A N 1
ATOM 2728 C CA . GLU A 1 341 ? -42.101 -21.205 -5.187 1.00 36.71 341 GLU A CA 1
ATOM 2729 C C . GLU A 1 341 ? -42.085 -22.712 -5.454 1.00 39.45 341 GLU A C 1
ATOM 2730 O O . GLU A 1 341 ? -41.115 -23.476 -5.152 1.00 41.34 341 GLU A O 1
ATOM 2737 N N . MET B 1 17 ? 41.557 1.620 4.699 1.00 45.09 17 MET B N 1
ATOM 2738 C CA . MET B 1 17 ? 42.692 1.914 5.583 1.00 44.77 17 MET B CA 1
ATOM 2739 C C . MET B 1 17 ? 43.499 3.213 5.371 1.00 43.74 17 MET B C 1
ATOM 2740 O O . MET B 1 17 ? 43.890 3.780 6.387 1.00 43.25 17 MET B O 1
ATOM 2745 N N . GLN B 1 18 ? 43.733 3.738 4.152 1.00 42.07 18 GLN B N 1
ATOM 2746 C CA . GLN B 1 18 ? 44.285 5.133 4.057 1.00 41.64 18 GLN B CA 1
ATOM 2747 C C . GLN B 1 18 ? 43.262 6.185 4.572 1.00 40.87 18 GLN B C 1
ATOM 2748 O O . GLN B 1 18 ? 43.606 7.173 5.229 1.00 41.90 18 GLN B O 1
ATOM 2754 N N . ASN B 1 19 ? 41.994 5.942 4.296 1.00 39.40 19 ASN B N 1
ATOM 2755 C CA . ASN B 1 19 ? 40.956 6.838 4.790 1.00 38.46 19 ASN B CA 1
ATOM 2756 C C . ASN B 1 19 ? 40.499 6.286 6.142 1.00 34.40 19 ASN B C 1
ATOM 2757 O O . ASN B 1 19 ? 40.417 5.060 6.335 1.00 34.84 19 ASN B O 1
ATOM 2762 N N . VAL B 1 20 ? 40.243 7.176 7.099 1.00 28.18 20 VAL B N 1
ATOM 2763 C CA . VAL B 1 20 ? 39.617 6.761 8.334 1.00 23.31 20 VAL B CA 1
ATOM 2764 C C . VAL B 1 20 ? 38.334 7.584 8.336 1.00 21.00 20 VAL B C 1
ATOM 2765 O O . VAL B 1 20 ? 38.389 8.779 8.529 1.00 25.40 20 VAL B O 1
ATOM 2769 N N . SER B 1 21 ? 37.201 6.969 8.001 1.00 19.42 21 SER B N 1
ATOM 2770 C CA . SER B 1 21 ? 35.930 7.720 7.920 1.00 17.05 21 SER B CA 1
ATOM 2771 C C . SER B 1 21 ? 35.117 7.557 9.206 1.00 15.65 21 SER B C 1
ATOM 2772 O O . SER B 1 21 ? 35.352 6.635 10.018 1.00 15.42 21 SER B O 1
ATOM 2775 N N . LEU B 1 22 ? 34.139 8.465 9.340 1.00 12.71 22 LEU B N 1
ATOM 2776 C CA . LEU B 1 22 ? 33.221 8.371 10.482 1.00 14.05 22 LEU B CA 1
ATOM 2777 C C . LEU B 1 22 ? 32.568 6.992 10.513 1.00 12.64 22 LEU B C 1
ATOM 2778 O O . LEU B 1 22 ? 32.461 6.423 11.602 1.00 14.03 22 LEU B O 1
ATOM 2783 N N . ARG B 1 23 ? 32.075 6.493 9.343 1.00 12.54 23 ARG B N 1
ATOM 2784 C CA . ARG B 1 23 ? 31.319 5.229 9.402 1.00 13.08 23 ARG B CA 1
ATOM 2785 C C . ARG B 1 23 ? 32.227 4.057 9.812 1.00 15.79 23 ARG B C 1
ATOM 2786 O O . ARG B 1 23 ? 31.738 3.139 10.515 1.00 15.89 23 ARG B O 1
ATOM 2794 N N . GLU B 1 24 ? 33.499 4.113 9.394 1.00 15.87 24 GLU B N 1
ATOM 2795 C CA . GLU B 1 24 ? 34.457 3.021 9.809 1.00 16.92 24 GLU B CA 1
ATOM 2796 C C . GLU B 1 24 ? 34.685 3.016 11.343 1.00 14.92 24 GLU B C 1
ATOM 2797 O O . GLU B 1 24 ? 34.646 1.969 11.998 1.00 16.39 24 GLU B O 1
ATOM 2803 N N . LEU B 1 25 ? 34.798 4.206 11.931 1.00 14.67 25 LEU B N 1
ATOM 2804 C CA . LEU B 1 25 ? 34.906 4.326 13.396 1.00 14.11 25 LEU B CA 1
ATOM 2805 C C . LEU B 1 25 ? 33.631 3.938 14.125 1.00 15.67 25 LEU B C 1
ATOM 2806 O O . LEU B 1 25 ? 33.699 3.191 15.137 1.00 15.68 25 LEU B O 1
ATOM 2811 N N . ALA B 1 26 ? 32.476 4.304 13.517 1.00 14.34 26 ALA B N 1
ATOM 2812 C CA . ALA B 1 26 ? 31.162 3.930 14.096 1.00 15.16 26 ALA B CA 1
ATOM 2813 C C . ALA B 1 26 ? 31.031 2.396 14.077 1.00 15.55 26 ALA B C 1
ATOM 2814 O O . ALA B 1 26 ? 30.549 1.818 15.073 1.00 17.69 26 ALA B O 1
ATOM 2816 N N . GLU B 1 27 ? 31.440 1.769 12.980 1.00 18.24 27 GLU B N 1
ATOM 2817 C CA . GLU B 1 27 ? 31.328 0.282 12.876 1.00 20.84 27 GLU B CA 1
ATOM 2818 C C . GLU B 1 27 ? 32.176 -0.361 13.957 1.00 22.40 27 GLU B C 1
ATOM 2819 O O . GLU B 1 27 ? 31.722 -1.331 14.548 1.00 22.31 27 GLU B O 1
ATOM 2825 N N . LYS B 1 28 ? 33.383 0.181 14.258 1.00 20.32 28 LYS B N 1
ATOM 2826 C CA . LYS B 1 28 ? 34.230 -0.396 15.335 1.00 21.80 28 LYS B CA 1
ATOM 2827 C C . LYS B 1 28 ? 33.633 -0.265 16.709 1.00 21.58 28 LYS B C 1
ATOM 2828 O O . LYS B 1 28 ? 33.941 -1.056 17.647 1.00 24.86 28 LYS B O 1
ATOM 2834 N N . LEU B 1 29 ? 32.770 0.776 16.893 1.00 19.14 29 LEU B N 1
ATOM 2835 C CA . LEU B 1 29 ? 32.055 1.037 18.152 1.00 17.89 29 LEU B CA 1
ATOM 2836 C C . LEU B 1 29 ? 30.638 0.482 18.174 1.00 17.13 29 LEU B C 1
ATOM 2837 O O . LEU B 1 29 ? 29.951 0.779 19.114 1.00 18.85 29 LEU B O 1
ATOM 2842 N N . ASN B 1 30 ? 30.232 -0.214 17.114 1.00 18.15 30 ASN B N 1
ATOM 2843 C CA . ASN B 1 30 ? 28.878 -0.821 17.022 1.00 20.22 30 ASN B CA 1
ATOM 2844 C C . ASN B 1 30 ? 27.731 0.235 17.155 1.00 19.11 30 ASN B C 1
ATOM 2845 O O . ASN B 1 30 ? 26.701 0.041 17.823 1.00 19.12 30 ASN B O 1
ATOM 2850 N N . ILE B 1 31 ? 27.968 1.402 16.527 1.00 15.99 31 ILE B N 1
ATOM 2851 C CA . ILE B 1 31 ? 26.931 2.449 16.536 1.00 13.84 31 ILE B CA 1
ATOM 2852 C C . ILE B 1 31 ? 26.804 2.842 15.040 1.00 13.97 31 ILE B C 1
ATOM 2853 O O . ILE B 1 31 ? 27.587 2.369 14.125 1.00 15.91 31 ILE B O 1
ATOM 2858 N N . TYR B 1 32 ? 25.781 3.652 14.768 1.00 11.81 32 TYR B N 1
ATOM 2859 C CA . TYR B 1 32 ? 25.650 4.174 13.441 1.00 10.09 32 TYR B CA 1
ATOM 2860 C C . TYR B 1 32 ? 25.893 5.681 13.485 1.00 9.77 32 TYR B C 1
ATOM 2861 O O . TYR B 1 32 ? 25.508 6.323 14.481 1.00 10.22 32 TYR B O 1
ATOM 2870 N N . ILE B 1 33 ? 26.461 6.240 12.430 1.00 7.82 33 ILE B N 1
ATOM 2871 C CA . ILE B 1 33 ? 26.649 7.736 12.302 1.00 9.11 33 ILE B CA 1
ATOM 2872 C C . ILE B 1 33 ? 26.185 8.126 10.948 1.00 9.42 33 ILE B C 1
ATOM 2873 O O . ILE B 1 33 ? 26.549 7.531 9.910 1.00 10.23 33 ILE B O 1
ATOM 2878 N N . GLY B 1 34 ? 25.247 9.078 10.913 1.00 9.39 34 GLY B N 1
ATOM 2879 C CA . GLY B 1 34 ? 24.660 9.356 9.609 1.00 10.50 34 GLY B CA 1
ATOM 2880 C C . GLY B 1 34 ? 24.084 10.722 9.483 1.00 10.69 34 GLY B C 1
ATOM 2881 O O . GLY B 1 34 ? 24.448 11.615 10.214 1.00 8.51 34 GLY B O 1
ATOM 2882 N N . PHE B 1 35 ? 23.081 10.808 8.573 1.00 8.19 35 PHE B N 1
ATOM 2883 C CA . PHE B 1 35 ? 22.691 12.106 8.037 1.00 9.54 35 PHE B CA 1
ATOM 2884 C C . PHE B 1 35 ? 21.250 12.029 7.559 1.00 8.83 35 PHE B C 1
ATOM 2885 O O . PHE B 1 35 ? 20.706 10.966 7.378 1.00 10.36 35 PHE B O 1
ATOM 2893 N N . ALA B 1 36 ? 20.736 13.220 7.263 1.00 8.78 36 ALA B N 1
ATOM 2894 C CA . ALA B 1 36 ? 19.448 13.353 6.612 1.00 8.26 36 ALA B CA 1
ATOM 2895 C C . ALA B 1 36 ? 19.703 13.790 5.183 1.00 6.96 36 ALA B C 1
ATOM 2896 O O . ALA B 1 36 ? 20.444 14.739 4.880 1.00 8.01 36 ALA B O 1
ATOM 2898 N N . ALA B 1 37 ? 19.022 13.070 4.247 1.00 7.95 37 ALA B N 1
ATOM 2899 C CA . ALA B 1 37 ? 19.276 13.252 2.830 1.00 7.62 37 ALA B CA 1
ATOM 2900 C C . ALA B 1 37 ? 18.211 14.186 2.218 1.00 8.63 37 ALA B C 1
ATOM 2901 O O . ALA B 1 37 ? 16.980 13.983 2.397 1.00 9.50 37 ALA B O 1
ATOM 2903 N N . ILE B 1 38 ? 18.703 15.238 1.560 1.00 8.45 38 ILE B N 1
ATOM 2904 C CA . ILE B 1 38 ? 17.812 16.299 1.010 1.00 8.62 38 ILE B CA 1
ATOM 2905 C C . ILE B 1 38 ? 16.897 15.730 -0.097 1.00 9.11 38 ILE B C 1
ATOM 2906 O O . ILE B 1 38 ? 17.260 14.703 -0.768 1.00 8.56 38 ILE B O 1
ATOM 2911 N N . ASN B 1 39 ? 15.707 16.335 -0.249 1.00 8.78 39 ASN B N 1
ATOM 2912 C CA . ASN B 1 39 ? 14.878 15.881 -1.390 1.00 10.50 39 ASN B CA 1
ATOM 2913 C C . ASN B 1 39 ? 15.664 15.836 -2.681 1.00 11.33 39 ASN B C 1
ATOM 2914 O O . ASN B 1 39 ? 16.481 16.764 -3.000 1.00 10.48 39 ASN B O 1
ATOM 2919 N N . ASN B 1 40 ? 15.404 14.771 -3.452 1.00 11.21 40 ASN B N 1
ATOM 2920 C CA . ASN B 1 40 ? 15.945 14.664 -4.838 1.00 11.69 40 ASN B CA 1
ATOM 2921 C C . ASN B 1 40 ? 17.475 14.873 -4.824 1.00 11.50 40 ASN B C 1
ATOM 2922 O O . ASN B 1 40 ? 18.032 15.563 -5.729 1.00 11.95 40 ASN B O 1
ATOM 2927 N N . PHE B 1 41 ? 18.185 14.243 -3.861 1.00 10.01 41 PHE B N 1
ATOM 2928 C CA . PHE B 1 41 ? 19.613 14.461 -3.828 1.00 10.03 41 PHE B CA 1
ATOM 2929 C C . PHE B 1 41 ? 20.302 13.959 -5.115 1.00 11.65 41 PHE B C 1
ATOM 2930 O O . PHE B 1 41 ? 21.391 14.438 -5.446 1.00 11.94 41 PHE B O 1
ATOM 2938 N N . TRP B 1 42 ? 19.652 13.013 -5.770 1.00 12.91 42 TRP B N 1
ATOM 2939 C CA . TRP B 1 42 ? 20.229 12.401 -6.966 1.00 12.47 42 TRP B CA 1
ATOM 2940 C C . TRP B 1 42 ? 20.177 13.334 -8.146 1.00 14.00 42 TRP B C 1
ATOM 2941 O O . TRP B 1 42 ? 20.788 13.053 -9.171 1.00 16.99 42 TRP B O 1
ATOM 2952 N N . SER B 1 43 ? 19.443 14.435 -8.057 1.00 13.98 43 SER B N 1
ATOM 2953 C CA . SER B 1 43 ? 19.384 15.415 -9.142 1.00 14.06 43 SER B CA 1
ATOM 2954 C C . SER B 1 43 ? 19.919 16.803 -8.810 1.00 13.91 43 SER B C 1
ATOM 2955 O O . SER B 1 43 ? 19.651 17.811 -9.533 1.00 15.74 43 SER B O 1
ATOM 2958 N N . LEU B 1 44 ? 20.592 16.945 -7.664 1.00 12.60 44 LEU B N 1
ATOM 2959 C CA . LEU B 1 44 ? 21.229 18.236 -7.315 1.00 12.38 44 LEU B CA 1
ATOM 2960 C C . LEU B 1 44 ? 22.266 18.540 -8.437 1.00 12.77 44 LEU B C 1
ATOM 2961 O O . LEU B 1 44 ? 22.804 17.617 -9.045 1.00 14.81 44 LEU B O 1
ATOM 2966 N N . SER B 1 45 ? 22.553 19.833 -8.598 1.00 16.45 45 SER B N 1
ATOM 2967 C CA . SER B 1 45 ? 23.646 20.235 -9.555 1.00 16.06 45 SER B CA 1
ATOM 2968 C C . SER B 1 45 ? 24.942 19.485 -9.203 1.00 16.89 45 SER B C 1
ATOM 2969 O O . SER B 1 45 ? 25.655 19.005 -10.124 1.00 16.37 45 SER B O 1
ATOM 2972 N N . ASP B 1 46 ? 25.231 19.312 -7.895 1.00 14.32 46 ASP B N 1
ATOM 2973 C CA . ASP B 1 46 ? 26.425 18.638 -7.397 1.00 13.12 46 ASP B CA 1
ATOM 2974 C C . ASP B 1 46 ? 26.117 17.303 -6.797 1.00 12.19 46 ASP B C 1
ATOM 2975 O O . ASP B 1 46 ? 26.773 16.885 -5.810 1.00 13.41 46 ASP B O 1
ATOM 2980 N N . GLU B 1 47 ? 25.147 16.626 -7.381 1.00 11.99 47 GLU B N 1
ATOM 2981 C CA . GLU B 1 47 ? 24.813 15.294 -6.901 1.00 10.67 47 GLU B CA 1
ATOM 2982 C C . GLU B 1 47 ? 25.985 14.355 -6.752 1.00 10.84 47 GLU B C 1
ATOM 2983 O O . GLU B 1 47 ? 26.047 13.520 -5.836 1.00 11.31 47 GLU B O 1
ATOM 2989 N N . GLU B 1 48 ? 26.907 14.422 -7.739 1.00 12.48 48 GLU B N 1
ATOM 2990 C CA . GLU B 1 48 ? 28.015 13.460 -7.662 1.00 13.19 48 GLU B CA 1
ATOM 2991 C C . GLU B 1 48 ? 28.826 13.649 -6.359 1.00 11.59 48 GLU B C 1
ATOM 2992 O O . GLU B 1 48 ? 29.117 12.649 -5.648 1.00 12.64 48 GLU B O 1
ATOM 2998 N N . LYS B 1 49 ? 29.132 14.907 -6.039 1.00 11.62 49 LYS B N 1
ATOM 2999 C CA . LYS B 1 49 ? 29.945 15.233 -4.866 1.00 11.05 49 LYS B CA 1
ATOM 3000 C C . LYS B 1 49 ? 29.144 14.874 -3.561 1.00 10.86 49 LYS B C 1
ATOM 3001 O O . LYS B 1 49 ? 29.692 14.320 -2.623 1.00 12.98 49 LYS B O 1
ATOM 3007 N N . TYR B 1 50 ? 27.867 15.282 -3.567 1.00 10.83 50 TYR B N 1
ATOM 3008 C CA . TYR B 1 50 ? 27.036 15.053 -2.389 1.00 10.77 50 TYR B CA 1
ATOM 3009 C C . TYR B 1 50 ? 26.983 13.569 -2.073 1.00 10.15 50 TYR B C 1
ATOM 3010 O O . TYR B 1 50 ? 27.208 13.120 -0.918 1.00 9.49 50 TYR B O 1
ATOM 3019 N N . MET B 1 51 ? 26.674 12.769 -3.078 1.00 8.64 51 MET B N 1
ATOM 3020 C CA . MET B 1 51 ? 26.607 11.330 -2.884 1.00 9.55 51 MET B CA 1
ATOM 3021 C C . MET B 1 51 ? 27.912 10.711 -2.489 1.00 9.69 51 MET B C 1
ATOM 3022 O O . MET B 1 51 ? 27.997 9.753 -1.693 1.00 10.65 51 MET B O 1
ATOM 3027 N N . GLU B 1 52 ? 28.985 11.227 -3.061 1.00 9.72 52 GLU B N 1
ATOM 3028 C CA . GLU B 1 52 ? 30.239 10.647 -2.683 1.00 12.15 52 GLU B CA 1
ATOM 3029 C C . GLU B 1 52 ? 30.679 10.956 -1.267 1.00 10.82 52 GLU B C 1
ATOM 3030 O O . GLU B 1 52 ? 31.129 10.045 -0.545 1.00 12.40 52 GLU B O 1
ATOM 3036 N N . VAL B 1 53 ? 30.430 12.183 -0.813 1.00 9.74 53 VAL B N 1
ATOM 3037 C CA . VAL B 1 53 ? 30.777 12.440 0.605 1.00 10.73 53 VAL B CA 1
ATOM 3038 C C . VAL B 1 53 ? 29.893 11.604 1.500 1.00 10.42 53 VAL B C 1
ATOM 3039 O O . VAL B 1 53 ? 30.386 11.047 2.523 1.00 10.17 53 VAL B O 1
ATOM 3043 N N . ALA B 1 54 ? 28.592 11.513 1.154 1.00 9.83 54 ALA B N 1
ATOM 3044 C CA . ALA B 1 54 ? 27.672 10.748 1.976 1.00 9.98 54 ALA B CA 1
ATOM 3045 C C . ALA B 1 54 ? 28.125 9.275 2.115 1.00 10.38 54 ALA B C 1
ATOM 3046 O O . ALA B 1 54 ? 28.130 8.739 3.202 1.00 11.56 54 ALA B O 1
ATOM 3048 N N . ARG B 1 55 ? 28.339 8.624 0.939 1.00 9.88 55 ARG B N 1
ATOM 3049 C CA . ARG B 1 55 ? 28.666 7.213 1.029 1.00 10.95 55 ARG B CA 1
ATOM 3050 C C . ARG B 1 55 ? 30.064 6.944 1.673 1.00 10.72 55 ARG B C 1
ATOM 3051 O O . A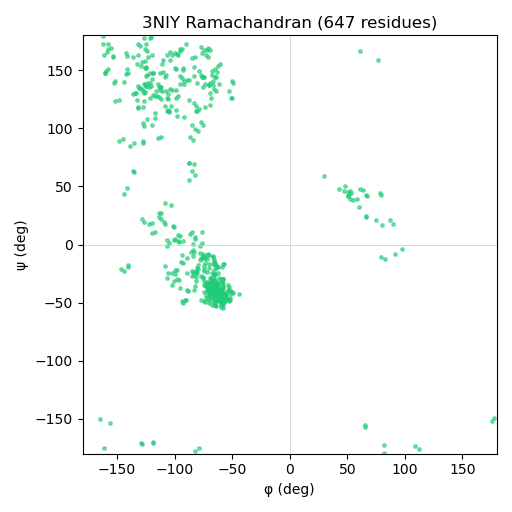RG B 1 55 ? 30.229 5.889 2.309 1.00 12.84 55 ARG B O 1
ATOM 3059 N N . ARG B 1 56 ? 30.979 7.896 1.604 1.00 9.83 56 ARG B N 1
ATOM 3060 C CA . ARG B 1 56 ? 32.246 7.762 2.262 1.00 10.89 56 ARG B CA 1
ATOM 3061 C C . ARG B 1 56 ? 32.159 7.830 3.814 1.00 12.39 56 ARG B C 1
ATOM 3062 O O . ARG B 1 56 ? 32.806 7.091 4.563 1.00 11.99 56 ARG B O 1
ATOM 3070 N N . GLU B 1 57 ? 31.257 8.711 4.264 1.00 10.93 57 GLU B N 1
ATOM 3071 C CA . GLU B 1 57 ? 31.248 9.027 5.698 1.00 10.52 57 GLU B CA 1
ATOM 3072 C C . GLU B 1 57 ? 30.237 8.353 6.561 1.00 11.16 57 GLU B C 1
ATOM 3073 O O . GLU B 1 57 ? 30.448 8.207 7.795 1.00 13.08 57 GLU B O 1
ATOM 3079 N N . PHE B 1 58 ? 29.115 7.927 5.976 1.00 7.93 58 PHE B N 1
ATOM 3080 C CA . PHE B 1 58 ? 27.952 7.587 6.821 1.00 9.31 58 PHE B CA 1
ATOM 3081 C C . PHE B 1 58 ? 27.360 6.207 6.649 1.00 10.18 58 PHE B C 1
ATOM 3082 O O . PHE B 1 58 ? 27.465 5.610 5.562 1.00 11.01 58 PHE B O 1
ATOM 3090 N N . ASN B 1 59 ? 26.768 5.681 7.687 1.00 9.29 59 ASN B N 1
ATOM 3091 C CA . ASN B 1 59 ? 26.134 4.376 7.567 1.00 9.66 59 ASN B CA 1
ATOM 3092 C C . ASN B 1 59 ? 24.680 4.263 8.039 1.00 9.84 59 ASN B C 1
ATOM 3093 O O . ASN B 1 59 ? 24.138 3.147 8.196 1.00 9.54 59 ASN B O 1
ATOM 3098 N N . ILE B 1 60 ? 24.000 5.416 8.079 1.00 9.13 60 ILE B N 1
ATOM 3099 C CA . ILE B 1 60 ? 22.550 5.500 8.338 1.00 9.80 60 ILE B CA 1
ATOM 3100 C C . ILE B 1 60 ? 22.049 6.766 7.648 1.00 8.48 60 ILE B C 1
ATOM 3101 O O . ILE B 1 60 ? 22.707 7.804 7.689 1.00 10.13 60 ILE B O 1
ATOM 3106 N N . LEU B 1 61 ? 20.865 6.618 7.034 1.00 7.73 61 LEU B N 1
ATOM 3107 C CA . LEU B 1 61 ? 20.282 7.705 6.248 1.00 9.58 61 LEU B CA 1
ATOM 3108 C C . LEU B 1 61 ? 18.852 7.886 6.658 1.00 8.90 61 LEU B C 1
ATOM 3109 O O . LEU B 1 61 ? 18.096 6.926 6.745 1.00 9.44 61 LEU B O 1
ATOM 3114 N N . THR B 1 62 ? 18.420 9.126 6.833 1.00 8.16 62 THR B N 1
ATOM 3115 C CA . THR B 1 62 ? 16.975 9.467 7.062 1.00 8.02 62 THR B CA 1
ATOM 3116 C C . THR B 1 62 ? 16.608 10.349 5.898 1.00 7.62 62 THR B C 1
ATOM 3117 O O . THR B 1 62 ? 17.236 11.388 5.637 1.00 8.93 62 THR B O 1
ATOM 3121 N N . PRO B 1 63 ? 15.510 10.052 5.158 1.00 7.76 63 PRO B N 1
ATOM 3122 C CA . PRO B 1 63 ? 15.033 11.013 4.116 1.00 8.64 63 PRO B CA 1
ATOM 3123 C C . PRO B 1 63 ? 14.504 12.243 4.889 1.00 6.74 63 PRO B C 1
ATOM 3124 O O . PRO B 1 63 ? 13.644 12.100 5.751 1.00 8.99 63 PRO B O 1
ATOM 3128 N N . GLU B 1 64 ? 15.043 13.422 4.516 1.00 8.95 64 GLU B N 1
ATOM 3129 C CA . GLU B 1 64 ? 14.647 14.668 5.216 1.00 11.06 64 GLU B CA 1
ATOM 3130 C C . GLU B 1 64 ? 13.138 14.899 5.109 1.00 10.32 64 GLU B C 1
ATOM 3131 O O . GLU B 1 64 ? 12.495 15.252 6.127 1.00 11.42 64 GLU B O 1
ATOM 3137 N N . ASN B 1 65 ? 12.558 14.667 3.951 1.00 10.21 65 ASN B N 1
ATOM 3138 C CA . ASN B 1 65 ? 11.117 14.954 3.746 1.00 10.26 65 ASN B CA 1
ATOM 3139 C C . ASN B 1 65 ? 10.377 13.946 2.930 1.00 10.32 65 ASN B C 1
ATOM 3140 O O . ASN B 1 65 ? 9.127 13.959 2.928 1.00 12.73 65 ASN B O 1
ATOM 3145 N N . GLN B 1 66 ? 11.065 13.089 2.152 1.00 9.48 66 GLN B N 1
ATOM 3146 C CA . GLN B 1 66 ? 10.315 12.362 1.137 1.00 9.58 66 GLN B CA 1
ATOM 3147 C C . GLN B 1 66 ? 9.648 11.058 1.558 1.00 9.40 66 GLN B C 1
ATOM 3148 O O . GLN B 1 66 ? 9.015 10.384 0.744 1.00 10.53 66 GLN B O 1
ATOM 3154 N N . MET B 1 67 ? 9.639 10.769 2.867 1.00 10.40 67 MET B N 1
ATOM 3155 C CA . MET B 1 67 ? 8.739 9.757 3.435 1.00 10.68 67 MET B CA 1
ATOM 3156 C C . MET B 1 67 ? 7.596 10.441 4.236 1.00 11.53 67 MET B C 1
ATOM 3157 O O . MET B 1 67 ? 6.789 9.752 4.831 1.00 12.97 67 MET B O 1
ATOM 3162 N N . LYS B 1 68 ? 7.546 11.765 4.222 1.00 10.32 68 LYS B N 1
ATOM 3163 C CA . LYS B 1 68 ? 6.402 12.433 4.952 1.00 10.23 68 LYS B CA 1
ATOM 3164 C C . LYS B 1 68 ? 5.130 12.341 4.192 1.00 10.50 68 LYS B C 1
ATOM 3165 O O . LYS B 1 68 ? 5.097 12.182 2.971 1.00 10.29 68 LYS B O 1
ATOM 3171 N N . TRP B 1 69 ? 4.020 12.619 4.926 1.00 12.18 69 TRP B N 1
ATOM 3172 C CA . TRP B 1 69 ? 2.706 12.459 4.285 1.00 12.45 69 TRP B CA 1
ATOM 3173 C C . TRP B 1 69 ? 2.551 13.184 2.946 1.00 11.05 69 TRP B C 1
ATOM 3174 O O . TRP B 1 69 ? 1.915 12.624 2.004 1.00 12.50 69 TRP B O 1
ATOM 3185 N N . ASP B 1 70 ? 2.941 14.483 2.854 1.00 12.99 70 ASP B N 1
ATOM 3186 C CA . ASP B 1 70 ? 2.653 15.277 1.613 1.00 14.73 70 ASP B CA 1
ATOM 3187 C C . ASP B 1 70 ? 3.266 14.635 0.400 1.00 14.29 70 ASP B C 1
ATOM 3188 O O . ASP B 1 70 ? 2.775 14.836 -0.712 1.00 17.65 70 ASP B O 1
ATOM 3193 N N . THR B 1 71 ? 4.395 13.924 0.575 1.00 11.89 71 THR B N 1
ATOM 3194 C CA . THR B 1 71 ? 5.024 13.328 -0.574 1.00 12.80 71 THR B CA 1
ATOM 3195 C C . THR B 1 71 ? 4.463 11.926 -0.775 1.00 9.68 71 THR B C 1
ATOM 3196 O O . THR B 1 71 ? 4.097 11.572 -1.917 1.00 10.78 71 THR B O 1
ATOM 3200 N N . ILE B 1 72 ?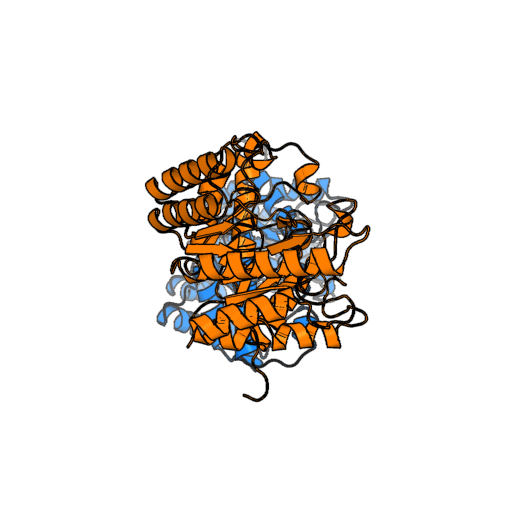 4.409 11.156 0.307 1.00 10.93 72 ILE B N 1
ATOM 3201 C CA . ILE B 1 72 ? 4.134 9.715 0.089 1.00 10.00 72 ILE B CA 1
ATOM 3202 C C . ILE B 1 72 ? 2.664 9.404 -0.122 1.00 10.20 72 ILE B C 1
ATOM 3203 O O . ILE B 1 72 ? 2.318 8.358 -0.663 1.00 11.08 72 ILE B O 1
ATOM 3208 N N . HIS B 1 73 ? 1.801 10.302 0.399 1.00 10.21 73 HIS B N 1
ATOM 3209 C CA . HIS B 1 73 ? 0.333 10.047 0.426 1.00 9.13 73 HIS B CA 1
ATOM 3210 C C . HIS B 1 73 ? -0.400 11.303 0.000 1.00 9.49 73 HIS B C 1
ATOM 3211 O O . HIS B 1 73 ? -1.155 11.969 0.791 1.00 11.83 73 HIS B O 1
ATOM 3218 N N . PRO B 1 74 ? -0.201 11.741 -1.238 1.00 9.95 74 PRO B N 1
ATOM 3219 C CA . PRO B 1 74 ? -0.635 13.088 -1.603 1.00 12.28 74 PRO B CA 1
ATOM 3220 C C . PRO B 1 74 ? -2.163 13.264 -1.776 1.00 12.36 74 PRO B C 1
ATOM 3221 O O . PRO B 1 74 ? -2.655 14.418 -1.781 1.00 13.73 74 PRO B O 1
ATOM 3225 N N . GLU B 1 75 ? -2.887 12.198 -2.033 1.00 11.33 75 GLU B N 1
ATOM 3226 C CA . GLU B 1 75 ? -4.356 12.219 -2.081 1.00 12.30 75 GLU B CA 1
ATOM 3227 C C . GLU B 1 75 ? -4.853 11.077 -1.262 1.00 10.57 75 GLU B C 1
ATOM 3228 O O . GLU B 1 75 ? -4.144 10.095 -1.024 1.00 10.07 75 GLU B O 1
ATOM 3234 N N . ARG B 1 76 ? -6.099 11.058 -0.861 1.00 9.60 76 ARG B N 1
ATOM 3235 C CA . ARG B 1 76 ? -6.551 10.086 0.109 1.00 11.79 76 ARG B CA 1
ATOM 3236 C C . ARG B 1 76 ? -6.276 8.597 -0.313 1.00 11.39 76 ARG B C 1
ATOM 3237 O O . ARG B 1 76 ? -5.920 7.718 0.489 1.00 12.82 76 ARG B O 1
ATOM 3245 N N . ASP B 1 77 ? -6.517 8.331 -1.603 1.00 12.75 77 ASP B N 1
ATOM 3246 C CA . ASP B 1 77 ? -6.380 6.984 -2.122 1.00 13.03 77 ASP B CA 1
ATOM 3247 C C . ASP B 1 77 ? -5.208 6.872 -3.092 1.00 13.03 77 ASP B C 1
ATOM 3248 O O . ASP B 1 77 ? -5.162 5.944 -3.944 1.00 12.34 77 ASP B O 1
ATOM 3253 N N . ARG B 1 78 ? -4.245 7.780 -3.019 1.00 11.34 78 ARG B N 1
ATOM 3254 C CA . ARG B 1 78 ? -3.100 7.690 -3.953 1.00 10.36 78 ARG B CA 1
ATOM 3255 C C . ARG B 1 78 ? -1.812 7.677 -3.113 1.00 11.92 78 ARG B C 1
ATOM 3256 O O . ARG B 1 78 ? -1.600 8.556 -2.252 1.00 11.32 78 ARG B O 1
ATOM 3264 N N . TYR B 1 79 ? -0.873 6.727 -3.365 1.00 9.70 79 TYR B N 1
ATOM 3265 C CA . TYR B 1 79 ? 0.422 6.696 -2.641 1.00 11.38 79 TYR B CA 1
ATOM 3266 C C . TYR B 1 79 ? 1.517 6.845 -3.730 1.00 11.22 79 TYR B C 1
ATOM 3267 O O . TYR B 1 79 ? 1.398 6.300 -4.820 1.00 11.75 79 TYR B O 1
ATOM 3276 N N . ASN B 1 80 ? 2.577 7.579 -3.403 1.00 9.40 80 ASN B N 1
ATOM 3277 C CA . ASN B 1 80 ? 3.700 7.769 -4.311 1.00 9.50 80 ASN B CA 1
ATOM 3278 C C . ASN B 1 80 ? 4.925 7.381 -3.479 1.00 9.40 80 ASN B C 1
ATOM 3279 O O . ASN B 1 80 ? 5.472 8.210 -2.666 1.00 10.16 80 ASN B O 1
ATOM 3284 N N . PHE B 1 81 ? 5.479 6.195 -3.748 1.00 8.49 81 PHE B N 1
ATOM 3285 C CA . PHE B 1 81 ? 6.684 5.755 -3.035 1.00 9.36 81 PHE B CA 1
ATOM 3286 C C . PHE B 1 81 ? 7.975 6.062 -3.834 1.00 10.00 81 PHE B C 1
ATOM 3287 O O . PHE B 1 81 ? 9.077 5.659 -3.413 1.00 12.28 81 PHE B O 1
ATOM 3295 N N . THR B 1 82 ? 7.806 6.709 -4.990 1.00 10.15 82 THR B N 1
ATOM 3296 C CA . THR B 1 82 ? 8.917 6.798 -5.942 1.00 11.40 82 THR B CA 1
ATOM 3297 C C . THR B 1 82 ? 10.150 7.511 -5.333 1.00 11.92 82 THR B C 1
ATOM 3298 O O . THR B 1 82 ? 11.211 6.972 -5.394 1.00 11.49 82 THR B O 1
ATOM 3302 N N . PRO B 1 83 ? 9.952 8.721 -4.759 1.00 11.30 83 PRO B N 1
ATOM 3303 C CA . PRO B 1 83 ? 11.202 9.312 -4.241 1.00 12.35 83 PRO B CA 1
ATOM 3304 C C . PRO B 1 83 ? 11.722 8.595 -3.006 1.00 11.38 83 PRO B C 1
ATOM 3305 O O . PRO B 1 83 ? 12.970 8.456 -2.888 1.00 10.54 83 PRO B O 1
ATOM 3309 N N . ALA B 1 84 ? 10.858 8.130 -2.092 1.00 10.59 84 ALA B N 1
ATOM 3310 C CA . ALA B 1 84 ? 11.380 7.378 -0.980 1.00 10.60 84 ALA B CA 1
ATOM 3311 C C . ALA B 1 84 ? 12.165 6.129 -1.388 1.00 10.42 84 ALA B C 1
ATOM 3312 O O . ALA B 1 84 ? 13.150 5.763 -0.751 1.00 11.48 84 ALA B O 1
ATOM 3314 N N . GLU B 1 85 ? 11.699 5.484 -2.476 1.00 8.95 85 GLU B N 1
ATOM 3315 C CA . GLU B 1 85 ? 12.434 4.270 -2.934 1.00 11.96 85 GLU B CA 1
ATOM 3316 C C . GLU B 1 85 ? 13.853 4.695 -3.382 1.00 10.99 85 GLU B C 1
ATOM 3317 O O . GLU B 1 85 ? 14.764 3.880 -3.215 1.00 11.84 85 GLU B O 1
ATOM 3323 N N . LYS B 1 86 ? 14.045 5.884 -3.958 1.00 10.51 86 LYS B N 1
ATOM 3324 C CA . LYS B 1 86 ? 15.398 6.347 -4.315 1.00 10.23 86 LYS B CA 1
ATOM 3325 C C . LYS B 1 86 ? 16.309 6.521 -3.136 1.00 11.26 86 LYS B C 1
ATOM 3326 O O . LYS B 1 86 ? 17.514 6.118 -3.168 1.00 12.10 86 LYS B O 1
ATOM 3332 N N . HIS B 1 87 ? 15.747 7.022 -2.030 1.00 9.82 87 HIS B N 1
ATOM 3333 C CA . HIS B 1 87 ? 16.549 7.080 -0.803 1.00 8.78 87 HIS B CA 1
ATOM 3334 C C . HIS B 1 87 ? 16.935 5.699 -0.317 1.00 9.60 87 HIS B C 1
ATOM 3335 O O . HIS B 1 87 ? 18.085 5.481 0.095 1.00 10.15 87 HIS B O 1
ATOM 3342 N N . VAL B 1 88 ? 15.952 4.791 -0.280 1.00 8.74 88 VAL B N 1
ATOM 3343 C CA . VAL B 1 88 ? 16.210 3.407 0.195 1.00 8.44 88 VAL B CA 1
ATOM 3344 C C . VAL B 1 88 ? 17.249 2.718 -0.712 1.00 9.28 88 VAL B C 1
ATOM 3345 O O . VAL B 1 88 ? 18.129 2.014 -0.171 1.00 10.65 88 VAL B O 1
ATOM 3349 N N . GLU B 1 89 ? 17.099 2.892 -2.038 1.00 9.18 89 GLU B N 1
ATOM 3350 C CA . GLU B 1 89 ? 18.057 2.264 -3.008 1.00 11.28 89 GLU B CA 1
ATOM 3351 C C . GLU B 1 89 ? 19.437 2.771 -2.708 1.00 11.31 89 GLU B C 1
ATOM 3352 O O . GLU B 1 89 ? 20.402 1.983 -2.713 1.00 11.77 89 GLU B O 1
ATOM 3358 N N . PHE B 1 90 ? 19.605 4.092 -2.488 1.00 11.08 90 PHE B N 1
ATOM 3359 C CA . PHE B 1 90 ? 20.949 4.638 -2.304 1.00 10.40 90 PHE B CA 1
ATOM 3360 C C . PHE B 1 90 ? 21.533 4.018 -0.995 1.00 11.34 90 PHE B C 1
ATOM 3361 O O . PHE B 1 90 ? 22.694 3.627 -0.888 1.00 11.13 90 PHE B O 1
ATOM 3369 N N . ALA B 1 91 ? 20.728 3.961 0.083 1.00 10.69 91 ALA B N 1
ATOM 3370 C CA . ALA B 1 91 ? 21.206 3.433 1.320 1.00 10.49 91 ALA B CA 1
ATOM 3371 C C . ALA B 1 91 ? 21.612 1.993 1.137 1.00 12.58 91 ALA B C 1
ATOM 3372 O O . ALA B 1 91 ? 22.695 1.596 1.549 1.00 12.88 91 ALA B O 1
ATOM 3374 N N . GLU B 1 92 ? 20.730 1.224 0.486 1.00 10.61 92 GLU B N 1
ATOM 3375 C CA . GLU B 1 92 ? 21.064 -0.229 0.303 1.00 11.89 92 GLU B CA 1
ATOM 3376 C C . GLU B 1 92 ? 22.294 -0.437 -0.552 1.00 14.15 92 GLU B C 1
ATOM 3377 O O . GLU B 1 92 ? 23.148 -1.290 -0.198 1.00 15.99 92 GLU B O 1
ATOM 3383 N N . GLU B 1 93 ? 22.515 0.400 -1.552 1.00 12.37 93 GLU B N 1
ATOM 3384 C CA . GLU B 1 93 ? 23.670 0.198 -2.381 1.00 12.97 93 GLU B CA 1
ATOM 3385 C C . GLU B 1 93 ? 24.965 0.532 -1.679 1.00 13.03 93 GLU B C 1
ATOM 3386 O O . GLU B 1 93 ? 26.114 0.094 -2.112 1.00 15.04 93 GLU B O 1
ATOM 3392 N N . ASN B 1 94 ? 24.877 1.376 -0.683 1.00 11.11 94 ASN B N 1
ATOM 3393 C CA . ASN B 1 94 ? 26.047 1.830 0.068 1.00 10.70 94 ASN B CA 1
ATOM 3394 C C . ASN B 1 94 ? 26.085 1.338 1.488 1.00 11.46 94 ASN B C 1
ATOM 3395 O O . ASN B 1 94 ? 26.784 1.935 2.336 1.00 13.51 94 ASN B O 1
ATOM 3400 N N . ASN B 1 95 ? 25.463 0.184 1.738 1.00 11.25 95 ASN B N 1
ATOM 3401 C CA . ASN B 1 95 ? 25.490 -0.447 3.050 1.00 13.31 95 ASN B CA 1
ATOM 3402 C C . ASN B 1 95 ? 25.100 0.479 4.219 1.00 14.30 95 ASN B C 1
ATOM 3403 O O . ASN B 1 95 ? 25.737 0.387 5.288 1.00 16.55 95 ASN B O 1
ATOM 3408 N N . MET B 1 96 ? 24.070 1.299 4.016 1.00 12.21 96 MET B N 1
ATOM 3409 C CA . MET B 1 96 ? 23.533 2.142 5.109 1.00 10.15 96 MET B CA 1
ATOM 3410 C C . MET B 1 96 ? 22.200 1.594 5.511 1.00 12.50 96 MET B C 1
ATOM 3411 O O . MET B 1 96 ? 21.398 1.148 4.662 1.00 14.18 96 MET B O 1
ATOM 3416 N N . ILE B 1 97 ? 21.934 1.670 6.809 1.00 10.75 97 ILE B N 1
ATOM 3417 C CA . ILE B 1 97 ? 20.544 1.427 7.208 1.00 10.75 97 ILE B CA 1
ATOM 3418 C C . ILE B 1 97 ? 19.666 2.665 7.046 1.00 11.00 97 ILE B C 1
ATOM 3419 O O . ILE B 1 97 ? 20.174 3.752 6.848 1.00 10.58 97 ILE B O 1
ATOM 3424 N N . VAL B 1 98 ? 18.365 2.395 7.018 1.00 9.68 98 VAL B N 1
ATOM 3425 C CA . VAL B 1 98 ? 17.374 3.500 6.738 1.00 9.29 98 VAL B CA 1
ATOM 3426 C C . VAL B 1 98 ? 16.539 3.767 7.934 1.00 9.68 98 VAL B C 1
ATOM 3427 O O . VAL B 1 98 ? 16.001 2.843 8.575 1.00 9.94 98 VAL B O 1
ATOM 3431 N N . HIS B 1 99 ? 16.513 5.068 8.320 1.00 9.06 99 HIS B N 1
ATOM 3432 C CA . HIS B 1 99 ? 15.655 5.517 9.395 1.00 9.67 99 HIS B CA 1
ATOM 3433 C C . HIS B 1 99 ? 14.512 6.289 8.783 1.00 11.07 99 HIS B C 1
ATOM 3434 O O . HIS B 1 99 ? 14.712 7.356 8.130 1.00 11.21 99 HIS B O 1
ATOM 3441 N N . GLY B 1 100 ? 13.280 5.737 8.932 1.00 9.94 100 GLY B N 1
ATOM 3442 C CA . GLY B 1 100 ? 12.115 6.352 8.286 1.00 9.77 100 GLY B CA 1
ATOM 3443 C C . GLY B 1 100 ? 11.592 7.507 9.162 1.00 12.94 100 GLY B C 1
ATOM 3444 O O . GLY B 1 100 ? 11.563 7.481 10.405 1.00 12.85 100 GLY B O 1
ATOM 3445 N N . HIS B 1 101 ? 11.105 8.532 8.492 1.00 10.15 101 HIS B N 1
ATOM 3446 C CA . HIS B 1 101 ? 10.699 9.757 9.142 1.00 11.77 101 HIS B CA 1
ATOM 3447 C C . HIS B 1 101 ? 9.605 10.389 8.274 1.00 12.68 101 HIS B C 1
ATOM 3448 O O . HIS B 1 101 ? 9.860 10.633 7.079 1.00 14.14 101 HIS B O 1
ATOM 3455 N N . THR B 1 102 ? 8.377 10.680 8.768 1.00 11.68 102 THR B N 1
ATOM 3456 C CA . THR B 1 102 ? 7.824 10.331 10.085 1.00 10.96 102 THR B CA 1
ATOM 3457 C C . THR B 1 102 ? 6.361 9.945 9.793 1.00 10.97 102 THR B C 1
ATOM 3458 O O . THR B 1 102 ? 5.785 10.424 8.879 1.00 12.38 102 THR B O 1
ATOM 3462 N N . LEU B 1 103 ? 5.836 9.003 10.588 1.00 10.43 103 LEU B N 1
ATOM 3463 C CA . LEU B 1 103 ? 4.517 8.501 10.257 1.00 9.81 103 LEU B CA 1
ATOM 3464 C C . LEU B 1 103 ? 3.412 9.434 10.792 1.00 13.57 103 LEU B C 1
ATOM 3465 O O . LEU B 1 103 ? 2.348 9.502 10.198 1.00 14.08 103 LEU B O 1
ATOM 3470 N N . VAL B 1 104 ? 3.589 10.058 11.960 1.00 10.28 104 VAL B N 1
ATOM 3471 C CA . VAL B 1 104 ? 2.527 10.923 12.574 1.00 11.57 104 VAL B CA 1
ATOM 3472 C C . VAL B 1 104 ? 3.160 12.229 13.001 1.00 12.61 104 VAL B C 1
ATOM 3473 O O . VAL B 1 104 ? 4.068 12.252 13.814 1.00 12.33 104 VAL B O 1
ATOM 3477 N N . TRP B 1 105 ? 2.715 13.344 12.414 1.00 11.44 105 TRP B N 1
ATOM 3478 C CA . TRP B 1 105 ? 3.341 14.638 12.741 1.00 10.79 105 TRP B CA 1
ATOM 3479 C C . TRP B 1 105 ? 2.228 15.659 12.465 1.00 12.41 105 TRP B C 1
ATOM 3480 O O . TRP B 1 105 ? 1.264 15.359 11.702 1.00 13.44 105 TRP B O 1
ATOM 3491 N N . HIS B 1 106 ? 2.383 16.875 13.027 1.00 12.85 106 HIS B N 1
ATOM 3492 C CA . HIS B 1 106 ? 1.290 17.885 12.876 1.00 13.52 106 HIS B CA 1
ATOM 3493 C C . HIS B 1 106 ? 1.469 18.828 11.730 1.00 15.69 106 HIS B C 1
ATOM 3494 O O . HIS B 1 106 ? 0.543 19.580 11.413 1.00 16.97 106 HIS B O 1
ATOM 3501 N N . ASN B 1 107 ? 2.657 18.875 11.199 1.00 15.64 107 ASN B N 1
ATOM 3502 C CA . ASN B 1 107 ? 2.945 19.817 10.114 1.00 19.35 107 ASN B CA 1
ATOM 3503 C C . ASN B 1 107 ? 3.011 19.139 8.793 1.00 20.08 107 ASN B C 1
ATOM 3504 O O . ASN B 1 107 ? 3.149 17.902 8.698 1.00 17.45 107 ASN B O 1
ATOM 3509 N N . GLN B 1 108 ? 2.962 19.980 7.763 1.00 20.45 108 GLN B N 1
ATOM 3510 C CA . GLN B 1 108 ? 3.070 19.546 6.374 1.00 22.32 108 GLN B CA 1
ATOM 3511 C C . GLN B 1 108 ? 2.033 18.407 6.079 1.00 20.40 108 GLN B C 1
ATOM 3512 O O . GLN B 1 108 ? 2.372 17.410 5.561 1.00 23.64 108 GLN B O 1
ATOM 3518 N N . LEU B 1 109 ? 0.829 18.591 6.512 1.00 19.76 109 LEU B N 1
ATOM 3519 C CA . LEU B 1 109 ? -0.098 17.560 6.171 1.00 17.11 109 LEU B CA 1
ATOM 3520 C C . LEU B 1 109 ? -0.725 18.037 4.864 1.00 15.06 109 LEU B C 1
ATOM 3521 O O . LEU B 1 109 ? -0.831 19.223 4.571 1.00 15.66 109 LEU B O 1
ATOM 3526 N N . PRO B 1 110 ? -1.171 17.074 4.024 1.00 14.90 110 PRO B N 1
ATOM 3527 C CA . PRO B 1 110 ? -1.816 17.438 2.779 1.00 13.51 110 PRO B CA 1
ATOM 3528 C C . PRO B 1 110 ? -3.225 18.044 2.939 1.00 13.03 110 PRO B C 1
ATOM 3529 O O . PRO B 1 110 ? -3.903 17.879 3.971 1.00 13.58 110 PRO B O 1
ATOM 3533 N N . GLY B 1 111 ? -3.642 18.724 1.867 1.00 14.37 111 GLY B N 1
ATOM 3534 C CA . GLY B 1 111 ? -4.934 19.365 1.884 1.00 13.39 111 GLY B CA 1
ATOM 3535 C C . GLY B 1 111 ? -6.119 18.468 2.125 1.00 14.72 111 GLY B C 1
ATOM 3536 O O . GLY B 1 111 ? -7.096 18.875 2.732 1.00 16.94 111 GLY B O 1
ATOM 3537 N N . TRP B 1 112 ? -6.043 17.214 1.667 1.00 12.19 112 TRP B N 1
ATOM 3538 C CA . TRP B 1 112 ? -7.107 16.307 1.935 1.00 12.39 112 TRP B CA 1
ATOM 3539 C C . TRP B 1 112 ? -7.314 15.983 3.403 1.00 13.19 112 TRP B C 1
ATOM 3540 O O . TRP B 1 112 ? -8.369 15.430 3.771 1.00 15.12 112 TRP B O 1
ATOM 3551 N N . ILE B 1 113 ? -6.294 16.204 4.222 1.00 11.64 113 ILE B N 1
ATOM 3552 C CA . ILE B 1 113 ? -6.462 16.103 5.682 1.00 13.28 113 ILE B CA 1
ATOM 3553 C C . ILE B 1 113 ? -6.853 17.488 6.253 1.00 14.76 113 ILE B C 1
ATOM 3554 O O . ILE B 1 113 ? -7.839 17.611 7.027 1.00 15.93 113 ILE B O 1
ATOM 3559 N N . THR B 1 114 ? -6.145 18.548 5.872 1.00 13.40 114 THR B N 1
ATOM 3560 C CA . THR B 1 114 ? -6.338 19.825 6.630 1.00 17.13 114 THR B CA 1
ATOM 3561 C C . THR B 1 114 ? -7.603 20.536 6.176 1.00 18.32 114 THR B C 1
ATOM 3562 O O . THR B 1 114 ? -8.140 21.470 6.894 1.00 20.51 114 THR B O 1
ATOM 3566 N N . GLY B 1 115 ? -8.083 20.220 4.987 1.00 18.11 115 GLY B N 1
ATOM 3567 C CA . GLY B 1 115 ? -9.191 20.934 4.342 1.00 19.29 115 GLY B CA 1
ATOM 3568 C C . GLY B 1 115 ? -10.573 20.519 4.718 1.00 20.39 115 GLY B C 1
ATOM 3569 O O . GLY B 1 115 ? -11.535 20.991 4.172 1.00 24.24 115 GLY B O 1
ATOM 3570 N N . ARG B 1 116 ? -10.708 19.550 5.606 1.00 19.29 116 ARG B N 1
ATOM 3571 C CA . ARG B 1 116 ? -12.064 19.132 6.007 1.00 19.29 116 ARG B CA 1
ATOM 3572 C C . ARG B 1 116 ? -12.109 18.801 7.494 1.00 19.28 116 ARG B C 1
ATOM 3573 O O . ARG B 1 116 ? -11.074 18.665 8.183 1.00 20.71 116 ARG B O 1
ATOM 3581 N N . GLU B 1 117 ? -13.340 18.731 7.989 1.00 19.22 117 GLU B N 1
ATOM 3582 C CA . GLU B 1 117 ? -13.545 18.414 9.367 1.00 19.10 117 GLU B CA 1
ATOM 3583 C C . GLU B 1 117 ? -13.656 16.894 9.515 1.00 19.19 117 GLU B C 1
ATOM 3584 O O . GLU B 1 117 ? -14.185 16.222 8.627 1.00 20.12 117 GLU B O 1
ATOM 3590 N N . TRP B 1 118 ? -13.070 16.380 10.601 1.00 17.83 118 TRP B N 1
ATOM 3591 C CA . TRP B 1 118 ? -12.958 14.929 10.842 1.00 16.55 118 TRP B CA 1
ATOM 3592 C C . TRP B 1 118 ? -13.697 14.554 12.122 1.00 18.03 118 TRP B C 1
ATOM 3593 O O . TRP B 1 118 ? -13.778 15.365 13.025 1.00 20.72 118 TRP B O 1
ATOM 3604 N N . THR B 1 119 ? -14.266 13.363 12.174 1.00 16.36 119 THR B N 1
ATOM 3605 C CA . THR B 1 119 ? -14.593 12.778 13.457 1.00 15.08 119 THR B CA 1
ATOM 3606 C C . THR B 1 119 ? -13.548 11.764 13.903 1.00 16.23 119 THR B C 1
ATOM 3607 O O . THR B 1 119 ? -12.674 11.310 13.096 1.00 15.10 119 THR B O 1
ATOM 3611 N N . LYS B 1 120 ? -13.584 11.402 15.174 1.00 15.06 120 LYS B N 1
ATOM 3612 C CA . LYS B 1 120 ? -12.621 10.459 15.752 1.00 15.39 120 LYS B CA 1
ATOM 3613 C C . LYS B 1 120 ? -12.515 9.125 15.011 1.00 16.69 120 LYS B C 1
ATOM 3614 O O . LYS B 1 120 ? -11.393 8.741 14.663 1.00 16.61 120 LYS B O 1
ATOM 3620 N N . GLU B 1 121 ? -13.639 8.459 14.682 1.00 14.76 121 GLU B N 1
ATOM 3621 C CA . GLU B 1 121 ? -13.591 7.176 14.014 1.00 14.06 121 GLU B CA 1
ATOM 3622 C C . GLU B 1 121 ? -12.955 7.329 12.588 1.00 13.94 121 GLU B C 1
ATOM 3623 O O . GLU B 1 121 ? -12.135 6.521 12.193 1.00 16.25 121 GLU B O 1
ATOM 3629 N N . GLU B 1 122 ? -13.345 8.364 11.894 1.00 13.50 122 GLU B N 1
ATOM 3630 C CA . GLU B 1 122 ? -12.879 8.613 10.507 1.00 14.40 122 GLU B CA 1
ATOM 3631 C C . GLU B 1 122 ? -11.397 8.856 10.501 1.00 14.80 122 GLU B C 1
ATOM 3632 O O . GLU B 1 122 ? -10.666 8.211 9.703 1.00 13.56 122 GLU B O 1
ATOM 3638 N N . LEU B 1 123 ? -10.903 9.705 11.417 1.00 13.08 123 LEU B N 1
ATOM 3639 C CA . LEU B 1 123 ? -9.466 10.062 11.434 1.00 12.51 123 LEU B CA 1
ATOM 3640 C C . LEU B 1 123 ? -8.637 8.881 11.919 1.00 13.46 123 LEU B C 1
ATOM 3641 O O . LEU B 1 123 ? -7.510 8.718 11.436 1.00 13.19 123 LEU B O 1
ATOM 3646 N N . LEU B 1 124 ? -9.098 8.093 12.890 1.00 12.18 124 LEU B N 1
ATOM 3647 C CA . LEU B 1 124 ? -8.389 6.867 13.321 1.00 11.60 124 LEU B CA 1
ATOM 3648 C C . LEU B 1 124 ? -8.262 5.960 12.082 1.00 11.09 124 LEU B C 1
ATOM 3649 O O . LEU B 1 124 ? -7.203 5.349 11.864 1.00 13.39 124 LEU B O 1
ATOM 3654 N N . ASN B 1 125 ? -9.332 5.832 11.330 1.00 11.45 125 ASN B N 1
ATOM 3655 C CA . ASN B 1 125 ? -9.241 4.858 10.220 1.00 12.76 125 ASN B CA 1
ATOM 3656 C C . ASN B 1 125 ? -8.238 5.377 9.133 1.00 11.00 125 ASN B C 1
ATOM 3657 O O . ASN B 1 125 ? -7.438 4.591 8.538 1.00 12.31 125 ASN B O 1
ATOM 3662 N N . VAL B 1 126 ? -8.237 6.691 8.886 1.00 10.96 126 VAL B N 1
ATOM 3663 C CA . VAL B 1 126 ? -7.232 7.296 8.004 1.00 11.44 126 VAL B CA 1
ATOM 3664 C C . VAL B 1 126 ? -5.794 7.038 8.507 1.00 11.82 126 VAL B C 1
ATOM 3665 O O . VAL B 1 126 ? -4.860 6.641 7.738 1.00 10.94 126 VAL B O 1
ATOM 3669 N N . LEU B 1 127 ? -5.557 7.288 9.811 1.00 11.10 127 LEU B N 1
ATOM 3670 C CA . LEU B 1 127 ? -4.226 7.079 10.374 1.00 11.51 127 LEU B CA 1
ATOM 3671 C C . LEU B 1 127 ? -3.764 5.615 10.258 1.00 11.44 127 LEU B C 1
ATOM 3672 O O . LEU B 1 127 ? -2.666 5.349 9.842 1.00 10.51 127 LEU B O 1
ATOM 3677 N N . GLU B 1 128 ? -4.664 4.703 10.508 1.00 10.88 128 GLU B N 1
ATOM 3678 C CA . GLU B 1 128 ? -4.318 3.285 10.507 1.00 11.45 128 GLU B CA 1
ATOM 3679 C C . GLU B 1 128 ? -3.992 2.875 9.024 1.00 10.95 128 GLU B C 1
ATOM 3680 O O . GLU B 1 128 ? -2.968 2.172 8.799 1.00 10.80 128 GLU B O 1
ATOM 3686 N N . ASP B 1 129 ? -4.814 3.378 8.073 1.00 10.83 129 ASP B N 1
ATOM 3687 C CA . ASP B 1 129 ? -4.523 3.027 6.662 1.00 11.79 129 ASP B CA 1
ATOM 3688 C C . ASP B 1 129 ? -3.181 3.565 6.212 1.00 11.97 129 ASP B C 1
ATOM 3689 O O . ASP B 1 129 ? -2.411 2.877 5.502 1.00 12.54 129 ASP B O 1
ATOM 3694 N N . HIS B 1 130 ? -2.854 4.817 6.590 1.00 9.83 130 HIS B N 1
ATOM 3695 C CA . HIS B 1 130 ? -1.615 5.412 6.174 1.00 9.51 130 HIS B CA 1
ATOM 3696 C C . HIS B 1 130 ? -0.452 4.632 6.763 1.00 10.64 130 HIS B C 1
ATOM 3697 O O . HIS B 1 130 ? 0.481 4.223 6.050 1.00 9.88 130 HIS B O 1
ATOM 3704 N N . ILE B 1 131 ? -0.515 4.354 8.079 1.00 9.00 131 ILE B N 1
ATOM 3705 C CA . ILE B 1 131 ? 0.579 3.698 8.734 1.00 10.02 131 ILE B CA 1
ATOM 3706 C C . ILE B 1 131 ? 0.750 2.292 8.168 1.00 10.77 131 ILE B C 1
ATOM 3707 O O . ILE B 1 131 ? 1.887 1.884 7.805 1.00 11.28 131 ILE B O 1
ATOM 3712 N N . LYS B 1 132 ? -0.314 1.526 8.047 1.00 9.62 132 LYS B N 1
ATOM 3713 C CA . LYS B 1 132 ? -0.158 0.145 7.527 1.00 12.73 132 LYS B CA 1
ATOM 3714 C C . LYS B 1 132 ? 0.351 0.100 6.098 1.00 11.54 132 LYS B C 1
ATOM 3715 O O . LYS B 1 132 ? 1.201 -0.735 5.798 1.00 12.37 132 LYS B O 1
ATOM 3721 N N . THR B 1 133 ? -0.081 1.068 5.307 1.00 9.78 133 THR B N 1
ATOM 3722 C CA . THR B 1 133 ? 0.323 1.018 3.872 1.00 7.76 133 THR B CA 1
ATOM 3723 C C . THR B 1 1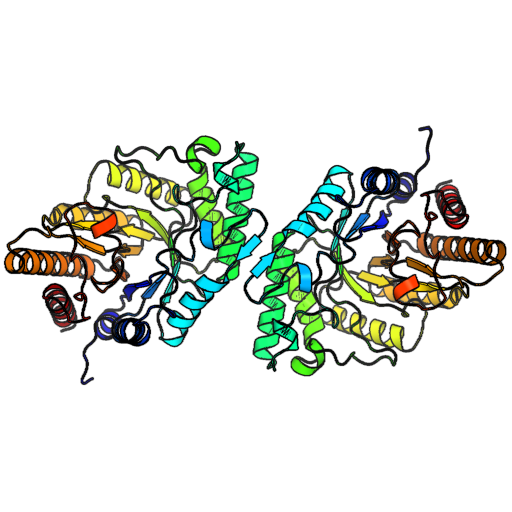33 ? 1.787 1.375 3.786 1.00 9.48 133 THR B C 1
ATOM 3724 O O . THR B 1 133 ? 2.522 0.686 3.106 1.00 10.90 133 THR B O 1
ATOM 3728 N N . VAL B 1 134 ? 2.248 2.439 4.467 1.00 8.36 134 VAL B N 1
ATOM 3729 C CA . VAL B 1 134 ? 3.628 2.844 4.279 1.00 9.93 134 VAL B CA 1
ATOM 3730 C C . VAL B 1 134 ? 4.580 1.859 4.959 1.00 9.21 134 VAL B C 1
ATOM 3731 O O . VAL B 1 134 ? 5.673 1.518 4.371 1.00 9.49 134 VAL B O 1
ATOM 3735 N N . VAL B 1 135 ? 4.230 1.449 6.179 1.00 9.30 135 VAL B N 1
ATOM 3736 C CA . VAL B 1 135 ? 5.142 0.574 6.937 1.00 9.81 135 VAL B CA 1
ATOM 3737 C C . VAL B 1 135 ? 5.205 -0.803 6.222 1.00 9.33 135 VAL B C 1
ATOM 3738 O O . VAL B 1 135 ? 6.299 -1.383 6.086 1.00 10.38 135 VAL B O 1
ATOM 3742 N N . SER B 1 136 ? 4.069 -1.306 5.738 1.00 10.24 136 SER B N 1
ATOM 3743 C CA . SER B 1 136 ? 4.204 -2.608 5.045 1.00 10.20 136 SER B CA 1
ATOM 3744 C C . SER B 1 136 ? 4.946 -2.465 3.743 1.00 10.86 136 SER B C 1
ATOM 3745 O O . SER B 1 136 ? 5.665 -3.401 3.342 1.00 12.34 136 SER B O 1
ATOM 3749 N N . HIS B 1 137 ? 4.866 -1.303 3.082 1.00 10.13 137 HIS B N 1
ATOM 3750 C CA . HIS B 1 137 ? 5.517 -1.135 1.780 1.00 9.33 137 HIS B CA 1
ATOM 3751 C C . HIS B 1 137 ? 7.062 -1.274 1.999 1.00 10.27 137 HIS B C 1
ATOM 3752 O O . HIS B 1 137 ? 7.789 -1.840 1.155 1.00 12.89 137 HIS B O 1
ATOM 3759 N N . PHE B 1 138 ? 7.570 -0.802 3.143 1.00 9.88 138 PHE B N 1
ATOM 3760 C CA . PHE B 1 138 ? 9.023 -0.824 3.354 1.00 11.25 138 PHE B CA 1
ATOM 3761 C C . PHE B 1 138 ? 9.382 -1.891 4.399 1.00 12.77 138 PHE B C 1
ATOM 3762 O O . PHE B 1 138 ? 10.483 -1.848 4.942 1.00 13.15 138 PHE B O 1
ATOM 3770 N N . LYS B 1 139 ? 8.485 -2.843 4.674 1.00 11.81 139 LYS B N 1
ATOM 3771 C CA . LYS B 1 139 ? 8.742 -3.861 5.723 1.00 12.43 139 LYS B CA 1
ATOM 3772 C C . LYS B 1 139 ? 10.124 -4.527 5.524 1.00 12.52 139 LYS B C 1
ATOM 3773 O O . LYS B 1 139 ? 10.440 -5.000 4.396 1.00 15.51 139 LYS B O 1
ATOM 3779 N N . GLY B 1 140 ? 10.915 -4.491 6.584 1.00 13.57 140 GLY B N 1
ATOM 3780 C CA . GLY B 1 140 ? 12.253 -5.107 6.512 1.00 14.75 140 GLY B CA 1
ATOM 3781 C C . GLY B 1 140 ? 13.340 -4.262 5.898 1.00 15.63 140 GLY B C 1
ATOM 3782 O O . GLY B 1 140 ? 14.546 -4.636 5.952 1.00 21.19 140 GLY B O 1
ATOM 3783 N N . ARG B 1 141 ? 12.992 -3.164 5.253 1.00 11.23 141 ARG B N 1
ATOM 3784 C CA . ARG B 1 141 ? 13.982 -2.356 4.560 1.00 13.00 141 ARG B CA 1
ATOM 3785 C C . ARG B 1 141 ? 14.218 -1.027 5.338 1.00 12.60 141 ARG B C 1
ATOM 3786 O O . ARG B 1 141 ? 15.235 -0.357 5.103 1.00 16.13 141 ARG B O 1
ATOM 3794 N N . VAL B 1 142 ? 13.289 -0.653 6.225 1.00 12.03 142 VAL B N 1
ATOM 3795 C CA . VAL B 1 142 ? 13.454 0.531 7.077 1.00 11.24 142 VAL B CA 1
ATOM 3796 C C . VAL B 1 142 ? 13.699 -0.110 8.474 1.00 12.47 142 VAL B C 1
ATOM 3797 O O . VAL B 1 142 ? 12.837 -0.872 8.988 1.00 16.40 142 VAL B O 1
ATOM 3801 N N . LYS B 1 143 ? 14.865 0.153 9.082 1.00 11.02 143 LYS B N 1
ATOM 3802 C CA . LYS B 1 143 ? 15.131 -0.470 10.351 1.00 13.55 143 LYS B CA 1
ATOM 3803 C C . LYS B 1 143 ? 14.556 0.273 11.570 1.00 10.80 143 LYS B C 1
ATOM 3804 O O . LYS B 1 143 ? 14.321 -0.387 12.605 1.00 12.65 143 LYS B O 1
ATOM 3810 N N . ILE B 1 144 ? 14.395 1.601 11.436 1.00 9.37 144 ILE B N 1
ATOM 3811 C CA . ILE B 1 144 ? 13.987 2.443 12.629 1.00 9.32 144 ILE B CA 1
ATOM 3812 C C . ILE B 1 144 ? 12.883 3.320 12.052 1.00 9.38 144 ILE B C 1
ATOM 3813 O O . ILE B 1 144 ? 13.085 3.926 11.005 1.00 11.05 144 ILE B O 1
ATOM 3818 N N . TRP B 1 145 ? 11.739 3.393 12.731 1.00 10.06 145 TRP B N 1
ATOM 3819 C CA . TRP B 1 145 ? 10.740 4.387 12.289 1.00 9.37 145 TRP B CA 1
ATOM 3820 C C . TRP B 1 145 ? 10.595 5.447 13.389 1.00 9.64 145 TRP B C 1
ATOM 3821 O O . TRP B 1 145 ? 10.352 5.046 14.574 1.00 11.52 145 TRP B O 1
ATOM 3832 N N . ASP B 1 146 ? 10.574 6.727 12.957 1.00 10.31 146 ASP B N 1
ATOM 3833 C CA . ASP B 1 146 ? 10.013 7.806 13.893 1.00 9.68 146 ASP B CA 1
ATOM 3834 C C . ASP B 1 146 ? 8.478 7.696 13.757 1.00 9.68 146 ASP B C 1
ATOM 3835 O O . ASP B 1 146 ? 7.864 8.167 12.740 1.00 11.65 146 ASP B O 1
ATOM 3840 N N . VAL B 1 147 ? 7.878 7.003 14.687 1.00 8.59 147 VAL B N 1
ATOM 3841 C CA . VAL B 1 147 ? 6.438 6.765 14.586 1.00 9.55 147 VAL B CA 1
ATOM 3842 C C . VAL B 1 147 ? 5.602 7.996 14.916 1.00 9.70 147 VAL B C 1
ATOM 3843 O O . VAL B 1 147 ? 4.747 8.388 14.093 1.00 10.62 147 VAL B O 1
ATOM 3847 N N . VAL B 1 148 ? 5.926 8.630 16.032 1.00 8.03 148 VAL B N 1
ATOM 3848 C CA . VAL B 1 148 ? 5.221 9.900 16.315 1.00 9.29 148 VAL B CA 1
ATOM 3849 C C . VAL B 1 148 ? 6.314 10.959 16.601 1.00 9.84 148 VAL B C 1
ATOM 3850 O O . VAL B 1 148 ? 7.317 10.639 17.253 1.00 10.28 148 VAL B O 1
ATOM 3854 N N . ASN B 1 149 ? 6.150 12.139 15.967 1.00 8.36 149 ASN B N 1
ATOM 3855 C CA . ASN B 1 149 ? 7.147 13.208 16.048 1.00 9.36 149 ASN B CA 1
ATOM 3856 C C . ASN B 1 149 ? 6.471 14.399 16.722 1.00 11.28 149 ASN B C 1
ATOM 3857 O O . ASN B 1 149 ? 5.408 14.823 16.320 1.00 10.67 149 ASN B O 1
ATOM 3862 N N . GLU B 1 150 ? 7.105 14.928 17.770 1.00 9.83 150 GLU B N 1
ATOM 3863 C CA . GLU B 1 150 ? 6.733 16.290 18.274 1.00 9.53 150 GLU B CA 1
ATOM 3864 C C . GLU B 1 150 ? 5.282 16.337 18.737 1.00 10.31 150 GLU B C 1
ATOM 3865 O O . GLU B 1 150 ? 4.597 17.310 18.439 1.00 11.70 150 GLU B O 1
ATOM 3871 N N . ALA B 1 151 ? 4.860 15.362 19.541 1.00 11.89 151 ALA B N 1
ATOM 3872 C CA . ALA B 1 151 ? 3.470 15.338 20.054 1.00 11.34 151 ALA B CA 1
ATOM 3873 C C . ALA B 1 151 ? 3.235 16.190 21.294 1.00 10.40 151 ALA B C 1
ATOM 3874 O O . ALA B 1 151 ? 2.120 16.247 21.827 1.00 12.38 151 ALA B O 1
ATOM 3876 N N . VAL B 1 152 ? 4.353 16.772 21.817 1.00 10.37 152 VAL B N 1
ATOM 3877 C CA . VAL B 1 152 ? 4.313 17.438 23.130 1.00 11.67 152 VAL B CA 1
ATOM 3878 C C . VAL B 1 152 ? 4.607 18.927 22.866 1.00 13.35 152 VAL B C 1
ATOM 3879 O O . VAL B 1 152 ? 5.515 19.297 22.118 1.00 14.72 152 VAL B O 1
ATOM 3883 N N . SER B 1 153 ? 3.766 19.793 23.452 1.00 14.09 153 SER B N 1
ATOM 3884 C CA . SER B 1 153 ? 3.907 21.221 23.323 1.00 16.85 153 SER B CA 1
ATOM 3885 C C . SER B 1 153 ? 5.135 21.774 24.042 1.00 18.16 153 SER B C 1
ATOM 3886 O O . SER B 1 153 ? 5.805 21.082 24.825 1.00 14.68 153 SER B O 1
ATOM 3889 N N . ASP B 1 154 ? 5.456 23.040 23.748 1.00 21.02 154 ASP B N 1
ATOM 3890 C CA . ASP B 1 154 ? 6.576 23.582 24.519 1.00 25.16 154 ASP B CA 1
ATOM 3891 C C . ASP B 1 154 ? 6.389 23.767 26.017 1.00 28.23 154 ASP B C 1
ATOM 3892 O O . ASP B 1 154 ? 7.425 23.662 26.749 1.00 29.61 154 ASP B O 1
ATOM 3897 N N . SER B 1 155 ? 5.120 23.858 26.487 1.00 27.55 155 SER B N 1
ATOM 3898 C CA . SER B 1 155 ? 4.735 23.784 27.934 1.00 29.83 155 SER B CA 1
ATOM 3899 C C . SER B 1 155 ? 4.751 22.390 28.611 1.00 29.41 155 SER B C 1
ATOM 3900 O O . SER B 1 155 ? 4.604 22.271 29.836 1.00 31.22 155 SER B O 1
ATOM 3903 N N . GLY B 1 156 ? 4.941 21.315 27.869 1.00 27.29 156 GLY B N 1
ATOM 3904 C CA . GLY B 1 156 ? 4.847 20.031 28.530 1.00 25.03 156 GLY B CA 1
ATOM 3905 C C . GLY B 1 156 ? 3.378 19.601 28.751 1.00 24.08 156 GLY B C 1
ATOM 3906 O O . GLY B 1 156 ? 2.962 19.132 29.838 1.00 25.60 156 GLY B O 1
ATOM 3907 N N . THR B 1 157 ? 2.587 19.790 27.687 1.00 19.54 157 THR B N 1
ATOM 3908 C CA . THR B 1 157 ? 1.211 19.274 27.579 1.00 18.34 157 THR B CA 1
ATOM 3909 C C . THR B 1 157 ? 1.138 18.603 26.202 1.00 15.03 157 THR B C 1
ATOM 3910 O O . THR B 1 157 ? 2.122 18.748 25.424 1.00 14.99 157 THR B O 1
ATOM 3914 N N . TYR B 1 158 ? 0.046 17.917 25.882 1.00 13.96 158 TYR B N 1
ATOM 3915 C CA . TYR B 1 158 ? -0.054 17.387 24.524 1.00 12.49 158 TYR B CA 1
ATOM 3916 C C . TYR B 1 158 ? -0.237 18.511 23.555 1.00 11.90 158 TYR B C 1
ATOM 3917 O O . TYR B 1 158 ? -1.048 19.429 23.780 1.00 14.82 158 TYR B O 1
ATOM 3926 N N . ARG B 1 159 ? 0.441 18.423 22.395 1.00 11.24 159 ARG B N 1
ATOM 3927 C CA . ARG B 1 159 ? 0.296 19.409 21.363 1.00 11.64 159 ARG B CA 1
ATOM 3928 C C . ARG B 1 159 ? -1.134 19.259 20.736 1.00 13.77 159 ARG B C 1
ATOM 3929 O O . ARG B 1 159 ? -1.570 18.134 20.434 1.00 13.70 159 ARG B O 1
ATOM 3937 N N . GLU B 1 160 ? -1.815 20.387 20.495 1.00 14.66 160 GLU B N 1
ATOM 3938 C CA . GLU B 1 160 ? -3.190 20.387 20.039 1.00 17.98 160 GLU B CA 1
ATOM 3939 C C . GLU B 1 160 ? -3.224 20.300 18.492 1.00 18.27 160 GLU B C 1
ATOM 3940 O O . GLU B 1 160 ? -3.776 21.156 17.789 1.00 21.10 160 GLU B O 1
ATOM 3946 N N . SER B 1 161 ? -2.569 19.251 17.965 1.00 16.82 161 SER B N 1
ATOM 3947 C CA . SER B 1 161 ? -2.672 18.910 16.527 1.00 13.87 161 SER B CA 1
ATOM 3948 C C . SER B 1 161 ? -4.018 18.348 16.077 1.00 15.14 161 SER B C 1
ATOM 3949 O O . SER B 1 161 ? -4.858 17.990 16.884 1.00 14.91 161 SER B O 1
ATOM 3952 N N . VAL B 1 162 ? -4.179 18.260 14.763 1.00 15.20 162 VAL B N 1
ATOM 3953 C CA . VAL B 1 162 ? -5.384 17.587 14.228 1.00 15.31 162 VAL B CA 1
ATOM 3954 C C . VAL B 1 162 ? -5.587 16.235 14.898 1.00 14.54 162 VAL B C 1
ATOM 3955 O O . VAL B 1 162 ? -6.732 15.841 15.167 1.00 13.00 162 VAL B O 1
ATOM 3959 N N . TRP B 1 163 ? -4.490 15.477 15.096 1.00 10.64 163 TRP B N 1
ATOM 3960 C CA . TRP B 1 163 ? -4.638 14.166 15.657 1.00 11.34 163 TRP B CA 1
ATOM 3961 C C . TRP B 1 163 ? -5.147 14.260 17.042 1.00 12.08 163 TRP B C 1
ATOM 3962 O O . TRP B 1 163 ? -6.062 13.506 17.424 1.00 13.16 163 TRP B O 1
ATOM 3973 N N . TYR B 1 164 ? -4.488 15.059 17.852 1.00 12.53 164 TYR B N 1
ATOM 3974 C CA . TYR B 1 164 ? -4.934 15.158 19.215 1.00 12.10 164 TYR B CA 1
ATOM 3975 C C . TYR B 1 164 ? -6.340 15.749 19.444 1.00 12.33 164 TYR B C 1
ATOM 3976 O O . TYR B 1 164 ? -7.106 15.199 20.259 1.00 14.20 164 TYR B O 1
ATOM 3985 N N . LYS B 1 165 ? -6.617 16.818 18.731 1.00 14.23 165 LYS B N 1
ATOM 3986 C CA . LYS B 1 165 ? -7.945 17.497 18.834 1.00 16.19 165 LYS B CA 1
ATOM 3987 C C . LYS B 1 165 ? -9.037 16.530 18.461 1.00 15.49 165 LYS B C 1
ATOM 3988 O O . LYS B 1 165 ? -10.132 16.547 19.032 1.00 18.30 165 LYS B O 1
ATOM 3994 N N . THR B 1 166 ? -8.835 15.701 17.432 1.00 14.81 166 THR B N 1
ATOM 3995 C CA . THR B 1 166 ? -9.942 14.886 16.961 1.00 14.30 166 THR B CA 1
ATOM 3996 C C . THR B 1 166 ? -10.031 13.526 17.684 1.00 16.74 166 THR B C 1
ATOM 3997 O O . THR B 1 166 ? -11.114 13.015 18.015 1.00 16.09 166 THR B O 1
ATOM 4001 N N . ILE B 1 167 ? -8.883 12.901 17.953 1.00 12.85 167 ILE B N 1
ATOM 4002 C CA . ILE B 1 167 ? -8.811 11.548 18.507 1.00 13.98 167 ILE B CA 1
ATOM 4003 C C . ILE B 1 167 ? -8.644 11.474 20.047 1.00 14.53 167 ILE B C 1
ATOM 4004 O O . ILE B 1 167 ? -9.027 10.446 20.677 1.00 16.43 167 ILE B O 1
ATOM 4009 N N . GLY B 1 168 ? -7.978 12.476 20.589 1.00 13.88 168 GLY B N 1
ATOM 4010 C CA . GLY B 1 168 ? -7.491 12.430 21.946 1.00 14.91 168 GLY B CA 1
ATOM 4011 C C . GLY B 1 168 ? -6.200 11.670 22.002 1.00 13.98 168 GLY B C 1
ATOM 4012 O O . GLY B 1 168 ? -5.626 11.277 20.938 1.00 13.68 168 GLY B O 1
ATOM 4013 N N . PRO B 1 169 ? -5.647 11.542 23.178 1.00 14.15 169 PRO B N 1
ATOM 4014 C CA . PRO B 1 169 ? -4.299 10.959 23.347 1.00 14.41 169 PRO B CA 1
ATOM 4015 C C . PRO B 1 169 ? -4.086 9.527 22.827 1.00 14.81 169 PRO B C 1
ATOM 4016 O O . PRO B 1 169 ? -2.910 9.131 22.529 1.00 14.85 169 PRO B O 1
ATOM 4020 N N . GLU B 1 170 ? -5.171 8.747 22.618 1.00 14.19 170 GLU B N 1
ATOM 4021 C CA . GLU B 1 170 ? -4.964 7.394 22.194 1.00 14.22 170 GLU B CA 1
ATOM 4022 C C . GLU B 1 170 ? -4.344 7.342 20.784 1.00 13.96 170 GLU B C 1
ATOM 4023 O O . GLU B 1 170 ? -3.897 6.214 20.409 1.00 12.72 170 GLU B O 1
ATOM 4029 N N . TYR B 1 171 ? -4.303 8.451 19.999 1.00 12.02 171 TYR B N 1
ATOM 4030 C CA . TYR B 1 171 ? -3.668 8.319 18.672 1.00 11.40 171 TYR B CA 1
ATOM 4031 C C . TYR B 1 171 ? -2.207 7.844 18.781 1.00 12.24 171 TYR B C 1
ATOM 4032 O O . TYR B 1 171 ? -1.698 7.209 17.865 1.00 9.31 171 TYR B O 1
ATOM 4041 N N . ILE B 1 172 ? -1.531 8.179 19.889 1.00 11.66 172 ILE B N 1
ATOM 4042 C CA . ILE B 1 172 ? -0.135 7.877 19.995 1.00 11.51 172 ILE B CA 1
ATOM 4043 C C . ILE B 1 172 ? 0.035 6.343 20.230 1.00 10.31 172 ILE B C 1
ATOM 4044 O O . ILE B 1 172 ? 0.758 5.659 19.477 1.00 10.53 172 ILE B O 1
ATOM 4049 N N . GLU B 1 173 ? -0.717 5.782 21.205 1.00 11.66 173 GLU B N 1
ATOM 4050 C CA . GLU B 1 173 ? -0.646 4.356 21.470 1.00 11.64 173 GLU B CA 1
ATOM 4051 C C . GLU B 1 173 ? -1.017 3.601 20.184 1.00 11.89 173 GLU B C 1
ATOM 4052 O O . GLU B 1 173 ? -0.375 2.628 19.813 1.00 13.11 173 GLU B O 1
ATOM 4058 N N . LYS B 1 174 ? -2.083 4.021 19.534 1.00 11.05 174 LYS B N 1
ATOM 4059 C CA . LYS B 1 174 ? -2.603 3.285 18.354 1.00 10.92 174 LYS B CA 1
ATOM 4060 C C . LYS B 1 174 ? -1.525 3.349 17.255 1.00 12.81 174 LYS B C 1
ATOM 4061 O O . LYS B 1 174 ? -1.274 2.339 16.582 1.00 12.99 174 LYS B O 1
ATOM 4067 N N . ALA B 1 175 ? -0.853 4.480 17.060 1.00 9.73 175 ALA B N 1
ATOM 4068 C CA . ALA B 1 175 ? 0.102 4.589 15.904 1.00 8.58 175 ALA B CA 1
ATOM 4069 C C . ALA B 1 175 ? 1.210 3.574 16.160 1.00 9.13 175 ALA B C 1
ATOM 4070 O O . ALA B 1 175 ? 1.697 2.933 15.219 1.00 9.19 175 ALA B O 1
ATOM 4072 N N . PHE B 1 176 ? 1.745 3.441 17.397 1.00 10.20 176 PHE B N 1
ATOM 4073 C CA . PHE B 1 176 ? 2.826 2.489 17.649 1.00 8.26 176 PHE B CA 1
ATOM 4074 C C . PHE B 1 176 ? 2.334 1.056 17.556 1.00 10.86 176 PHE B C 1
ATOM 4075 O O . PHE B 1 176 ? 2.992 0.256 16.910 1.00 10.87 176 PHE B O 1
ATOM 4083 N N . ARG B 1 177 ? 1.111 0.765 18.032 1.00 10.68 177 ARG B N 1
ATOM 4084 C CA . ARG B 1 177 ? 0.612 -0.616 17.870 1.00 11.32 177 ARG B CA 1
ATOM 4085 C C . ARG B 1 177 ? 0.410 -0.989 16.374 1.00 10.71 177 ARG B C 1
ATOM 4086 O O . ARG B 1 177 ? 0.809 -2.095 15.959 1.00 11.78 177 ARG B O 1
ATOM 4094 N N . TRP B 1 178 ? -0.157 -0.072 15.603 1.00 10.43 178 TRP B N 1
ATOM 4095 C CA . TRP B 1 178 ? -0.330 -0.358 14.129 1.00 11.84 178 TRP B CA 1
ATOM 4096 C C . TRP B 1 178 ? 0.960 -0.498 13.359 1.00 10.90 178 TRP B C 1
ATOM 4097 O O . TRP B 1 178 ? 1.124 -1.368 12.483 1.00 11.67 178 TRP B O 1
ATOM 4108 N N . THR B 1 179 ? 1.961 0.330 13.733 1.00 8.53 179 THR B N 1
ATOM 4109 C CA . THR B 1 179 ? 3.253 0.245 13.084 1.00 9.15 179 THR B CA 1
ATOM 4110 C C . THR B 1 179 ? 3.934 -1.129 13.404 1.00 9.47 179 THR B C 1
ATOM 4111 O O . THR B 1 179 ? 4.422 -1.787 12.475 1.00 10.50 179 THR B O 1
ATOM 4115 N N . LYS B 1 180 ? 3.864 -1.599 14.688 1.00 9.96 180 LYS B N 1
ATOM 4116 C CA . LYS B 1 180 ? 4.485 -2.877 15.066 1.00 10.99 180 LYS B CA 1
ATOM 4117 C C . LYS B 1 180 ? 3.793 -4.035 14.386 1.00 14.09 180 LYS B C 1
ATOM 4118 O O . LYS B 1 180 ? 4.440 -5.036 14.043 1.00 14.73 180 LYS B O 1
ATOM 4124 N N . GLU B 1 181 ? 2.496 -3.918 14.169 1.00 12.43 181 GLU B N 1
ATOM 4125 C CA . GLU B 1 181 ? 1.772 -5.001 13.422 1.00 13.21 181 GLU B CA 1
ATOM 4126 C C . GLU B 1 181 ? 2.274 -5.067 11.984 1.00 13.26 181 GLU B C 1
ATOM 4127 O O . GLU B 1 181 ? 2.384 -6.190 11.415 1.00 14.87 181 GLU B O 1
ATOM 4133 N N . ALA B 1 182 ? 2.498 -3.904 11.353 1.00 11.65 182 ALA B N 1
ATOM 4134 C CA . ALA B 1 182 ? 2.883 -3.883 9.986 1.00 12.99 182 ALA B CA 1
ATOM 4135 C C . ALA B 1 182 ? 4.351 -4.247 9.777 1.00 13.09 182 ALA B C 1
ATOM 4136 O O . ALA B 1 182 ? 4.691 -4.821 8.724 1.00 16.45 182 ALA B O 1
ATOM 4138 N N . ASP B 1 183 ? 5.217 -4.005 10.756 1.00 12.26 183 ASP B N 1
ATOM 4139 C CA . ASP B 1 183 ? 6.622 -4.446 10.655 1.00 14.35 183 ASP B CA 1
ATOM 4140 C C . ASP B 1 183 ? 7.162 -4.783 11.995 1.00 14.44 183 ASP B C 1
ATOM 4141 O O . ASP B 1 183 ? 7.739 -3.929 12.685 1.00 16.01 183 ASP B O 1
ATOM 4146 N N . PRO B 1 184 ? 7.012 -6.050 12.455 1.00 13.79 184 PRO B N 1
ATOM 4147 C CA . PRO B 1 184 ? 7.359 -6.428 13.804 1.00 16.39 184 PRO B CA 1
ATOM 4148 C C . PRO B 1 184 ? 8.859 -6.292 14.067 1.00 17.29 184 PRO B C 1
ATOM 4149 O O . PRO B 1 184 ? 9.253 -6.197 15.244 1.00 18.58 184 PRO B O 1
ATOM 4153 N N . ASP B 1 185 ? 9.670 -6.224 13.017 1.00 16.97 185 ASP B N 1
ATOM 4154 C CA . ASP B 1 185 ? 11.105 -6.120 13.222 1.00 16.86 185 ASP B CA 1
ATOM 4155 C C . ASP B 1 185 ? 11.631 -4.672 13.342 1.00 15.96 185 ASP B C 1
ATOM 4156 O O . ASP B 1 185 ? 12.808 -4.509 13.700 1.00 16.14 185 ASP B O 1
ATOM 4161 N N . ALA B 1 186 ? 10.792 -3.698 13.022 1.00 11.18 186 ALA B N 1
ATOM 4162 C CA . ALA B 1 186 ? 11.291 -2.304 13.019 1.00 11.98 186 ALA B CA 1
ATOM 4163 C C . ALA B 1 186 ? 11.429 -1.811 14.458 1.00 11.78 186 ALA B C 1
ATOM 4164 O O . ALA B 1 186 ? 10.647 -2.186 15.340 1.00 14.94 186 ALA B O 1
ATOM 4166 N N . ILE B 1 187 ? 12.446 -1.017 14.708 1.00 10.76 187 ILE B N 1
ATOM 4167 C CA . ILE B 1 187 ? 12.692 -0.307 15.993 1.00 10.46 187 ILE B CA 1
ATOM 4168 C C . ILE B 1 187 ? 11.816 0.928 15.951 1.00 8.41 187 ILE B C 1
ATOM 4169 O O . ILE B 1 187 ? 11.978 1.789 15.038 1.00 10.09 187 ILE B O 1
ATOM 4174 N N . LEU B 1 188 ? 10.867 1.072 16.898 1.00 8.84 188 LEU B N 1
ATOM 4175 C CA . LEU B 1 188 ? 9.906 2.154 16.823 1.00 9.21 188 LEU B CA 1
ATOM 4176 C C . LEU B 1 188 ? 10.297 3.220 17.898 1.00 8.79 188 LEU B C 1
ATOM 4177 O O . LEU B 1 188 ? 10.327 2.918 19.074 1.00 9.05 188 LEU B O 1
ATOM 4182 N N . ILE B 1 189 ? 10.373 4.472 17.428 1.00 7.18 189 ILE B N 1
ATOM 4183 C CA . ILE B 1 189 ? 10.730 5.521 18.361 1.00 8.07 189 ILE B CA 1
ATOM 4184 C C . ILE B 1 189 ? 9.740 6.676 18.321 1.00 7.65 189 ILE B C 1
ATOM 4185 O O . ILE B 1 189 ? 9.009 6.961 17.347 1.00 9.44 189 ILE B O 1
ATOM 4190 N N . TYR B 1 190 ? 9.748 7.411 19.468 1.00 7.10 190 TYR B N 1
ATOM 4191 C CA . TYR B 1 190 ? 9.151 8.724 19.579 1.00 8.82 190 TYR B CA 1
ATOM 4192 C C . TYR B 1 190 ? 10.252 9.795 19.432 1.00 8.61 190 TYR B C 1
ATOM 4193 O O . TYR B 1 190 ? 11.290 9.646 20.055 1.00 10.10 190 TYR B O 1
ATOM 4202 N N . ASN B 1 191 ? 10.034 10.823 18.613 1.00 6.90 191 ASN B N 1
ATOM 4203 C CA . ASN B 1 191 ? 11.159 11.742 18.318 1.00 7.67 191 ASN B CA 1
ATOM 4204 C C . ASN B 1 191 ? 10.712 13.162 18.709 1.00 8.69 191 ASN B C 1
ATOM 4205 O O . ASN B 1 191 ? 9.552 13.552 18.464 1.00 10.18 191 ASN B O 1
ATOM 4210 N N . ASP B 1 192 ? 11.631 13.943 19.326 1.00 7.52 192 ASP B N 1
ATOM 4211 C CA . ASP B 1 192 ? 11.169 15.307 19.641 1.00 8.79 192 ASP B CA 1
ATOM 4212 C C . ASP B 1 192 ? 12.365 16.231 19.888 1.00 7.06 192 ASP B C 1
ATOM 4213 O O . ASP B 1 192 ? 13.525 15.718 19.974 1.00 7.91 192 ASP B O 1
ATOM 4218 N N . TYR B 1 193 ? 12.105 17.542 19.835 1.00 7.84 193 TYR B N 1
ATOM 4219 C CA . TYR B 1 193 ? 13.178 18.534 20.113 1.00 7.64 193 TYR B CA 1
ATOM 4220 C C . TYR B 1 193 ? 13.023 19.157 21.522 1.00 7.22 193 TYR B C 1
ATOM 4221 O O . TYR B 1 193 ? 11.961 19.101 22.158 1.00 8.38 193 TYR B O 1
ATOM 4230 N N . SER B 1 194 ? 14.162 19.677 21.950 1.00 8.25 194 SER B N 1
ATOM 4231 C CA . SER B 1 194 ? 14.211 20.408 23.256 1.00 10.57 194 SER B CA 1
ATOM 4232 C C . SER B 1 194 ? 13.815 19.537 24.375 1.00 9.09 194 SER B C 1
ATOM 4233 O O . SER B 1 194 ? 13.312 20.018 25.401 1.00 11.38 194 SER B O 1
ATOM 4236 N N . ILE B 1 195 ? 14.115 18.217 24.267 1.00 8.83 195 ILE B N 1
ATOM 4237 C CA . ILE B 1 195 ? 13.936 17.273 25.387 1.00 8.28 195 ILE B CA 1
ATOM 4238 C C . ILE B 1 195 ? 15.273 16.670 25.732 1.00 6.06 195 ILE B C 1
ATOM 4239 O O . ILE B 1 195 ? 15.254 15.617 26.453 1.00 8.87 195 ILE B O 1
ATOM 4244 N N . GLU B 1 196 ? 16.448 17.245 25.337 1.00 8.55 196 GLU B N 1
ATOM 4245 C CA . GLU B 1 196 ? 17.718 16.561 25.673 1.00 9.44 196 GLU B CA 1
ATOM 4246 C C . GLU B 1 196 ? 18.013 16.696 27.170 1.00 9.59 196 GLU B C 1
ATOM 4247 O O . GLU B 1 196 ? 18.609 15.761 27.734 1.00 10.02 196 GLU B O 1
ATOM 4253 N N . GLU B 1 197 ? 17.603 17.794 27.766 1.00 10.69 197 GLU B N 1
ATOM 4254 C CA . GLU B 1 197 ? 17.872 18.026 29.231 1.00 9.74 197 GLU B CA 1
ATOM 4255 C C . GLU B 1 197 ? 16.670 17.572 30.028 1.00 10.91 197 GLU B C 1
ATOM 4256 O O . GLU B 1 197 ? 15.611 17.446 29.441 1.00 11.09 197 GLU B O 1
ATOM 4262 N N . ILE B 1 198 ? 16.808 17.442 31.351 1.00 9.47 198 ILE B N 1
ATOM 4263 C CA . ILE B 1 198 ? 15.703 17.271 32.214 1.00 8.93 198 ILE B CA 1
ATOM 4264 C C . ILE B 1 198 ? 14.962 18.664 32.325 1.00 10.52 198 ILE B C 1
ATOM 4265 O O . ILE B 1 198 ? 15.602 19.640 32.713 1.00 10.57 198 ILE B O 1
ATOM 4270 N N . ASN B 1 199 ? 13.736 18.713 31.915 1.00 8.44 199 ASN B N 1
ATOM 4271 C CA . ASN B 1 199 ? 12.966 19.976 31.907 1.00 8.64 199 ASN B CA 1
ATOM 4272 C C . ASN B 1 199 ? 11.467 19.606 31.801 1.00 10.03 199 ASN B C 1
ATOM 4273 O O . ASN B 1 199 ? 11.119 18.413 31.781 1.00 9.78 199 ASN B O 1
ATOM 4278 N N . ALA B 1 200 ? 10.579 20.603 31.782 1.00 9.96 200 ALA B N 1
ATOM 4279 C CA . ALA B 1 200 ? 9.128 20.302 31.788 1.00 9.74 200 ALA B CA 1
ATOM 4280 C C . ALA B 1 200 ? 8.716 19.456 30.587 1.00 9.51 200 ALA B C 1
ATOM 4281 O O . ALA B 1 200 ? 7.979 18.470 30.808 1.00 9.53 200 ALA B O 1
ATOM 4283 N N . LYS B 1 201 ? 9.294 19.783 29.429 1.00 8.96 201 LYS B N 1
ATOM 4284 C CA . LYS B 1 201 ? 8.933 18.995 28.216 1.00 7.69 201 LYS B CA 1
ATOM 4285 C C . LYS B 1 201 ? 9.417 17.539 28.335 1.00 8.34 201 LYS B C 1
ATOM 4286 O O . LYS B 1 201 ? 8.630 16.604 28.051 1.00 8.78 201 LYS B O 1
ATOM 4292 N N . SER B 1 202 ? 10.701 17.337 28.679 1.00 7.93 202 SER B N 1
ATOM 4293 C CA . SER B 1 202 ? 11.207 15.938 28.771 1.00 7.85 202 SER B CA 1
ATOM 4294 C C . SER B 1 202 ? 10.562 15.148 29.871 1.00 9.96 202 SER B C 1
ATOM 4295 O O . SER B 1 202 ? 10.336 13.953 29.734 1.00 10.35 202 SER B O 1
ATOM 4298 N N . ASN B 1 203 ? 10.149 15.863 30.951 1.00 10.01 203 ASN B N 1
ATOM 4299 C CA . ASN B 1 203 ? 9.436 15.174 32.024 1.00 11.33 203 ASN B CA 1
ATOM 4300 C C . ASN B 1 203 ? 8.084 14.698 31.542 1.00 9.18 203 ASN B C 1
ATOM 4301 O O . ASN B 1 203 ? 7.739 13.545 31.890 1.00 11.41 203 ASN B O 1
ATOM 4306 N N . PHE B 1 204 ? 7.422 15.478 30.687 1.00 9.63 204 PHE B N 1
ATOM 4307 C CA . PHE B 1 204 ? 6.132 15.091 30.164 1.00 10.24 204 PHE B CA 1
ATOM 4308 C C . PHE B 1 204 ? 6.381 13.882 29.235 1.00 10.85 204 PHE B C 1
ATOM 4309 O O . PHE B 1 204 ? 5.635 12.868 29.333 1.00 10.59 204 PHE B O 1
ATOM 4317 N N . VAL B 1 205 ? 7.431 13.948 28.369 1.00 8.53 205 VAL B N 1
ATOM 4318 C CA . VAL B 1 205 ? 7.718 12.830 27.471 1.00 9.01 205 VAL B CA 1
ATOM 4319 C C . VAL B 1 205 ? 8.057 11.542 28.243 1.00 9.80 205 VAL B C 1
ATOM 4320 O O . VAL B 1 205 ? 7.656 10.427 27.865 1.00 10.68 205 VAL B O 1
ATOM 4324 N N . TYR B 1 206 ? 8.876 11.690 29.303 1.00 8.63 206 TYR B N 1
ATOM 4325 C CA . TYR B 1 206 ? 9.315 10.523 30.107 1.00 9.38 206 TYR B CA 1
ATOM 4326 C C . TYR B 1 206 ? 8.088 9.894 30.710 1.00 11.11 206 TYR B C 1
ATOM 4327 O O . TYR B 1 206 ? 7.946 8.639 30.590 1.00 11.38 206 TYR B O 1
ATOM 4336 N N . ASN B 1 207 ? 7.163 10.678 31.279 1.00 9.75 207 ASN B N 1
ATOM 4337 C CA . ASN B 1 207 ? 5.947 10.023 31.881 1.00 12.89 207 ASN B CA 1
ATOM 4338 C C . ASN B 1 207 ? 5.035 9.418 30.845 1.00 12.70 207 ASN B C 1
ATOM 4339 O O . ASN B 1 207 ? 4.468 8.342 31.068 1.00 12.47 207 ASN B O 1
ATOM 4344 N N . MET B 1 208 ? 4.996 10.054 29.662 1.00 10.25 208 MET B N 1
ATOM 4345 C CA . MET B 1 208 ? 4.144 9.594 28.575 1.00 10.22 208 MET B CA 1
ATOM 4346 C C . MET B 1 208 ? 4.661 8.203 28.143 1.00 11.22 208 MET B C 1
ATOM 4347 O O . MET B 1 208 ? 3.855 7.216 28.008 1.00 10.35 208 MET B O 1
ATOM 4352 N N . ILE B 1 209 ? 5.984 8.078 27.927 1.00 10.38 209 ILE B N 1
ATOM 4353 C CA . ILE B 1 209 ? 6.536 6.823 27.412 1.00 9.70 209 ILE B CA 1
ATOM 4354 C C . ILE B 1 209 ? 6.504 5.759 28.554 1.00 10.86 209 ILE B C 1
ATOM 4355 O O . ILE B 1 209 ? 6.224 4.589 28.234 1.00 11.99 209 ILE B O 1
ATOM 4360 N N . LYS B 1 210 ? 6.717 6.154 29.789 1.00 12.45 210 LYS B N 1
ATOM 4361 C CA . LYS B 1 210 ? 6.669 5.216 30.918 1.00 13.11 210 LYS B CA 1
ATOM 4362 C C . LYS B 1 210 ? 5.249 4.587 30.930 1.00 14.18 210 LYS B C 1
ATOM 4363 O O . LYS B 1 210 ? 5.139 3.327 30.993 1.00 16.18 210 LYS B O 1
ATOM 4369 N N . GLU B 1 211 ? 4.226 5.392 30.784 1.00 13.09 211 GLU B N 1
ATOM 4370 C CA . GLU B 1 211 ? 2.840 4.917 30.804 1.00 15.59 211 GLU B CA 1
ATOM 4371 C C . GLU B 1 211 ? 2.511 4.069 29.583 1.00 17.08 211 GLU B C 1
ATOM 4372 O O . GLU B 1 211 ? 1.791 3.040 29.748 1.00 16.45 211 GLU B O 1
ATOM 4378 N N . LEU B 1 212 ? 3.002 4.462 28.396 1.00 13.61 212 LEU B N 1
ATOM 4379 C CA . LEU B 1 212 ? 2.777 3.604 27.228 1.00 12.04 212 LEU B CA 1
ATOM 4380 C C . LEU B 1 212 ? 3.411 2.250 27.411 1.00 13.28 212 LEU B C 1
ATOM 4381 O O . LEU B 1 212 ? 2.773 1.218 27.043 1.00 14.22 212 LEU B O 1
ATOM 4386 N N . LYS B 1 213 ? 4.648 2.195 27.877 1.00 12.60 213 LYS B N 1
ATOM 4387 C CA . LYS B 1 213 ? 5.298 0.895 27.979 1.00 15.39 213 LYS B CA 1
ATOM 4388 C C . LYS B 1 213 ? 4.637 0.010 29.045 1.00 17.02 213 LYS B C 1
ATOM 4389 O O . LYS B 1 213 ? 4.564 -1.216 28.830 1.00 18.42 213 LYS B O 1
ATOM 4395 N N . GLU B 1 214 ? 4.149 0.632 30.093 1.00 17.71 214 GLU B N 1
ATOM 4396 C CA . GLU B 1 214 ? 3.386 -0.095 31.171 1.00 19.70 214 GLU B CA 1
ATOM 4397 C C . GLU B 1 214 ? 2.109 -0.690 30.549 1.00 19.71 214 GLU B C 1
ATOM 4398 O O . GLU B 1 214 ? 1.630 -1.789 30.983 1.00 20.47 214 GLU B O 1
ATOM 4404 N N . LYS B 1 215 ? 1.484 -0.081 29.558 1.00 16.77 215 LYS B N 1
ATOM 4405 C CA . LYS B 1 215 ? 0.499 -0.837 28.889 1.00 18.05 215 LYS B CA 1
ATOM 4406 C C . LYS B 1 215 ? 0.819 -1.785 27.768 1.00 15.80 215 LYS B C 1
ATOM 4407 O O . LYS B 1 215 ? -0.106 -2.179 27.083 1.00 17.40 215 LYS B O 1
ATOM 4413 N N . GLY B 1 216 ? 2.114 -2.024 27.596 1.00 15.69 216 GLY B N 1
ATOM 4414 C CA . GLY B 1 216 ? 2.534 -2.899 26.521 1.00 16.35 216 GLY B CA 1
ATOM 4415 C C . GLY B 1 216 ? 2.589 -2.294 25.141 1.00 15.05 216 GLY B C 1
ATOM 4416 O O . GLY B 1 216 ? 2.634 -2.990 24.165 1.00 15.74 216 GLY B O 1
ATOM 4417 N N . VAL B 1 217 ? 2.597 -0.958 25.072 1.00 12.99 217 VAL B N 1
ATOM 4418 C CA . VAL B 1 217 ? 2.728 -0.316 23.745 1.00 11.86 217 VAL B CA 1
ATOM 4419 C C . VAL B 1 217 ? 4.198 -0.472 23.339 1.00 11.06 217 VAL B C 1
ATOM 4420 O O . VAL B 1 217 ? 5.126 -0.203 24.125 1.00 12.48 217 VAL B O 1
ATOM 4424 N N . PRO B 1 218 ? 4.444 -0.858 22.053 1.00 11.96 218 PRO B N 1
ATOM 4425 C CA . PRO B 1 218 ? 5.817 -1.156 21.650 1.00 12.58 218 PRO B CA 1
ATOM 4426 C C . PRO B 1 218 ? 6.612 0.123 21.269 1.00 13.11 218 PRO B C 1
ATOM 4427 O O . PRO B 1 218 ? 7.009 0.306 20.097 1.00 14.44 218 PRO B O 1
ATOM 4431 N N . VAL B 1 219 ? 6.908 0.942 22.275 1.00 12.26 219 VAL B N 1
ATOM 4432 C CA . VAL B 1 219 ? 7.825 2.086 22.045 1.00 12.09 219 VAL B CA 1
ATOM 4433 C C . VAL B 1 219 ? 9.167 1.550 22.376 1.00 12.86 219 VAL B C 1
ATOM 4434 O O . VAL B 1 219 ? 9.445 1.176 23.552 1.00 13.76 219 VAL B O 1
ATOM 4438 N N . ASP B 1 220 ? 10.018 1.364 21.348 1.00 11.57 220 ASP B N 1
ATOM 4439 C CA . ASP B 1 220 ? 11.334 0.727 21.547 1.00 11.67 220 ASP B CA 1
ATOM 4440 C C . ASP B 1 220 ? 12.401 1.733 21.883 1.00 11.28 220 ASP B C 1
ATOM 4441 O O . ASP B 1 220 ? 13.442 1.374 22.400 1.00 10.47 220 ASP B O 1
ATOM 4446 N N . GLY B 1 221 ? 12.182 3.015 21.473 1.00 9.76 221 GLY B N 1
ATOM 4447 C CA . GLY B 1 221 ? 13.289 3.944 21.625 1.00 9.74 221 GLY B CA 1
ATOM 4448 C C . GLY B 1 221 ? 12.771 5.384 21.659 1.00 7.93 221 GLY B C 1
ATOM 4449 O O . GLY B 1 221 ? 11.586 5.690 21.421 1.00 9.54 221 GLY B O 1
ATOM 4450 N N . ILE B 1 222 ? 13.713 6.244 21.956 1.00 9.43 222 ILE B N 1
ATOM 4451 C CA . ILE B 1 222 ? 13.470 7.702 21.994 1.00 9.65 222 ILE B CA 1
ATOM 4452 C C . ILE B 1 222 ? 14.481 8.398 21.106 1.00 8.90 222 ILE B C 1
ATOM 4453 O O . ILE B 1 222 ? 15.668 8.006 21.101 1.00 9.22 222 ILE B O 1
ATOM 4458 N N . GLY B 1 223 ? 14.039 9.396 20.337 1.00 8.27 223 GLY B N 1
ATOM 4459 C CA . GLY B 1 223 ? 14.896 10.183 19.471 1.00 7.11 223 GLY B CA 1
ATOM 4460 C C . GLY B 1 223 ? 14.951 11.597 20.060 1.00 8.38 223 GLY B C 1
ATOM 4461 O O . GLY B 1 223 ? 13.912 12.287 20.295 1.00 9.31 223 GLY B O 1
ATOM 4462 N N . PHE B 1 224 ? 16.218 12.010 20.283 1.00 7.46 224 PHE B N 1
ATOM 4463 C CA . PHE B 1 224 ? 16.454 13.429 20.716 1.00 7.63 224 PHE B CA 1
ATOM 4464 C C . PHE B 1 224 ? 16.959 14.142 19.448 1.00 7.18 224 PHE B C 1
ATOM 4465 O O . PHE B 1 224 ? 18.091 13.796 18.914 1.00 7.53 224 PHE B O 1
ATOM 4473 N N . GLN B 1 225 ? 16.242 15.154 18.983 1.00 7.61 225 GLN B N 1
ATOM 4474 C CA . GLN B 1 225 ? 16.636 15.771 17.655 1.00 6.90 225 GLN B CA 1
ATOM 4475 C C . GLN B 1 225 ? 17.996 16.482 17.745 1.00 9.09 225 GLN B C 1
ATOM 4476 O O . GLN B 1 225 ? 18.763 16.463 16.756 1.00 9.22 225 GLN B O 1
ATOM 4482 N N . MET B 1 226 ? 18.272 17.167 18.885 1.00 8.98 226 MET B N 1
ATOM 4483 C CA . MET B 1 226 ? 19.568 17.821 19.058 1.00 8.37 226 MET B CA 1
ATOM 4484 C C . MET B 1 226 ? 19.774 18.991 18.064 1.00 8.08 226 MET B C 1
ATOM 4485 O O . MET B 1 226 ? 20.912 19.200 17.585 1.00 9.04 226 MET B O 1
ATOM 4490 N N . HIS B 1 227 ? 18.715 19.768 17.907 1.00 8.49 227 HIS B N 1
ATOM 4491 C CA . HIS B 1 227 ? 18.811 21.086 17.211 1.00 7.40 227 HIS B CA 1
ATOM 4492 C C . HIS B 1 227 ? 19.273 22.096 18.260 1.00 9.71 227 HIS B C 1
ATOM 4493 O O . HIS B 1 227 ? 18.459 22.681 18.923 1.00 15.33 227 HIS B O 1
ATOM 4500 N N . ILE B 1 228 ? 20.590 22.253 18.374 1.00 8.15 228 ILE B N 1
ATOM 4501 C CA . ILE B 1 228 ? 21.146 23.130 19.458 1.00 10.28 228 ILE B CA 1
ATOM 4502 C C . ILE B 1 228 ? 21.962 24.256 18.804 1.00 11.55 228 ILE B C 1
ATOM 4503 O O . ILE B 1 228 ? 22.075 24.384 17.597 1.00 9.41 228 ILE B O 1
ATOM 4508 N N . ASP B 1 229 ? 22.469 25.106 19.702 1.00 12.56 229 ASP B N 1
ATOM 4509 C CA . ASP B 1 229 ? 23.263 26.259 19.246 1.00 12.44 229 ASP B CA 1
ATOM 4510 C C . ASP B 1 229 ? 24.577 26.326 19.993 1.00 12.65 229 ASP B C 1
ATOM 4511 O O . ASP B 1 229 ? 24.961 25.444 20.751 1.00 11.77 229 ASP B O 1
ATOM 4516 N N . TYR B 1 230 ? 25.268 27.442 19.782 1.00 13.70 230 TYR B N 1
ATOM 4517 C CA . TYR B 1 230 ? 26.651 27.590 20.285 1.00 14.69 230 TYR B CA 1
ATOM 4518 C C . TYR B 1 230 ? 26.711 27.729 21.810 1.00 13.09 230 TYR B C 1
ATOM 4519 O O . TYR B 1 230 ? 27.810 27.644 22.358 1.00 17.27 230 TYR B O 1
ATOM 4528 N N . ARG B 1 231 ? 25.565 27.872 22.434 1.00 14.62 231 ARG B N 1
ATOM 4529 C CA . ARG B 1 231 ? 25.474 27.796 23.931 1.00 15.68 231 ARG B CA 1
ATOM 4530 C C . ARG B 1 231 ? 25.580 26.375 24.436 1.00 17.16 231 ARG B C 1
ATOM 4531 O O . ARG B 1 231 ? 25.743 26.191 25.654 1.00 17.57 231 ARG B O 1
ATOM 4539 N N . GLY B 1 232 ? 25.522 25.363 23.567 1.00 14.76 232 GLY B N 1
ATOM 4540 C CA . GLY B 1 232 ? 25.570 23.954 24.057 1.00 13.43 232 GLY B CA 1
ATOM 4541 C C . GLY B 1 232 ? 24.343 23.578 24.916 1.00 15.18 232 GLY B C 1
ATOM 4542 O O . GLY B 1 232 ? 23.219 24.094 24.742 1.00 16.35 232 GLY B O 1
ATOM 4543 N N . LEU B 1 233 ? 24.586 22.597 25.744 1.00 13.14 233 LEU B N 1
ATOM 4544 C CA . LEU B 1 233 ? 23.542 22.055 26.680 1.00 12.39 233 LEU B CA 1
ATOM 4545 C C . LEU B 1 233 ? 24.081 22.148 28.059 1.00 11.94 233 LEU B C 1
ATOM 4546 O O . LEU B 1 233 ? 25.312 22.209 28.305 1.00 13.65 233 LEU B O 1
ATOM 4551 N N . ASN B 1 234 ? 23.167 21.966 29.054 1.00 11.00 234 ASN B N 1
ATOM 4552 C CA . ASN B 1 234 ? 23.612 21.617 30.366 1.00 9.68 234 ASN B CA 1
ATOM 4553 C C . ASN B 1 234 ? 23.968 20.101 30.340 1.00 8.94 234 ASN B C 1
ATOM 4554 O O . ASN B 1 234 ? 23.123 19.204 30.253 1.00 9.38 234 ASN B O 1
ATOM 4559 N N . TYR B 1 235 ? 25.286 19.865 30.332 1.00 8.41 235 TYR B N 1
ATOM 4560 C CA . TYR B 1 235 ? 25.799 18.498 30.065 1.00 9.65 235 TYR B CA 1
ATOM 4561 C C . TYR B 1 235 ? 25.406 17.497 31.145 1.00 10.98 235 TYR B C 1
ATOM 4562 O O . TYR B 1 235 ? 25.063 16.353 30.867 1.00 11.09 235 TYR B O 1
ATOM 4571 N N . ASP B 1 236 ? 25.446 17.915 32.413 1.00 10.08 236 ASP B N 1
ATOM 4572 C CA . ASP B 1 236 ? 25.093 17.022 33.501 1.00 10.20 236 ASP B CA 1
ATOM 4573 C C . ASP B 1 236 ? 23.599 16.687 33.362 1.00 9.96 236 ASP B C 1
ATOM 4574 O O . ASP B 1 236 ? 23.204 15.552 33.584 1.00 9.95 236 ASP B O 1
ATOM 4579 N N . SER B 1 237 ? 22.747 17.618 32.955 1.00 8.72 237 SER B N 1
ATOM 4580 C CA . SER B 1 237 ? 21.309 17.290 32.892 1.00 7.31 237 SER B CA 1
ATOM 4581 C C . SER B 1 237 ? 21.071 16.371 31.649 1.00 7.95 237 SER B C 1
ATOM 4582 O O . SER B 1 237 ? 20.285 15.450 31.778 1.00 9.18 237 SER B O 1
ATOM 4585 N N . PHE B 1 238 ? 21.790 16.575 30.562 1.00 9.19 238 PHE B N 1
ATOM 4586 C CA . PHE B 1 238 ? 21.669 15.642 29.396 1.00 7.98 238 PHE B CA 1
ATOM 4587 C C . PHE B 1 238 ? 22.149 14.242 29.829 1.00 9.01 238 PHE B C 1
ATOM 4588 O O . PHE B 1 238 ? 21.472 13.256 29.495 1.00 11.13 238 PHE B O 1
ATOM 4596 N N . ARG B 1 239 ? 23.279 14.119 30.535 1.00 10.67 239 ARG B N 1
ATOM 4597 C CA . ARG B 1 239 ? 23.733 12.769 30.997 1.00 10.61 239 ARG B CA 1
ATOM 4598 C C . ARG B 1 239 ? 22.681 12.116 31.867 1.00 10.51 239 ARG B C 1
ATOM 4599 O O . ARG B 1 239 ? 22.360 10.911 31.644 1.00 12.38 239 ARG B O 1
ATOM 4607 N N . ARG B 1 240 ? 22.068 12.855 32.785 1.00 9.96 240 ARG B N 1
ATOM 4608 C CA . ARG B 1 240 ? 21.028 12.260 33.667 1.00 11.22 240 ARG B CA 1
ATOM 4609 C C . ARG B 1 240 ? 19.776 11.964 32.918 1.00 10.90 240 ARG B C 1
ATOM 4610 O O . ARG B 1 240 ? 19.149 10.979 33.231 1.00 10.71 240 ARG B O 1
ATOM 4618 N N . ASN B 1 241 ? 19.437 12.789 31.915 1.00 9.48 241 ASN B N 1
ATOM 4619 C CA . ASN B 1 241 ? 18.189 12.472 31.186 1.00 9.54 241 ASN B CA 1
ATOM 4620 C C . ASN B 1 241 ? 18.449 11.185 30.322 1.00 10.44 241 ASN B C 1
ATOM 4621 O O . ASN B 1 241 ? 17.518 10.377 30.192 1.00 9.25 241 ASN B O 1
ATOM 4626 N N . LEU B 1 242 ? 19.611 11.053 29.708 1.00 9.73 242 LEU B N 1
ATOM 4627 C CA . LEU B 1 242 ? 19.855 9.824 28.938 1.00 10.28 242 LEU B CA 1
ATOM 4628 C C . LEU B 1 242 ? 19.710 8.653 29.827 1.00 11.03 242 LEU B C 1
ATOM 4629 O O . LEU B 1 242 ? 19.165 7.634 29.398 1.00 11.15 242 LEU B O 1
ATOM 4634 N N . GLU B 1 243 ? 20.260 8.742 31.053 1.00 9.22 243 GLU B N 1
ATOM 4635 C CA . GLU B 1 243 ? 20.168 7.622 31.998 1.00 11.05 243 GLU B CA 1
ATOM 4636 C C . GLU B 1 243 ? 18.738 7.296 32.329 1.00 11.72 243 GLU B C 1
ATOM 4637 O O . GLU B 1 243 ? 18.420 6.074 32.300 1.00 11.95 243 GLU B O 1
ATOM 4643 N N . ARG B 1 244 ? 17.859 8.252 32.606 1.00 10.88 244 ARG B N 1
ATOM 4644 C CA . ARG B 1 244 ? 16.517 7.848 32.963 1.00 12.33 244 ARG B CA 1
ATOM 4645 C C . ARG B 1 244 ? 15.781 7.229 31.820 1.00 12.56 244 ARG B C 1
ATOM 4646 O O . ARG B 1 244 ? 15.007 6.281 32.023 1.00 11.08 244 ARG B O 1
ATOM 4654 N N . PHE B 1 245 ? 15.974 7.743 30.596 1.00 11.20 245 PHE B N 1
ATOM 4655 C CA . PHE B 1 245 ? 15.275 7.074 29.471 1.00 9.99 245 PHE B CA 1
ATOM 4656 C C . PHE B 1 245 ? 15.835 5.695 29.224 1.00 10.72 245 PHE B C 1
ATOM 4657 O O . PHE B 1 245 ? 15.072 4.743 28.906 1.00 11.53 245 PHE B O 1
ATOM 4665 N N . ALA B 1 246 ? 17.146 5.501 29.352 1.00 8.92 246 ALA B N 1
ATOM 4666 C CA . ALA B 1 246 ? 17.711 4.167 29.109 1.00 9.87 246 ALA B CA 1
ATOM 4667 C C . ALA B 1 246 ? 17.047 3.222 30.132 1.00 11.75 246 ALA B C 1
ATOM 4668 O O . ALA B 1 246 ? 16.837 2.073 29.798 1.00 13.09 246 ALA B O 1
ATOM 4670 N N . LYS B 1 247 ? 16.833 3.716 31.325 1.00 10.73 247 LYS B N 1
ATOM 4671 C CA . LYS B 1 247 ? 16.399 2.778 32.401 1.00 12.97 247 LYS B CA 1
ATOM 4672 C C . LYS B 1 247 ? 14.938 2.422 32.206 1.00 15.82 247 LYS B C 1
ATOM 4673 O O . LYS B 1 247 ? 14.495 1.398 32.851 1.00 17.13 247 LYS B O 1
ATOM 4679 N N . LEU B 1 248 ? 14.195 3.083 31.305 1.00 15.33 248 LEU B N 1
ATOM 4680 C CA . LEU B 1 248 ? 12.836 2.621 30.890 1.00 14.99 248 LEU B CA 1
ATOM 4681 C C . LEU B 1 248 ? 12.996 1.442 29.893 1.00 15.08 248 LEU B C 1
ATOM 4682 O O . LEU B 1 248 ? 11.982 0.865 29.462 1.00 18.27 248 LEU B O 1
ATOM 4687 N N . GLY B 1 249 ? 14.196 1.026 29.531 1.00 13.95 249 GLY B N 1
ATOM 4688 C CA . GLY B 1 249 ? 14.314 -0.055 28.580 1.00 14.78 249 GLY B CA 1
ATOM 4689 C C . GLY B 1 249 ? 14.351 0.453 27.162 1.00 15.04 249 GLY B C 1
ATOM 4690 O O . GLY B 1 249 ? 14.061 -0.294 26.230 1.00 20.53 249 GLY B O 1
ATOM 4691 N N . LEU B 1 250 ? 14.635 1.746 26.982 1.00 12.09 250 LEU B N 1
ATOM 4692 C CA . LEU B 1 250 ? 14.685 2.324 25.637 1.00 11.11 250 LEU B CA 1
ATOM 4693 C C . LEU B 1 250 ? 16.065 2.372 24.932 1.00 12.42 250 LEU B C 1
ATOM 4694 O O . LEU B 1 250 ? 17.062 2.644 25.589 1.00 12.64 250 LEU B O 1
ATOM 4699 N N . GLN B 1 251 ? 16.065 2.154 23.622 1.00 9.81 251 GLN B N 1
ATOM 4700 C CA . GLN B 1 251 ? 17.236 2.487 22.805 1.00 9.73 251 GLN B CA 1
ATOM 4701 C C . GLN B 1 251 ? 17.170 4.003 22.588 1.00 10.17 251 GLN B C 1
ATOM 4702 O O . GLN B 1 251 ? 16.083 4.540 22.541 1.00 12.46 251 GLN B O 1
ATOM 4708 N N . ILE B 1 252 ? 18.334 4.628 22.451 1.00 7.95 252 ILE B N 1
ATOM 4709 C CA . ILE B 1 252 ? 18.339 6.087 22.278 1.00 8.53 252 ILE B CA 1
ATOM 4710 C C . ILE B 1 252 ? 18.991 6.449 20.960 1.00 8.47 252 ILE B C 1
ATOM 4711 O O . ILE B 1 252 ? 20.026 5.923 20.570 1.00 10.26 252 ILE B O 1
ATOM 4716 N N . TYR B 1 253 ? 18.369 7.383 20.270 1.00 8.01 253 TYR B N 1
ATOM 4717 C CA . TYR B 1 253 ? 18.889 7.841 19.011 1.00 8.08 253 TYR B CA 1
ATOM 4718 C C . TYR B 1 253 ? 19.059 9.357 19.088 1.00 8.90 253 TYR B C 1
ATOM 4719 O O . TYR B 1 253 ? 18.149 10.066 19.508 1.00 8.73 253 TYR B O 1
ATOM 4728 N N . ILE B 1 254 ? 20.174 9.873 18.599 1.00 7.94 254 ILE B N 1
ATOM 4729 C CA . ILE B 1 254 ? 20.307 11.322 18.403 1.00 7.21 254 ILE B CA 1
ATOM 4730 C C . ILE B 1 254 ? 20.014 11.486 16.903 1.00 9.11 254 ILE B C 1
ATOM 4731 O O . ILE B 1 254 ? 20.729 10.931 16.060 1.00 9.35 254 ILE B O 1
ATOM 4736 N N . THR B 1 255 ? 18.923 12.180 16.607 1.00 6.27 255 THR B N 1
ATOM 4737 C CA . THR B 1 255 ? 18.331 11.992 15.267 1.00 6.98 255 THR B CA 1
ATOM 4738 C C . THR B 1 255 ? 18.540 13.138 14.286 1.00 7.48 255 THR B C 1
ATOM 4739 O O . THR B 1 255 ? 18.467 12.920 13.052 1.00 9.21 255 THR B O 1
ATOM 4743 N N . GLU B 1 256 ? 18.672 14.377 14.734 1.00 7.57 256 GLU B N 1
ATOM 4744 C CA . GLU B 1 256 ? 18.730 15.572 13.783 1.00 6.75 256 GLU B CA 1
ATOM 4745 C C . GLU B 1 256 ? 19.709 16.598 14.246 1.00 7.52 256 GLU B C 1
ATOM 4746 O O . GLU B 1 256 ? 19.437 17.839 14.094 1.00 8.56 256 GLU B O 1
ATOM 4752 N N . MET B 1 257 ? 20.886 16.130 14.574 1.00 6.65 257 MET B N 1
ATOM 4753 C CA . MET B 1 257 ? 21.821 17.078 15.208 1.00 6.74 257 MET B CA 1
ATOM 4754 C C . MET B 1 257 ? 22.282 18.210 14.268 1.00 9.75 257 MET B C 1
ATOM 4755 O O . MET B 1 257 ? 22.710 18.006 13.081 1.00 9.01 257 MET B O 1
ATOM 4760 N N . ASP B 1 258 ? 22.302 19.405 14.829 1.00 8.81 258 ASP B N 1
ATOM 4761 C CA . ASP B 1 258 ? 22.999 20.529 14.143 1.00 9.27 258 ASP B CA 1
ATOM 4762 C C . ASP B 1 258 ? 23.321 21.539 15.225 1.00 8.73 258 ASP B C 1
ATOM 4763 O O . ASP B 1 258 ? 22.663 21.524 16.252 1.00 9.54 258 ASP B O 1
ATOM 4768 N N . VAL B 1 259 ? 24.394 22.316 15.079 1.00 8.60 259 VAL B N 1
ATOM 4769 C CA . VAL B 1 259 ? 24.905 23.195 16.146 1.00 8.03 259 VAL B CA 1
ATOM 4770 C C . VAL B 1 259 ? 25.007 24.587 15.478 1.00 8.65 259 VAL B C 1
ATOM 4771 O O . VAL B 1 259 ? 25.981 24.955 14.838 1.00 11.29 259 VAL B O 1
ATOM 4775 N N . ARG B 1 260 ? 23.911 25.307 15.530 1.00 9.14 260 ARG B N 1
ATOM 4776 C CA . ARG B 1 260 ? 23.808 26.598 14.728 1.00 10.68 260 ARG B CA 1
ATOM 4777 C C . ARG B 1 260 ? 24.626 27.698 15.423 1.00 11.10 260 ARG B C 1
ATOM 4778 O O . ARG B 1 260 ? 24.693 27.784 16.687 1.00 11.12 260 ARG B O 1
ATOM 4786 N N . ILE B 1 261 ? 25.224 28.518 14.566 1.00 11.93 261 ILE B N 1
ATOM 4787 C CA . ILE B 1 261 ? 26.079 29.614 15.078 1.00 13.48 261 ILE B CA 1
ATOM 4788 C C . ILE B 1 261 ? 25.690 30.895 14.350 1.00 14.23 261 ILE B C 1
ATOM 4789 O O . ILE B 1 261 ? 25.097 30.850 13.303 1.00 14.96 261 ILE B O 1
ATOM 4794 N N . PRO B 1 262 ? 25.946 32.048 14.990 1.00 17.36 262 PRO B N 1
ATOM 4795 C CA . PRO B 1 262 ? 25.565 33.314 14.361 1.00 19.37 262 PRO B CA 1
ATOM 4796 C C . PRO B 1 262 ? 26.353 33.499 13.134 1.00 22.50 262 PRO B C 1
ATOM 4797 O O . PRO B 1 262 ? 27.541 33.059 13.078 1.00 23.68 262 PRO B O 1
ATOM 4801 N N . LEU B 1 263 ? 25.711 34.090 12.127 1.00 26.69 263 LEU B N 1
ATOM 4802 C CA . LEU B 1 263 ? 26.429 34.404 10.850 1.00 31.51 263 LEU B CA 1
ATOM 4803 C C . LEU B 1 263 ? 27.241 35.678 10.930 1.00 33.96 263 LEU B C 1
ATOM 4804 O O . LEU B 1 263 ? 28.240 35.846 10.209 1.00 35.67 263 LEU B O 1
ATOM 4809 N N . SER B 1 264 ? 26.862 36.547 11.864 1.00 36.29 264 SER B N 1
ATOM 4810 C CA . SER B 1 264 ? 27.596 37.811 12.041 1.00 39.84 264 SER B CA 1
ATOM 4811 C C . SER B 1 264 ? 28.852 37.551 12.852 1.00 40.17 264 SER B C 1
ATOM 4812 O O . SER B 1 264 ? 28.789 37.092 14.015 1.00 43.11 264 SER B O 1
ATOM 4815 N N . GLY B 1 265 ? 30.004 37.742 12.207 1.00 40.79 265 GLY B N 1
ATOM 4816 C CA . GLY B 1 265 ? 31.282 37.832 12.916 1.00 39.76 265 GLY B CA 1
ATOM 4817 C C . GLY B 1 265 ? 31.808 36.681 13.758 1.00 37.72 265 GLY B C 1
ATOM 4818 O O . GLY B 1 265 ? 31.067 35.721 14.064 1.00 39.50 265 GLY B O 1
ATOM 4819 N N . SER B 1 266 ? 33.095 36.789 14.105 1.00 35.93 266 SER B N 1
ATOM 4820 C CA . SER B 1 266 ? 33.868 35.864 14.976 1.00 32.39 266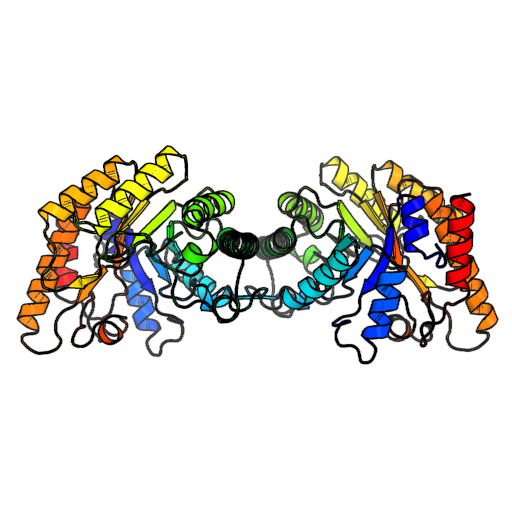 SER B CA 1
ATOM 4821 C C . SER B 1 266 ? 33.752 34.407 14.576 1.00 29.59 266 SER B C 1
ATOM 4822 O O . SER B 1 266 ? 33.603 33.551 15.452 1.00 26.18 266 SER B O 1
ATOM 4825 N N . GLU B 1 267 ? 33.869 34.141 13.279 1.00 26.93 267 GLU B N 1
ATOM 4826 C CA . GLU B 1 267 ? 33.637 32.775 12.833 1.00 24.95 267 GLU B CA 1
ATOM 4827 C C . GLU B 1 267 ? 34.595 31.743 13.419 1.00 24.10 267 GLU B C 1
ATOM 4828 O O . GLU B 1 267 ? 34.134 30.654 13.833 1.00 21.12 267 GLU B O 1
ATOM 4834 N N . ASP B 1 268 ? 35.886 32.040 13.517 1.00 21.22 268 ASP B N 1
ATOM 4835 C CA . ASP B 1 268 ? 36.828 31.101 14.161 1.00 21.57 268 ASP B CA 1
ATOM 4836 C C . ASP B 1 268 ? 36.386 30.762 15.615 1.00 18.60 268 ASP B C 1
ATOM 4837 O O . ASP B 1 268 ? 36.381 29.581 15.977 1.00 19.09 268 ASP B O 1
ATOM 4842 N N . TYR B 1 269 ? 36.001 31.763 16.379 1.00 18.68 269 TYR B N 1
ATOM 4843 C CA . TYR B 1 269 ? 35.532 31.578 17.684 1.00 18.09 269 TYR B CA 1
ATOM 4844 C C . TYR B 1 269 ? 34.296 30.597 17.718 1.00 15.92 269 TYR B C 1
ATOM 4845 O O . TYR B 1 269 ? 34.277 29.646 18.527 1.00 17.37 269 TYR B O 1
ATOM 4854 N N . TYR B 1 270 ? 33.307 30.864 16.858 1.00 17.02 270 TYR B N 1
ATOM 4855 C CA . TYR B 1 270 ? 32.082 30.053 16.938 1.00 16.33 270 TYR B CA 1
ATOM 4856 C C . TYR B 1 270 ? 32.361 28.662 16.357 1.00 15.74 270 TYR B C 1
ATOM 4857 O O . TYR B 1 270 ? 31.753 27.665 16.901 1.00 15.24 270 TYR B O 1
ATOM 4866 N N . LEU B 1 271 ? 33.254 28.533 15.380 1.00 14.99 271 LEU B N 1
ATOM 4867 C CA . LEU B 1 271 ? 33.620 27.152 14.912 1.00 16.34 271 LEU B CA 1
ATOM 4868 C C . LEU B 1 271 ? 34.330 26.283 15.967 1.00 14.87 271 LEU B C 1
ATOM 4869 O O . LEU B 1 271 ? 34.163 25.070 16.076 1.00 14.71 271 LEU B O 1
ATOM 4874 N N . LYS B 1 272 ? 35.167 26.960 16.765 1.00 15.09 272 LYS B N 1
ATOM 4875 C CA . LYS B 1 272 ? 35.822 26.307 17.865 1.00 16.78 272 LYS B CA 1
ATOM 4876 C C . LYS B 1 272 ? 34.791 25.937 18.953 1.00 13.57 272 LYS B C 1
ATOM 4877 O O . LYS B 1 272 ? 34.862 24.749 19.449 1.00 13.90 272 LYS B O 1
ATOM 4883 N N . LYS B 1 273 ? 33.797 26.791 19.214 1.00 15.14 273 LYS B N 1
ATOM 4884 C CA . LYS B 1 273 ? 32.736 26.436 20.218 1.00 16.56 273 LYS B CA 1
ATOM 4885 C C . LYS B 1 273 ? 31.939 25.250 19.680 1.00 13.10 273 LYS B C 1
ATOM 4886 O O . LYS B 1 273 ? 31.670 24.323 20.429 1.00 13.55 273 LYS B O 1
ATOM 4892 N N . GLN B 1 274 ? 31.677 25.267 18.355 1.00 12.00 274 GLN B N 1
ATOM 4893 C CA . GLN B 1 274 ? 30.772 24.213 17.776 1.00 10.35 274 GLN B CA 1
ATOM 4894 C C . GLN B 1 274 ? 31.563 22.898 17.912 1.00 12.04 274 GLN B C 1
ATOM 4895 O O . GLN B 1 274 ? 30.969 21.823 18.224 1.00 11.46 274 GLN B O 1
ATOM 4901 N N . ALA B 1 275 ? 32.893 22.906 17.669 1.00 11.92 275 ALA B N 1
ATOM 4902 C CA . ALA B 1 275 ? 33.669 21.670 17.804 1.00 11.44 275 ALA B CA 1
ATOM 4903 C C . ALA B 1 275 ? 33.663 21.129 19.216 1.00 11.02 275 ALA B C 1
ATOM 4904 O O . ALA B 1 275 ? 33.509 19.902 19.437 1.00 12.25 275 ALA B O 1
ATOM 4906 N N . GLU B 1 276 ? 33.858 22.032 20.198 1.00 11.33 276 GLU B N 1
ATOM 4907 C CA . GLU B 1 276 ? 33.788 21.628 21.616 1.00 12.83 276 GLU B CA 1
ATOM 4908 C C . GLU B 1 276 ? 32.446 20.975 21.983 1.00 11.90 276 GLU B C 1
ATOM 4909 O O . GLU B 1 276 ? 32.436 19.968 22.707 1.00 13.76 276 GLU B O 1
ATOM 4915 N N . ILE B 1 277 ? 31.372 21.598 21.498 1.00 12.47 277 ILE B N 1
ATOM 4916 C CA . ILE B 1 277 ? 30.031 21.103 21.818 1.00 11.51 277 ILE B CA 1
ATOM 4917 C C . ILE B 1 277 ? 29.895 19.690 21.213 1.00 13.64 277 ILE B C 1
ATOM 4918 O O . ILE B 1 277 ? 29.396 18.755 21.879 1.00 12.26 277 ILE B O 1
ATOM 4923 N N . CYS B 1 278 ? 30.278 19.567 19.935 1.00 11.83 278 CYS B N 1
ATOM 4924 C CA . CYS B 1 278 ? 30.056 18.258 19.270 1.00 12.54 278 CYS B CA 1
ATOM 4925 C C . CYS B 1 278 ? 30.887 17.179 19.997 1.00 11.85 278 CYS B C 1
ATOM 4926 O O . CYS B 1 278 ? 30.377 16.077 20.234 1.00 12.84 278 CYS B O 1
ATOM 4929 N N . ALA B 1 279 ? 32.136 17.502 20.340 1.00 11.13 279 ALA B N 1
ATOM 4930 C CA . ALA B 1 279 ? 32.979 16.538 21.059 1.00 12.34 279 ALA B CA 1
ATOM 4931 C C . ALA B 1 279 ? 32.305 16.166 22.384 1.00 12.63 279 ALA B C 1
ATOM 4932 O O . ALA B 1 279 ? 32.333 14.986 22.754 1.00 12.63 279 ALA B O 1
ATOM 4934 N N . LYS B 1 280 ? 31.748 17.118 23.111 1.00 13.41 280 LYS B N 1
ATOM 4935 C CA . LYS B 1 280 ? 31.165 16.810 24.394 1.00 14.43 280 LYS B CA 1
ATOM 4936 C C . LYS B 1 280 ? 29.961 15.904 24.248 1.00 12.41 280 LYS B C 1
ATOM 4937 O O . LYS B 1 280 ? 29.777 14.971 25.044 1.00 14.65 280 LYS B O 1
ATOM 4943 N N . ILE B 1 281 ? 29.112 16.207 23.280 1.00 12.26 281 ILE B N 1
ATOM 4944 C CA . ILE B 1 281 ? 27.882 15.406 22.998 1.00 12.55 281 ILE B CA 1
ATOM 4945 C C . ILE B 1 281 ? 28.294 13.961 22.639 1.00 13.43 281 ILE B C 1
ATOM 4946 O O . ILE B 1 281 ? 27.769 12.989 23.219 1.00 13.25 281 ILE B O 1
ATOM 4951 N N . PHE B 1 282 ? 29.271 13.821 21.715 1.00 11.17 282 PHE B N 1
ATOM 4952 C CA . PHE B 1 282 ? 29.749 12.471 21.406 1.00 11.71 282 PHE B CA 1
ATOM 4953 C C . PHE B 1 282 ? 30.321 11.740 22.635 1.00 13.14 282 PHE B C 1
ATOM 4954 O O . PHE B 1 282 ? 30.055 10.547 22.834 1.00 14.43 282 PHE B O 1
ATOM 4962 N N . ASP B 1 283 ? 31.113 12.452 23.451 1.00 13.25 283 ASP B N 1
ATOM 4963 C CA . ASP B 1 283 ? 31.719 11.815 24.656 1.00 14.78 283 ASP B CA 1
ATOM 4964 C C . ASP B 1 283 ? 30.613 11.271 25.580 1.00 14.44 283 ASP B C 1
ATOM 4965 O O . ASP B 1 283 ? 30.636 10.118 26.008 1.00 15.76 283 ASP B O 1
ATOM 4970 N N . ILE B 1 284 ? 29.583 12.092 25.827 1.00 13.34 284 ILE B N 1
ATOM 4971 C CA . ILE B 1 284 ? 28.444 11.635 26.661 1.00 12.29 284 ILE B CA 1
ATOM 4972 C C . ILE B 1 284 ? 27.674 10.447 26.032 1.00 12.04 284 ILE B C 1
ATOM 4973 O O . ILE B 1 284 ? 27.338 9.446 26.700 1.00 13.55 284 ILE B O 1
ATOM 4978 N N . CYS B 1 285 ? 27.429 10.561 24.746 1.00 11.31 285 CYS B N 1
ATOM 4979 C CA . CYS B 1 285 ? 26.631 9.490 24.108 1.00 10.84 285 CYS B CA 1
ATOM 4980 C C . CYS B 1 285 ? 27.428 8.224 24.037 1.00 13.65 285 CYS B C 1
ATOM 4981 O O . CYS B 1 285 ? 26.840 7.119 24.285 1.00 13.20 285 CYS B O 1
ATOM 4984 N N . LEU B 1 286 ? 28.753 8.278 23.786 1.00 12.29 286 LEU B N 1
ATOM 4985 C CA . LEU B 1 286 ? 29.555 7.022 23.721 1.00 13.97 286 LEU B CA 1
ATOM 4986 C C . LEU B 1 286 ? 29.717 6.355 25.053 1.00 15.95 286 LEU B C 1
ATOM 4987 O O . LEU B 1 286 ? 30.086 5.165 25.124 1.00 18.92 286 LEU B O 1
ATOM 4992 N N . ASP B 1 287 ? 29.447 7.097 26.114 1.00 14.42 287 ASP B N 1
ATOM 4993 C CA . ASP B 1 287 ? 29.514 6.526 27.464 1.00 16.79 287 ASP B CA 1
ATOM 4994 C C . ASP B 1 287 ? 28.240 5.853 27.885 1.00 18.21 287 ASP B C 1
ATOM 4995 O O . ASP B 1 287 ? 28.175 5.259 28.954 1.00 19.87 287 ASP B O 1
ATOM 5000 N N . ASN B 1 288 ? 27.211 5.980 27.073 1.00 14.90 288 ASN B N 1
ATOM 5001 C CA . ASN B 1 288 ? 25.935 5.367 27.402 1.00 15.10 288 ASN B CA 1
ATOM 5002 C C . ASN B 1 288 ? 25.599 4.326 26.350 1.00 15.25 288 ASN B C 1
ATOM 5003 O O . ASN B 1 288 ? 25.251 4.695 25.222 1.00 14.61 288 ASN B O 1
ATOM 5008 N N . PRO B 1 289 ? 25.665 2.996 26.688 1.00 14.38 289 PRO B N 1
ATOM 5009 C CA . PRO B 1 289 ? 25.468 1.970 25.681 1.00 15.41 289 PRO B CA 1
ATOM 5010 C C . PRO B 1 289 ? 24.052 1.922 25.100 1.00 12.24 289 PRO B C 1
ATOM 5011 O O . PRO B 1 289 ? 23.871 1.239 24.081 1.00 14.97 289 PRO B O 1
ATOM 5015 N N . ALA B 1 290 ? 23.090 2.630 25.654 1.00 10.75 290 ALA B N 1
ATOM 5016 C CA . ALA B 1 290 ? 21.759 2.651 25.033 1.00 10.23 290 ALA B CA 1
ATOM 5017 C C . ALA B 1 290 ? 21.699 3.567 23.818 1.00 9.58 290 ALA B C 1
ATOM 5018 O O . ALA B 1 290 ? 20.734 3.435 23.009 1.00 9.80 290 ALA B O 1
ATOM 5020 N N . VAL B 1 291 ? 22.716 4.400 23.653 1.00 10.96 291 VAL B N 1
ATOM 5021 C CA . VAL B 1 291 ? 22.710 5.297 22.443 1.00 9.33 291 VAL B CA 1
ATOM 5022 C C . VAL B 1 291 ? 23.233 4.468 21.256 1.00 9.41 291 VAL B C 1
ATOM 5023 O O . VAL B 1 291 ? 24.438 4.035 21.186 1.00 11.95 291 VAL B O 1
ATOM 5027 N N . LYS B 1 292 ? 22.331 4.266 20.301 1.00 7.56 292 LYS B N 1
ATOM 5028 C CA . LYS B 1 292 ? 22.627 3.377 19.152 1.00 9.03 292 LYS B CA 1
ATOM 5029 C C . LYS B 1 292 ? 23.075 4.122 17.910 1.00 9.92 292 LYS B C 1
ATOM 5030 O O . LYS B 1 292 ? 23.657 3.499 17.016 1.00 11.37 292 LYS B O 1
ATOM 5036 N N . ALA B 1 293 ? 22.774 5.407 17.737 1.00 9.62 293 ALA B N 1
ATOM 5037 C CA . ALA B 1 293 ? 23.094 6.082 16.479 1.00 10.86 293 ALA B CA 1
ATOM 5038 C C . ALA B 1 293 ? 23.095 7.549 16.753 1.00 9.86 293 ALA B C 1
ATOM 5039 O O . ALA B 1 293 ? 22.363 7.994 17.653 1.00 10.36 293 ALA B O 1
ATOM 5041 N N . ILE B 1 294 ? 23.957 8.300 16.035 1.00 9.25 294 ILE B N 1
ATOM 5042 C CA . ILE B 1 294 ? 23.967 9.777 16.065 1.00 8.82 294 ILE B CA 1
ATOM 5043 C C . ILE B 1 294 ? 23.870 10.209 14.608 1.00 9.96 294 ILE B C 1
ATOM 5044 O O . ILE B 1 294 ? 24.724 9.842 13.775 1.00 10.07 294 ILE B O 1
ATOM 5049 N N . GLN B 1 295 ? 22.872 11.001 14.294 1.00 9.12 295 GLN B N 1
ATOM 5050 C CA . GLN B 1 295 ? 22.710 11.547 12.931 1.00 7.05 295 GLN B CA 1
ATOM 5051 C C . GLN B 1 295 ? 22.615 13.042 12.991 1.00 9.10 295 GLN B C 1
ATOM 5052 O O . GLN B 1 295 ? 22.108 13.578 13.977 1.00 9.30 295 GLN B O 1
ATOM 5058 N N . PHE B 1 296 ? 23.162 13.696 11.978 1.00 7.58 296 PHE B N 1
ATOM 5059 C CA . PHE B 1 296 ? 23.111 15.146 11.798 1.00 8.58 296 PHE B CA 1
ATOM 5060 C C . PHE B 1 296 ? 22.016 15.429 10.799 1.00 8.30 296 PHE B C 1
ATOM 5061 O O . PHE B 1 296 ? 21.669 14.606 9.901 1.00 9.24 296 PHE B O 1
ATOM 5069 N N . TRP B 1 297 ? 21.402 16.631 10.901 1.00 7.63 297 TRP B N 1
ATOM 5070 C CA . TRP B 1 297 ? 20.318 16.935 10.018 1.00 7.61 297 TRP B CA 1
ATOM 5071 C C . TRP B 1 297 ? 20.838 17.534 8.731 1.00 9.45 297 TRP B C 1
ATOM 5072 O O . TRP B 1 297 ? 20.710 18.756 8.425 1.00 10.37 297 TRP B O 1
ATOM 5083 N N . GLY B 1 298 ? 21.497 16.641 7.958 1.00 8.62 298 GLY B N 1
ATOM 5084 C CA . GLY B 1 298 ? 22.297 17.028 6.785 1.00 10.26 298 GLY B CA 1
ATOM 5085 C C . GLY B 1 298 ? 23.782 16.825 7.156 1.00 10.85 298 GLY B C 1
ATOM 5086 O O . GLY B 1 298 ? 24.111 16.164 8.203 1.00 12.27 298 GLY B O 1
ATOM 5087 N N . PHE B 1 299 ? 24.684 17.240 6.274 1.00 8.59 299 PHE B N 1
ATOM 5088 C CA . PHE B 1 299 ? 26.079 17.158 6.623 1.00 10.21 299 PHE B CA 1
ATOM 5089 C C . PHE B 1 299 ? 26.914 18.270 6.044 1.00 7.91 299 PHE B C 1
ATOM 5090 O O . PHE B 1 299 ? 28.003 18.506 6.592 1.00 10.46 299 PHE B O 1
ATOM 5098 N N . THR B 1 300 ? 26.445 18.943 4.967 1.00 8.21 300 THR B N 1
ATOM 5099 C CA . THR B 1 300 ? 27.172 20.104 4.430 1.00 7.09 300 THR B CA 1
ATOM 5100 C C . THR B 1 300 ? 26.338 21.353 4.657 1.00 8.76 300 THR B C 1
ATOM 5101 O O . THR B 1 300 ? 25.120 21.368 4.448 1.00 8.72 300 THR B O 1
ATOM 5105 N N . ASP B 1 301 ? 27.044 22.389 5.106 1.00 9.50 301 ASP B N 1
ATOM 5106 C CA . ASP B 1 301 ? 26.333 23.692 5.226 1.00 9.87 301 ASP B CA 1
ATOM 5107 C C . ASP B 1 301 ? 25.681 24.205 3.919 1.00 10.12 301 ASP B C 1
ATOM 5108 O O . ASP B 1 301 ? 24.869 25.089 3.936 1.00 11.94 301 ASP B O 1
ATOM 5113 N N . LYS B 1 302 ? 26.066 23.666 2.774 1.00 9.77 302 LYS B N 1
ATOM 5114 C CA . LYS B 1 302 ? 25.451 24.066 1.532 1.00 11.37 302 LYS B CA 1
ATOM 5115 C C . LYS B 1 302 ? 23.963 23.653 1.509 1.00 9.77 302 LYS B C 1
ATOM 5116 O O . LYS B 1 302 ? 23.119 24.307 0.855 1.00 11.68 302 LYS B O 1
ATOM 5122 N N . TYR B 1 303 ? 23.627 22.589 2.291 1.00 7.97 303 TYR B N 1
ATOM 5123 C CA . TYR B 1 303 ? 22.221 22.051 2.269 1.00 8.62 303 TYR B CA 1
ATOM 5124 C C . TYR B 1 303 ? 21.781 21.808 3.707 1.00 9.85 303 TYR B C 1
ATOM 5125 O O . TYR B 1 303 ? 21.991 20.728 4.304 1.00 10.85 303 TYR B O 1
ATOM 5134 N N . SER B 1 304 ? 21.237 22.905 4.258 1.00 10.01 304 SER B N 1
ATOM 5135 C CA . SER B 1 304 ? 20.753 22.867 5.656 1.00 9.47 304 SER B CA 1
ATOM 5136 C C . SER B 1 304 ? 19.506 23.706 5.835 1.00 10.64 304 SER B C 1
ATOM 5137 O O . SER B 1 304 ? 19.409 24.801 5.267 1.00 11.39 304 SER B O 1
ATOM 5140 N N . TRP B 1 305 ? 18.568 23.185 6.623 1.00 9.31 305 TRP B N 1
ATOM 5141 C CA . TRP B 1 305 ? 17.348 23.891 6.911 1.00 13.33 305 TRP B CA 1
ATOM 5142 C C . TRP B 1 305 ? 17.570 25.102 7.850 1.00 14.29 305 TRP B C 1
ATOM 5143 O O . TRP B 1 305 ? 16.635 25.904 8.005 1.00 13.24 305 TRP B O 1
ATOM 5154 N N . VAL B 1 306 ? 18.761 25.194 8.476 1.00 13.31 306 VAL B N 1
ATOM 5155 C CA . VAL B 1 306 ? 19.007 26.163 9.559 1.00 15.12 306 VAL B CA 1
ATOM 5156 C C . VAL B 1 306 ? 18.834 27.611 9.187 1.00 16.07 306 VAL B C 1
ATOM 5157 O O . VAL B 1 306 ? 17.981 28.268 9.811 1.00 15.35 306 VAL B O 1
ATOM 5161 N N . PRO B 1 307 ? 19.496 28.084 8.149 1.00 14.30 307 PRO B N 1
ATOM 5162 C CA . PRO B 1 307 ? 19.411 29.515 7.905 1.00 16.69 307 PRO B CA 1
ATOM 5163 C C . PRO B 1 307 ? 17.974 29.921 7.563 1.00 17.49 307 PRO B C 1
ATOM 5164 O O . PRO B 1 307 ? 17.524 31.042 7.989 1.00 20.68 307 PRO B O 1
ATOM 5168 N N . GLY B 1 308 ? 17.198 29.097 6.881 1.00 18.48 308 GLY B N 1
ATOM 5169 C CA . GLY B 1 308 ? 15.813 29.466 6.593 1.00 19.55 308 GLY B CA 1
ATOM 5170 C C . GLY B 1 308 ? 14.855 29.384 7.779 1.00 22.77 308 GLY B C 1
ATOM 5171 O O . GLY B 1 308 ? 13.777 30.040 7.736 1.00 24.61 308 GLY B O 1
ATOM 5172 N N . PHE B 1 309 ? 15.204 28.599 8.822 1.00 20.18 309 PHE B N 1
ATOM 5173 C CA . PHE B 1 309 ? 14.273 28.338 9.933 1.00 19.24 309 PHE B CA 1
ATOM 5174 C C . PHE B 1 309 ? 14.619 29.182 11.184 1.00 21.60 309 PHE B C 1
ATOM 5175 O O . PHE B 1 309 ? 13.713 29.624 11.919 1.00 21.62 309 PHE B O 1
ATOM 5183 N N . PHE B 1 310 ? 15.904 29.402 11.413 1.00 19.42 310 PHE B N 1
ATOM 5184 C CA . PHE B 1 310 ? 16.421 30.143 12.539 1.00 21.15 310 PHE B CA 1
ATOM 5185 C C . PHE B 1 310 ? 17.088 31.424 12.005 1.00 21.17 310 PHE B C 1
ATOM 5186 O O . PHE B 1 310 ? 18.289 31.463 11.668 1.00 21.09 310 PHE B O 1
ATOM 5194 N N . LYS B 1 311 ? 16.320 32.494 11.938 1.00 23.42 311 LYS B N 1
ATOM 5195 C CA . LYS B 1 311 ? 16.864 33.738 11.354 1.00 24.17 311 LYS B CA 1
ATOM 5196 C C . LYS B 1 311 ? 18.188 34.195 11.987 1.00 23.38 311 LYS B C 1
ATOM 5197 O O . LYS B 1 311 ? 18.342 34.262 13.209 1.00 24.88 311 LYS B O 1
ATOM 5203 N N . GLY B 1 312 ? 19.160 34.533 11.166 1.00 23.01 312 GLY B N 1
ATOM 5204 C CA . GLY B 1 312 ? 20.436 35.032 11.721 1.00 22.75 312 GLY B CA 1
ATOM 5205 C C . GLY B 1 312 ? 21.519 33.960 11.977 1.00 20.79 312 GLY B C 1
ATOM 5206 O O . GLY B 1 312 ? 22.644 34.275 12.366 1.00 20.38 312 GLY B O 1
ATOM 5207 N N . TYR B 1 313 ? 21.114 32.697 11.832 1.00 20.19 313 TYR B N 1
ATOM 5208 C CA . TYR B 1 313 ? 22.010 31.586 12.258 1.00 16.47 313 TYR B CA 1
ATOM 5209 C C . TYR B 1 313 ? 22.320 30.725 11.092 1.00 16.90 313 TYR B C 1
ATOM 5210 O O . TYR B 1 313 ? 21.617 30.777 10.064 1.00 17.80 313 TYR B O 1
ATOM 5219 N N . GLY B 1 314 ? 23.379 29.900 11.217 1.00 13.03 314 GLY B N 1
ATOM 5220 C CA . GLY B 1 314 ? 23.693 28.968 10.156 1.00 12.53 314 GLY B CA 1
ATOM 5221 C C . GLY B 1 314 ? 24.966 28.206 10.439 1.00 11.94 314 GLY B C 1
ATOM 5222 O O . GLY B 1 314 ? 25.268 27.963 11.602 1.00 10.74 314 GLY B O 1
ATOM 5223 N N . LYS B 1 315 ? 25.667 27.772 9.365 1.00 12.47 315 LYS B N 1
ATOM 5224 C CA . LYS B 1 315 ? 26.977 27.115 9.433 1.00 11.21 315 LYS B CA 1
ATOM 5225 C C . LYS B 1 315 ? 26.936 26.000 10.517 1.00 9.85 315 LYS B C 1
ATOM 5226 O O . LYS B 1 315 ? 27.838 25.871 11.321 1.00 10.60 315 LYS B O 1
ATOM 5232 N N . ALA B 1 316 ? 25.865 25.205 10.488 1.00 8.95 316 ALA B N 1
ATOM 5233 C CA . ALA B 1 316 ? 25.573 24.341 11.637 1.00 8.78 316 ALA B CA 1
ATOM 5234 C C . ALA B 1 316 ? 25.999 22.863 11.500 1.00 8.74 316 ALA B C 1
ATOM 5235 O O . ALA B 1 316 ? 25.840 22.090 12.468 1.00 10.64 316 ALA B O 1
ATOM 5237 N N . LEU B 1 317 ? 26.676 22.527 10.398 1.00 8.64 317 LEU B N 1
ATOM 5238 C CA . LEU B 1 317 ? 26.913 21.105 10.094 1.00 10.32 317 LEU B CA 1
ATOM 5239 C C . LEU B 1 317 ? 28.393 20.761 10.046 1.00 9.50 317 LEU B C 1
ATOM 5240 O O . LEU B 1 317 ? 29.274 21.508 10.545 1.00 13.23 317 LEU B O 1
ATOM 5245 N N . LEU B 1 318 ? 28.727 19.535 9.566 1.00 9.29 318 LEU B N 1
ATOM 5246 C CA . LEU B 1 318 ? 30.108 18.954 9.665 1.00 10.20 318 LEU B CA 1
ATOM 5247 C C . LEU B 1 318 ? 31.055 19.448 8.588 1.00 11.41 318 LEU B C 1
ATOM 5248 O O . LEU B 1 318 ? 32.288 19.451 8.831 1.00 11.27 318 LEU B O 1
ATOM 5253 N N . PHE B 1 319 ? 30.475 19.731 7.431 1.00 9.85 319 PHE B N 1
ATOM 5254 C CA . PHE B 1 319 ? 31.249 20.168 6.236 1.00 10.01 319 PHE B CA 1
ATOM 5255 C C . PHE B 1 319 ? 30.824 21.532 5.825 1.00 11.12 319 PHE B C 1
ATOM 5256 O O . PHE B 1 319 ? 29.607 21.873 5.908 1.00 10.84 319 PHE B O 1
ATOM 5264 N N . ASP B 1 320 ? 31.764 22.301 5.292 1.00 10.46 320 ASP B N 1
ATOM 5265 C CA . ASP B 1 320 ? 31.364 23.642 4.796 1.00 11.63 320 ASP B CA 1
ATOM 5266 C C . ASP B 1 320 ? 30.757 23.573 3.387 1.00 13.35 320 ASP B C 1
ATOM 5267 O O . ASP B 1 320 ? 30.485 22.412 2.891 1.00 11.92 320 ASP B O 1
ATOM 5272 N N . GLU B 1 321 ? 30.408 24.742 2.835 1.00 14.04 321 GLU B N 1
ATOM 5273 C CA . GLU B 1 321 ? 29.616 24.720 1.548 1.00 14.25 321 GLU B CA 1
ATOM 5274 C C . GLU B 1 321 ? 30.429 24.107 0.375 1.00 15.00 321 GLU B C 1
ATOM 5275 O O . GLU B 1 321 ? 29.861 23.817 -0.713 1.00 15.55 321 GLU B O 1
ATOM 5281 N N . ASN B 1 322 ? 31.763 24.011 0.532 1.00 14.05 322 ASN B N 1
ATOM 5282 C CA . ASN B 1 322 ? 32.568 23.377 -0.464 1.00 17.06 322 ASN B CA 1
ATOM 5283 C C . ASN B 1 322 ? 32.973 21.918 -0.136 1.00 15.05 322 ASN B C 1
ATOM 5284 O O . ASN B 1 322 ? 33.838 21.300 -0.771 1.00 17.10 322 ASN B O 1
ATOM 5289 N N . TYR B 1 323 ? 32.286 21.326 0.855 1.00 12.19 323 TYR B N 1
ATOM 5290 C CA . TYR B 1 323 ? 32.525 19.970 1.334 1.00 11.46 323 TYR B CA 1
ATOM 5291 C C . TYR B 1 323 ? 33.855 19.733 2.006 1.00 13.32 323 TYR B C 1
ATOM 5292 O O . TYR B 1 323 ? 34.305 18.585 2.056 1.00 17.23 323 TYR B O 1
ATOM 5301 N N . ASN B 1 324 ? 34.406 20.810 2.526 1.00 13.98 324 ASN B N 1
ATOM 5302 C CA . ASN B 1 324 ? 35.651 20.664 3.311 1.00 14.23 324 ASN B CA 1
ATOM 5303 C C . ASN B 1 324 ? 35.263 20.491 4.731 1.00 13.74 324 ASN B C 1
ATOM 5304 O O . ASN B 1 324 ? 34.388 21.176 5.240 1.00 12.77 324 ASN B O 1
ATOM 5309 N N . PRO B 1 325 ? 35.946 19.576 5.427 1.00 12.81 325 PRO B N 1
ATOM 5310 C CA . PRO B 1 325 ? 35.570 19.353 6.818 1.00 14.29 325 PRO B CA 1
ATOM 5311 C C . PRO B 1 325 ? 35.860 20.546 7.722 1.00 13.29 325 PRO B C 1
ATOM 5312 O O . PRO B 1 325 ? 36.847 21.258 7.590 1.00 14.93 325 PRO B O 1
ATOM 5316 N N . LYS B 1 326 ? 34.943 20.775 8.624 1.00 9.27 326 LYS B N 1
ATOM 5317 C CA . LYS B 1 326 ? 35.058 21.874 9.627 1.00 11.92 326 LYS B CA 1
ATOM 5318 C C . LYS B 1 326 ? 35.758 21.375 10.904 1.00 12.07 326 LYS B C 1
ATOM 5319 O O . LYS B 1 326 ? 35.897 20.161 11.095 1.00 11.52 326 LYS B O 1
ATOM 5325 N N . PRO B 1 327 ? 36.096 22.294 11.877 1.00 12.68 327 PRO B N 1
ATOM 5326 C CA . PRO B 1 327 ? 36.756 21.808 13.084 1.00 11.58 327 PRO B CA 1
ATOM 5327 C C . PRO B 1 327 ? 35.924 20.766 13.811 1.00 11.46 327 PRO B C 1
ATOM 5328 O O . PRO B 1 327 ? 36.501 19.849 14.429 1.00 13.89 327 PRO B O 1
ATOM 5332 N N . CYS B 1 328 ? 34.574 20.883 13.762 1.00 11.80 328 CYS B N 1
ATOM 5333 C CA . CYS B 1 328 ? 33.728 19.895 14.516 1.00 11.21 328 CYS B CA 1
ATOM 5334 C C . CYS B 1 328 ? 33.891 18.485 13.957 1.00 11.71 328 CYS B C 1
ATOM 5335 O O . CYS B 1 328 ? 33.808 17.502 14.749 1.00 11.24 328 CYS B O 1
ATOM 5338 N N . TYR B 1 329 ? 34.121 18.360 12.620 1.00 10.28 329 TYR B N 1
ATOM 5339 C CA . TYR B 1 329 ? 34.342 17.050 12.048 1.00 11.91 329 TYR B CA 1
ATOM 5340 C C . TYR B 1 329 ? 35.609 16.396 12.660 1.00 11.66 329 TYR B C 1
ATOM 5341 O O . TYR B 1 329 ? 35.565 15.202 13.090 1.00 11.73 329 TYR B O 1
ATOM 5350 N N . TYR B 1 330 ? 36.710 17.176 12.744 1.00 10.37 330 TYR B N 1
ATOM 5351 C CA . TYR B 1 330 ? 37.946 16.594 13.338 1.00 10.05 330 TYR B CA 1
ATOM 5352 C C . TYR B 1 330 ? 37.810 16.296 14.813 1.00 12.29 330 TYR B C 1
ATOM 5353 O O . TYR B 1 330 ? 38.283 15.266 15.311 1.00 13.64 330 TYR B O 1
ATOM 5362 N N . ALA B 1 331 ? 37.063 17.189 15.506 1.00 10.54 331 ALA B N 1
ATOM 5363 C CA . ALA B 1 331 ? 36.833 16.989 16.906 1.00 12.21 331 ALA B CA 1
ATOM 5364 C C . ALA B 1 331 ? 36.038 15.699 17.183 1.00 11.71 331 ALA B C 1
ATOM 5365 O O . ALA B 1 331 ? 36.384 14.936 18.131 1.00 13.41 331 ALA B O 1
ATOM 5367 N N . ILE B 1 332 ? 34.972 15.459 16.432 1.00 11.02 332 ILE B N 1
ATOM 5368 C CA . ILE B 1 332 ? 34.227 14.193 16.611 1.00 12.25 332 ILE B CA 1
ATOM 5369 C C . ILE B 1 332 ? 35.113 12.970 16.217 1.00 10.98 332 ILE B C 1
ATOM 5370 O O . ILE B 1 332 ? 35.085 11.956 16.938 1.00 13.89 332 ILE B O 1
ATOM 5375 N N . LYS B 1 333 ? 35.821 13.025 15.076 1.00 11.53 333 LYS B N 1
ATOM 5376 C CA . LYS B 1 333 ? 36.694 11.920 14.693 1.00 13.36 333 LYS B CA 1
ATOM 5377 C C . LYS B 1 333 ? 37.703 11.614 15.804 1.00 14.20 333 LYS B C 1
ATOM 5378 O O . LYS B 1 333 ? 37.909 10.436 16.081 1.00 13.67 333 LYS B O 1
ATOM 5384 N N . GLU B 1 334 ? 38.282 12.660 16.441 1.00 11.47 334 GLU B N 1
ATOM 5385 C CA . GLU B 1 334 ? 39.257 12.441 17.527 1.00 16.52 334 GLU B CA 1
ATOM 5386 C C . GLU B 1 334 ? 38.645 11.687 18.746 1.00 15.57 334 GLU B C 1
ATOM 5387 O O . GLU B 1 334 ? 39.248 10.737 19.311 1.00 15.73 334 GLU B O 1
ATOM 5393 N N . VAL B 1 335 ? 37.424 12.100 19.141 1.00 14.34 335 VAL B N 1
ATOM 5394 C CA . VAL B 1 335 ? 36.730 11.445 20.229 1.00 14.01 335 VAL B CA 1
ATOM 5395 C C . VAL B 1 335 ? 36.430 9.995 19.884 1.00 14.68 335 VAL B C 1
ATOM 5396 O O . VAL B 1 335 ? 36.616 9.096 20.714 1.00 15.89 335 VAL B O 1
ATOM 5400 N N . LEU B 1 336 ? 35.986 9.731 18.650 1.00 10.75 336 LEU B N 1
ATOM 5401 C CA . LEU B 1 336 ? 35.720 8.333 18.242 1.00 11.45 336 LEU B CA 1
ATOM 5402 C C . LEU B 1 336 ? 36.991 7.505 18.270 1.00 13.78 336 LEU B C 1
ATOM 5403 O O . LEU B 1 336 ? 36.993 6.366 18.774 1.00 13.96 336 LEU B O 1
ATOM 5408 N N . GLU B 1 337 ? 38.057 8.026 17.708 1.00 13.53 337 GLU B N 1
ATOM 5409 C CA . GLU B 1 337 ? 39.344 7.291 17.665 1.00 14.25 337 GLU B CA 1
ATOM 5410 C C . GLU B 1 337 ? 39.815 7.049 19.092 1.00 15.11 337 GLU B C 1
ATOM 5411 O O . GLU B 1 337 ? 40.286 5.896 19.362 1.00 18.16 337 GLU B O 1
ATOM 5417 N N . LYS B 1 338 ? 39.647 8.018 20.017 1.00 17.66 338 LYS B N 1
ATOM 5418 C CA . LYS B 1 338 ? 40.098 7.865 21.407 1.00 20.03 338 LYS B CA 1
ATOM 5419 C C . LYS B 1 338 ? 39.290 6.766 22.073 1.00 21.45 338 LYS B C 1
ATOM 5420 O O . LYS B 1 338 ? 39.834 5.993 22.882 1.00 22.80 338 LYS B O 1
ATOM 5426 N N . LYS B 1 339 ? 38.020 6.637 21.724 1.00 18.84 339 LYS B N 1
ATOM 5427 C CA . LYS B 1 339 ? 37.132 5.682 22.424 1.00 19.73 339 LYS B CA 1
ATOM 5428 C C . LYS B 1 339 ? 37.502 4.264 22.004 1.00 22.01 339 LYS B C 1
ATOM 5429 O O . LYS B 1 339 ? 37.370 3.305 22.849 1.00 22.67 339 LYS B O 1
ATOM 5435 N N . ILE B 1 340 ? 37.875 4.106 20.745 1.00 19.24 340 ILE B N 1
ATOM 5436 C CA . ILE B 1 340 ? 38.288 2.806 20.214 1.00 24.09 340 ILE B CA 1
ATOM 5437 C C . ILE B 1 340 ? 39.625 2.351 20.806 1.00 28.92 340 ILE B C 1
ATOM 5438 O O . ILE B 1 340 ? 39.741 1.181 21.182 1.00 31.90 340 ILE B O 1
ATOM 5443 N N . GLU B 1 341 ? 40.639 3.225 20.822 1.00 33.65 341 GLU B N 1
ATOM 5444 C CA . GLU B 1 341 ? 41.868 2.809 21.466 1.00 39.56 341 GLU B CA 1
ATOM 5445 C C . GLU B 1 341 ? 41.642 2.962 22.977 1.00 42.07 341 GLU B C 1
ATOM 5446 O O . GLU B 1 341 ? 41.120 1.999 23.628 1.00 43.27 341 GLU B O 1
#

CATH classification: 3.20.20.80

Secondary structure (DSSP, 8-state):
--S---HHHHHHHTT-EEEEEEPTTGGGSTTHHHHHHHHHHH-SEEEESSTTSHHHH--BTTEEE-HHHHHHHHHHHHTT-EEEEEEEE-SSS--HHHHTS---HHHHHHHHHHHHHHHHHHTTTT--EEEEEE--B-TTSSB---HHHHHH-THHHHHHHHHHHHH-TTSEEEEEESS-SSSSHHHHHHHHHHHHHHHTT----EEEE--EEETT---HHHHHHHHHHHHHTT-EEEEEEEEEEEESSS-HHHHHHHHHHHHHHHHHHHHT-TTEEEEEES-SBTTS-SHHHHSTTEE--SSB-TTSPBPHHHHHHHHHHHHHH-/--S--HHHHHHHTT-EEEEEEPTTGGGSTTHHHHHHHHHHH-SEEEESSTTSHHHH--BTTEEE-HHHHHHHHHHHHTT-EEEEEEEE-SSS--HHHHTS---HHHHHHHHHHHHHHHHHHTTTT--EEEEEE--B-TTSSB---HHHHHH-THHHHHHHHHHHHH-TTSEEEEEESS-SSSSHHHHHHHHHHHHHHHTT----EEEE--EEETT---HHHHHHHHHHHHHTT-EEEEEEEEEEEESSS-HHHHHHHHHHHHHHHHHHHHT-TTEEEEEES-SBTTS-SHHHHSTTEE--SSB-TTSPBPHHHHHHHHHHHHHH-

Organism: Thermotoga petrophila (strain ATCC BAA-488 / DSM 13995 / JCM 10881 / RKU-1) (NCBI:txid390874)

Solvent-accessible surface area: 26790 Å² total; per-residue (Å²): 235,132,181,112,61,8,1,30,42,9,0,101,131,39,133,20,72,0,0,1,2,0,41,57,67,3,65,81,32,125,30,61,135,91,5,29,71,0,0,80,85,5,0,9,0,0,1,0,27,40,10,1,19,5,66,34,0,1,46,92,104,29,89,1,35,0,37,16,0,27,92,0,0,93,6,0,88,116,18,127,9,30,2,1,0,6,2,1,0,32,43,68,97,21,10,54,36,0,91,68,104,159,19,79,87,126,63,0,23,81,6,0,50,46,0,0,67,17,0,0,53,21,0,121,63,82,2,99,2,0,1,0,1,4,18,3,0,22,102,84,14,72,55,46,108,9,45,2,49,148,31,4,17,71,50,5,2,40,64,0,0,91,28,0,62,106,14,2,69,122,3,38,0,0,1,0,0,55,59,0,7,50,52,54,68,13,0,57,52,0,40,77,13,0,88,96,18,64,120,134,53,3,25,0,37,0,0,0,0,3,0,24,11,24,52,177,14,24,86,52,80,13,0,112,118,0,1,84,49,0,26,163,36,58,6,52,0,5,0,2,10,0,0,0,40,1,20,86,92,52,73,82,120,116,35,20,136,70,0,11,79,10,1,20,81,0,0,58,5,2,28,100,27,116,17,8,72,0,1,1,2,15,6,1,0,23,100,42,27,75,0,63,57,125,40,157,50,53,1,66,2,0,0,1,35,83,98,16,82,50,11,62,1,10,115,20,0,36,114,24,0,73,153,91,67,176,195,185,67,61,1,1,26,58,7,0,97,142,38,133,20,60,0,0,0,3,0,42,55,64,3,69,79,29,118,25,60,134,90,5,29,73,0,0,82,79,1,0,9,0,0,1,0,29,36,10,1,15,4,59,36,0,1,32,74,104,29,72,0,14,1,35,15,0,28,96,0,0,101,15,0,86,126,18,127,9,38,2,1,0,5,2,1,1,34,45,67,80,21,10,53,44,1,91,66,105,157,18,82,88,128,62,0,22,81,6,0,49,46,1,0,72,19,0,0,53,21,0,121,63,81,2,82,1,0,1,0,2,5,18,3,0,22,94,88,15,71,55,48,112,10,40,2,50,138,31,4,17,69,57,5,1,42,71,0,0,81,28,0,57,107,14,1,72,125,2,29,0,0,1,0,0,56,59,0,9,49,68,56,66,8,0,57,52,0,42,78,13,0,79,104,18,67,128,121,51,4,27,0,36,0,0,0,0,3,0,26,11,26,47,187,15,23,84,56,89,20,0,115,146,0,1,82,50,0,26,168,35,58,5,53,0,6,1,2,9,0,0,0,42,1,22,85,95,51,75,81,124,120,37,21,131,61,0,10,80,10,1,20,86,0,0,57,4,2,28,93,25,117,16,8,71,1,2,1,2,18,5,1,0,27,93,42,30,79,0,66,83,135,39,191,41,62,0,68,2,0,0,1,37,96,96,13,80,48,11,59,2,8,120,23,1,31,116,22,0,61,159,94,64,178

InterPro domains:
  IPR001000 Glycoside hydrolase family 10 domain [PF00331] (24-337)
  IPR001000 Glycoside hydrolase family 10 domain [PR00134] (101-113)
  IPR001000 Glycoside hydrolase family 10 domain [PR00134] (145-156)
  IPR001000 Glycoside hydrolase family 10 domain [PR00134] (189-200)
  IPR001000 Glycoside hydrolase family 10 domain [PR00134] (218-230)
  IPR001000 Glycoside hydrolase family 10 domain [PS51760] (19-338)
  IPR001000 Glycoside hydrolase family 10 domain [SM00633] (70-339)
  IPR017853 Glycoside hydrolase superfamily [SSF51445] (22-341)
  IPR044846 Glycoside hydrolase family 10 [PTHR31490] (34-328)

Sequence (651 aa):
HMQNVSLRELAEKLNIYIGFAAINNFWSLSDEEKYMEVARREFNILTPENQMKWDTIHPERDRYNFTPAEKHVEFAEENNMIVHGHTLVWHNQLPGWITGREWTKEELLNVLEDHIKTVVSHFKGRVKIWDVVNEAVSDSGTYRESVWYKTIGPEYIEKAFRWTKEADPDAILIYNDYSIEEINAKSNFVYNMIKELKEKGVPVDGIGFQMHIDYRGLNYDSFRRNLERFAKLGLQIYITEMDVRIPLSGSEDYYLKKQAEICAKIFDICLDNPAVKAIQFWGFTDKYSWVPGFFKGYGKALLFDENYNPKPCYYAIKEVLEKKIEMQNVSLRELAEKLNIYIGFAAINNFWSLSDEEKYMEVARREFNILTPENQMKWDTIHPERDRYNFTPAEKHVEFAEENNMIVHGHTLVWHNQLPGWITGREWTKEELLNVLEDHIKTVVSHFKGRVKIWDVVNEAVSDSGTYRESVWYKTIGPEYIEKAFRWTKEADPDAILIYNDYSIEEINAKSNFVYNMIKELKEKGVPVDGIGFQMHIDYRGLNYDSFRRNLERFAKLGLQIYITEMDVRIPLSGSEDYYLKKQAEICAKIFDICLDNPAVKAIQFWGFTDKYSWVPGFFKGYGKALLFDENYNPKPCYYAIKEVLEKKIE

B-factor: mean 16.64, std 8.41, range [5.05, 59.55]